Protein AF-K0KQI5-F1 (afdb_monomer_lite)

pLDDT: mean 74.64, std 18.95, range [25.69, 97.88]

Organism: Wickerhamomyces ciferrii (strain ATCC 14091 / BCRC 22168 / CBS 111 / JCM 3599 / NBRC 0793 / NRRL Y-1031 F-60-10) (NCBI:txid1206466)

Structure (mmCIF, N/CA/C/O backbone):
data_AF-K0KQI5-F1
#
_entry.id   AF-K0KQI5-F1
#
loop_
_atom_site.group_PDB
_atom_site.id
_atom_site.type_symbol
_atom_site.label_atom_id
_atom_site.label_alt_id
_atom_site.label_comp_id
_atom_site.label_asym_id
_atom_site.label_entity_id
_atom_site.label_seq_id
_atom_site.pdbx_PDB_ins_code
_atom_site.Cartn_x
_atom_site.Cartn_y
_atom_site.Cartn_z
_atom_site.occupancy
_atom_site.B_iso_or_equiv
_atom_site.auth_seq_id
_atom_site.auth_comp_id
_atom_site.auth_asym_id
_atom_site.auth_atom_id
_atom_site.pdbx_PDB_model_num
ATOM 1 N N . MET A 1 1 ? 21.329 -12.337 -22.657 1.00 80.62 1 MET A N 1
ATOM 2 C CA . MET A 1 1 ? 21.300 -11.059 -23.400 1.00 80.62 1 MET A CA 1
ATOM 3 C C . MET A 1 1 ? 20.382 -11.202 -24.608 1.00 80.62 1 MET A C 1
ATOM 5 O O . MET A 1 1 ? 20.432 -12.248 -25.248 1.00 80.62 1 MET A O 1
ATOM 9 N N . LEU A 1 2 ? 19.557 -10.192 -24.900 1.00 85.31 2 LEU A N 1
ATOM 10 C CA . LEU A 1 2 ? 18.741 -10.097 -26.122 1.00 85.31 2 LEU A CA 1
ATOM 11 C C . LEU A 1 2 ? 19.102 -8.796 -26.853 1.00 85.31 2 LEU A C 1
ATOM 13 O O . LEU A 1 2 ? 19.052 -7.725 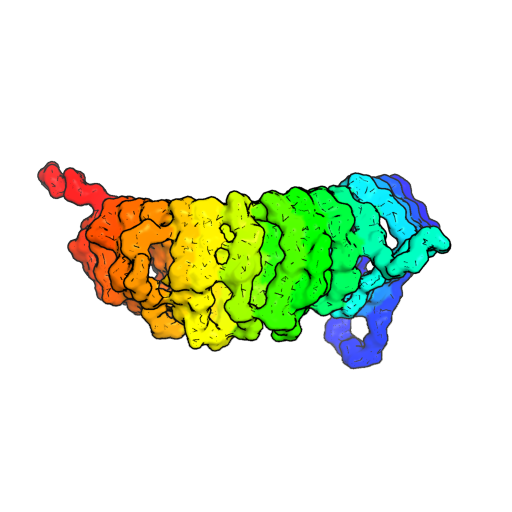-26.250 1.00 85.31 2 LEU A O 1
ATOM 17 N N . TYR A 1 3 ? 19.455 -8.895 -28.136 1.00 90.94 3 TYR A N 1
ATOM 18 C CA . TYR A 1 3 ? 19.877 -7.760 -28.963 1.00 90.94 3 TYR A CA 1
ATOM 19 C C . TYR A 1 3 ? 19.106 -7.734 -30.280 1.00 90.94 3 TYR A C 1
ATOM 21 O O . TYR A 1 3 ? 19.050 -8.755 -30.964 1.00 90.94 3 TYR A O 1
ATOM 29 N N . ASN A 1 4 ? 18.572 -6.567 -30.649 1.00 90.69 4 ASN A N 1
ATOM 30 C CA . ASN A 1 4 ? 17.959 -6.281 -31.951 1.00 90.69 4 ASN A CA 1
ATOM 31 C C . ASN A 1 4 ? 16.928 -7.340 -32.370 1.00 90.69 4 ASN A C 1
ATOM 33 O O . ASN A 1 4 ? 16.960 -7.860 -33.485 1.00 90.69 4 ASN A O 1
ATOM 37 N N . CYS A 1 5 ? 16.061 -7.717 -31.431 1.00 90.81 5 CYS A N 1
ATOM 38 C CA . CYS A 1 5 ? 15.052 -8.746 -31.638 1.00 90.81 5 CYS A CA 1
ATOM 39 C C . CYS A 1 5 ? 13.711 -8.105 -32.009 1.00 90.81 5 CYS A C 1
ATOM 41 O O . CYS A 1 5 ? 13.226 -7.229 -31.291 1.00 90.81 5 CYS A O 1
ATOM 43 N N . ASP A 1 6 ? 13.093 -8.594 -33.082 1.00 93.38 6 ASP A N 1
ATOM 44 C CA . ASP A 1 6 ? 11.724 -8.244 -33.465 1.00 93.38 6 ASP A CA 1
ATOM 45 C C . ASP A 1 6 ? 10.772 -9.392 -33.109 1.00 93.38 6 ASP A C 1
ATOM 47 O O . ASP A 1 6 ? 10.950 -10.543 -33.522 1.00 93.38 6 ASP A O 1
ATOM 51 N N . PHE A 1 7 ? 9.761 -9.075 -32.309 1.00 94.62 7 PHE A N 1
ATOM 52 C CA . PHE A 1 7 ? 8.798 -10.017 -31.766 1.00 94.62 7 PHE A CA 1
ATOM 53 C C . PHE A 1 7 ? 7.360 -9.562 -32.058 1.00 94.62 7 PHE A C 1
ATOM 55 O O . PHE A 1 7 ? 6.587 -9.278 -31.134 1.00 94.62 7 PHE A O 1
ATOM 62 N N . PRO A 1 8 ? 6.928 -9.556 -33.331 1.00 92.81 8 PRO A N 1
ATOM 63 C CA . PRO A 1 8 ? 5.664 -8.945 -33.735 1.00 92.81 8 PRO A CA 1
ATOM 64 C C . PRO A 1 8 ? 4.437 -9.657 -33.162 1.00 92.81 8 PRO A C 1
ATOM 66 O O . PRO A 1 8 ? 3.370 -9.066 -33.084 1.00 92.81 8 PRO A O 1
ATOM 69 N N . GLN A 1 9 ? 4.557 -10.924 -32.760 1.00 95.62 9 GLN A N 1
ATOM 70 C CA . GLN A 1 9 ? 3.447 -11.724 -32.223 1.00 95.62 9 GLN A CA 1
ATOM 71 C C . GLN A 1 9 ? 3.570 -12.008 -30.719 1.00 95.62 9 GLN A C 1
ATOM 73 O O . GLN A 1 9 ? 2.685 -12.643 -30.138 1.00 95.62 9 GLN A O 1
ATOM 78 N N . LEU A 1 10 ? 4.659 -11.575 -30.075 1.00 96.06 10 LEU A N 1
ATOM 79 C CA . LEU A 1 10 ? 4.901 -11.871 -28.667 1.00 96.06 10 LEU A CA 1
ATOM 80 C C . LEU A 1 10 ? 3.955 -11.054 -27.794 1.00 96.06 10 LEU A C 1
ATOM 82 O O . LEU A 1 10 ? 3.946 -9.832 -27.852 1.00 96.06 10 LEU A O 1
ATOM 86 N N . LYS A 1 11 ? 3.167 -11.746 -26.969 1.00 95.56 11 LYS A N 1
ATOM 87 C CA . LYS A 1 11 ? 2.224 -11.118 -26.030 1.00 95.56 11 LYS A CA 1
ATOM 88 C C . LYS A 1 11 ? 2.758 -11.034 -24.606 1.00 95.56 11 LYS A C 1
ATOM 90 O O . LYS A 1 11 ? 2.354 -10.146 -23.864 1.00 95.56 11 LYS A O 1
ATOM 95 N N . ASN A 1 12 ? 3.646 -11.951 -24.228 1.00 96.38 12 ASN A N 1
ATOM 96 C CA . ASN A 1 12 ? 4.212 -12.037 -22.887 1.00 96.38 12 ASN A CA 1
ATOM 97 C C . ASN A 1 12 ? 5.703 -12.339 -22.992 1.00 96.38 12 ASN A C 1
ATOM 99 O O . ASN A 1 12 ? 6.075 -13.291 -23.678 1.00 96.38 12 ASN A O 1
ATOM 103 N N . LEU A 1 13 ? 6.527 -11.579 -22.281 1.00 95.69 13 LEU A N 1
ATOM 104 C CA . LEU A 1 13 ? 7.951 -11.841 -22.130 1.00 95.69 13 LEU A CA 1
ATOM 105 C C . LEU A 1 13 ? 8.237 -12.040 -20.646 1.00 95.69 13 LEU A C 1
ATOM 107 O O . LEU A 1 13 ? 8.020 -11.131 -19.850 1.00 95.69 13 LEU A O 1
ATOM 111 N N . HIS A 1 14 ? 8.693 -13.237 -20.286 1.00 96.25 14 HIS A N 1
ATOM 112 C CA . HIS A 1 14 ? 9.141 -13.553 -18.936 1.00 96.25 14 HIS A CA 1
ATOM 113 C C . HIS A 1 14 ? 10.588 -14.034 -19.004 1.00 96.25 14 HIS A C 1
ATOM 115 O O . HIS A 1 14 ? 10.876 -15.052 -19.634 1.00 96.25 14 HIS A O 1
ATOM 121 N N . ILE A 1 15 ? 11.486 -13.281 -18.376 1.00 93.75 15 ILE A N 1
ATOM 122 C CA . ILE A 1 15 ? 12.903 -13.608 -18.253 1.00 93.75 15 ILE A CA 1
ATOM 123 C C . ILE A 1 15 ? 13.170 -13.883 -16.777 1.00 93.75 15 ILE A C 1
ATOM 125 O O . ILE A 1 15 ? 13.011 -12.997 -15.942 1.00 93.75 15 ILE A O 1
ATOM 129 N N . ALA A 1 16 ? 13.560 -15.115 -16.470 1.00 90.75 16 ALA A N 1
ATOM 130 C CA . ALA A 1 16 ? 13.915 -15.531 -15.124 1.00 90.75 16 ALA A CA 1
ATOM 131 C C . ALA A 1 16 ? 15.237 -16.290 -15.164 1.00 90.75 16 ALA A C 1
ATOM 133 O O . ALA A 1 16 ? 15.430 -17.167 -16.014 1.00 90.75 16 ALA A O 1
ATOM 134 N N . PHE A 1 17 ? 16.133 -15.968 -14.239 1.00 85.00 17 PHE A N 1
ATOM 135 C CA . PHE A 1 17 ? 17.366 -16.716 -14.040 1.00 85.00 17 PHE A CA 1
ATOM 136 C C . PHE A 1 17 ? 17.173 -17.648 -12.844 1.00 85.00 17 PHE A C 1
ATOM 138 O O . PHE A 1 17 ? 16.642 -17.254 -11.811 1.00 85.00 17 PHE A O 1
ATOM 145 N N . LYS A 1 18 ? 17.536 -18.924 -13.005 1.00 70.94 18 LYS A N 1
ATOM 146 C CA . LYS A 1 18 ? 17.545 -19.861 -11.879 1.00 70.94 18 LYS A CA 1
ATOM 147 C C . LYS A 1 18 ? 18.780 -19.577 -11.040 1.00 70.94 18 LYS A C 1
ATOM 149 O O . LYS A 1 18 ? 19.892 -19.741 -11.535 1.00 70.94 18 LYS A O 1
ATOM 154 N N . GLU A 1 19 ? 18.573 -19.207 -9.789 1.00 64.44 19 GLU A N 1
ATOM 155 C CA . GLU A 1 19 ? 19.636 -19.183 -8.792 1.00 64.44 19 GLU A CA 1
ATOM 156 C C . GLU A 1 19 ? 19.971 -20.618 -8.370 1.00 64.44 19 GLU A C 1
ATOM 158 O O . GLU A 1 19 ? 19.076 -21.406 -8.050 1.00 64.44 19 GLU A O 1
ATOM 163 N N . ASP A 1 20 ? 21.262 -20.962 -8.377 1.00 58.38 20 ASP A N 1
ATOM 164 C CA . ASP A 1 20 ? 21.764 -22.072 -7.570 1.00 58.38 20 ASP A CA 1
ATOM 165 C C . ASP A 1 20 ? 22.256 -21.475 -6.239 1.00 58.38 20 ASP A C 1
ATOM 167 O O . ASP A 1 20 ? 23.271 -20.774 -6.220 1.00 58.38 20 ASP A O 1
ATOM 171 N N . PRO A 1 21 ? 21.540 -21.684 -5.119 1.00 56.09 21 PRO A N 1
ATOM 172 C CA . PRO A 1 21 ? 21.794 -20.989 -3.855 1.00 56.09 21 PRO A CA 1
ATOM 173 C C . PRO A 1 21 ? 23.129 -21.353 -3.177 1.00 56.09 21 PRO A C 1
ATOM 175 O O . PRO A 1 21 ? 23.386 -20.906 -2.060 1.00 56.09 21 PRO A O 1
ATOM 178 N N . LYS A 1 22 ? 23.969 -22.196 -3.792 1.00 55.78 22 LYS A N 1
ATOM 179 C CA . LYS A 1 22 ? 25.185 -22.739 -3.169 1.00 55.78 22 LYS A CA 1
ATOM 180 C C . LYS A 1 22 ? 26.499 -22.067 -3.572 1.00 55.78 22 LYS A C 1
ATOM 182 O O . LYS A 1 22 ? 27.476 -22.275 -2.859 1.00 55.78 22 LYS A O 1
ATOM 187 N N . ASP A 1 23 ? 26.530 -21.243 -4.620 1.00 54.12 23 ASP A N 1
ATOM 188 C CA . ASP A 1 23 ? 27.807 -20.880 -5.264 1.00 54.12 23 ASP A CA 1
ATOM 189 C C . ASP A 1 23 ? 28.241 -19.408 -5.167 1.00 54.12 23 ASP A C 1
ATOM 191 O O . ASP A 1 23 ? 29.262 -19.039 -5.744 1.00 54.12 23 ASP A O 1
ATOM 195 N N . ARG A 1 24 ? 27.553 -18.534 -4.420 1.00 54.69 24 ARG A N 1
ATOM 196 C CA . ARG A 1 24 ? 27.853 -17.089 -4.489 1.00 54.69 24 ARG A CA 1
ATOM 197 C C . ARG A 1 24 ? 28.018 -16.412 -3.142 1.00 54.69 24 ARG A C 1
ATOM 199 O O . ARG A 1 24 ? 27.103 -15.799 -2.613 1.00 54.69 24 ARG A O 1
ATOM 206 N N . LEU A 1 25 ? 29.239 -16.466 -2.619 1.00 52.59 25 LEU A N 1
ATOM 207 C CA . LEU A 1 25 ? 29.689 -15.507 -1.604 1.00 52.59 25 LEU A CA 1
ATOM 208 C C . LEU A 1 25 ? 30.563 -14.383 -2.184 1.00 52.59 25 LEU A C 1
ATOM 210 O O . LEU A 1 25 ? 30.793 -13.409 -1.476 1.00 52.59 25 LEU A O 1
ATOM 214 N N . HIS A 1 26 ? 31.018 -14.461 -3.446 1.00 55.00 26 HIS A N 1
ATOM 215 C CA . HIS A 1 26 ? 32.008 -13.508 -3.982 1.00 55.00 26 HIS A CA 1
ATOM 216 C C . HIS A 1 26 ? 31.935 -13.205 -5.494 1.00 55.00 26 HIS A C 1
ATOM 218 O O . HIS A 1 26 ? 32.860 -12.578 -6.011 1.00 55.00 26 HIS A O 1
ATOM 224 N N . GLU A 1 27 ? 30.894 -13.617 -6.226 1.00 59.34 27 GLU A N 1
ATOM 225 C CA . GLU A 1 27 ? 30.776 -13.240 -7.645 1.00 59.34 27 GLU A CA 1
ATOM 226 C C . GLU A 1 27 ? 30.089 -11.873 -7.795 1.00 59.34 27 GLU A C 1
ATOM 228 O O . GLU A 1 27 ? 29.104 -11.622 -7.098 1.00 59.34 27 GLU A O 1
ATOM 233 N N . PRO A 1 28 ? 30.591 -10.978 -8.669 1.00 62.09 28 PRO A N 1
ATOM 234 C CA . PRO A 1 28 ? 29.908 -9.725 -8.980 1.00 62.09 28 PRO A CA 1
ATOM 235 C C . PRO A 1 28 ? 28.519 -9.998 -9.569 1.00 62.09 28 PRO A C 1
ATOM 237 O O . PRO A 1 28 ? 28.312 -11.029 -10.217 1.00 62.09 28 PRO A O 1
ATOM 240 N N . ALA A 1 29 ? 27.584 -9.063 -9.356 1.00 69.88 29 ALA A N 1
ATOM 241 C CA . ALA A 1 29 ? 26.243 -9.141 -9.924 1.00 69.88 29 ALA A CA 1
ATOM 242 C C . ALA A 1 29 ? 26.323 -9.415 -11.432 1.00 69.88 29 ALA A C 1
ATOM 244 O O . ALA A 1 29 ? 27.127 -8.833 -12.165 1.00 69.88 29 ALA A O 1
ATOM 245 N N . SER A 1 30 ? 25.509 -10.364 -11.885 1.00 84.56 30 SER A N 1
ATOM 246 C CA . SER A 1 30 ? 25.433 -10.695 -13.307 1.00 84.56 30 SER A CA 1
ATOM 247 C C . SER A 1 30 ? 24.710 -9.576 -14.052 1.00 84.56 30 SER A C 1
ATOM 249 O O . SER A 1 30 ? 23.766 -9.005 -13.527 1.00 84.56 30 SER A O 1
ATOM 251 N N . GLU A 1 31 ? 25.105 -9.261 -15.281 1.00 90.12 31 GLU A N 1
ATOM 252 C CA . GLU A 1 31 ? 24.413 -8.236 -16.069 1.00 90.12 31 GLU A CA 1
ATOM 253 C C . GLU A 1 31 ? 23.538 -8.885 -17.151 1.00 90.12 31 GLU A C 1
ATOM 255 O O . GLU A 1 31 ? 23.978 -9.759 -17.908 1.00 90.12 31 GLU A O 1
ATOM 260 N N . CYS A 1 32 ? 22.280 -8.452 -17.251 1.00 92.56 32 CYS A N 1
ATOM 261 C CA . CYS A 1 32 ? 21.373 -8.810 -18.331 1.00 92.56 32 CYS A CA 1
ATOM 262 C C . CYS A 1 32 ? 21.036 -7.580 -19.173 1.00 92.56 32 CYS A C 1
ATOM 264 O O . CYS A 1 32 ? 20.224 -6.741 -18.790 1.00 92.56 32 CYS A O 1
ATOM 266 N N . MET A 1 33 ? 21.593 -7.536 -20.383 1.00 93.19 33 MET A N 1
ATOM 267 C CA . MET A 1 33 ? 21.261 -6.513 -21.370 1.00 93.19 33 MET A CA 1
ATOM 268 C C . MET A 1 33 ? 20.100 -6.932 -22.285 1.00 93.19 33 MET A C 1
ATOM 270 O O . MET A 1 33 ? 20.133 -8.004 -22.911 1.00 93.19 33 MET A O 1
ATOM 274 N N . LEU A 1 34 ? 19.109 -6.043 -22.394 1.00 93.00 34 LEU A N 1
ATOM 275 C CA . LEU A 1 34 ? 18.017 -6.045 -23.365 1.00 93.00 34 LEU A CA 1
ATOM 276 C C . LEU A 1 34 ? 18.125 -4.781 -24.219 1.00 93.00 34 LEU A C 1
ATOM 278 O O . LEU A 1 34 ? 17.942 -3.674 -23.716 1.00 93.00 34 LEU A O 1
ATOM 282 N N . ARG A 1 35 ? 18.423 -4.928 -25.511 1.00 92.31 35 ARG A N 1
ATOM 283 C CA . ARG A 1 35 ? 18.643 -3.772 -26.386 1.00 92.31 35 ARG A CA 1
ATOM 284 C C . ARG A 1 35 ? 17.970 -3.927 -27.740 1.00 92.31 35 ARG A C 1
ATOM 286 O O . ARG A 1 35 ? 18.116 -4.971 -28.372 1.00 92.31 35 ARG A O 1
ATOM 293 N N . GLY A 1 36 ? 17.303 -2.871 -28.204 1.00 89.56 36 GLY A N 1
ATOM 294 C CA . GLY A 1 36 ? 16.703 -2.826 -29.540 1.00 89.56 36 GLY A CA 1
ATOM 295 C C . GLY A 1 36 ? 15.584 -3.852 -29.705 1.00 89.56 36 GLY A C 1
ATOM 296 O O . GLY A 1 36 ? 15.560 -4.586 -30.689 1.00 89.56 36 GLY A O 1
ATOM 297 N N . ILE A 1 37 ? 14.709 -3.979 -28.707 1.00 91.81 37 ILE A N 1
ATOM 298 C CA . ILE A 1 37 ? 13.589 -4.924 -28.766 1.00 91.81 37 ILE A CA 1
ATOM 299 C C . ILE A 1 37 ? 12.375 -4.199 -29.336 1.00 91.81 37 ILE A C 1
ATOM 301 O O . ILE A 1 37 ? 11.927 -3.214 -28.759 1.00 91.81 37 ILE A O 1
ATOM 305 N N . THR A 1 38 ? 11.821 -4.717 -30.431 1.00 94.25 38 THR A N 1
ATOM 306 C CA . THR A 1 38 ? 10.535 -4.271 -30.986 1.00 94.25 38 THR A CA 1
ATOM 307 C C . THR A 1 38 ? 9.494 -5.350 -30.726 1.00 94.25 38 THR A C 1
ATOM 309 O O . THR A 1 38 ? 9.626 -6.483 -31.185 1.00 94.25 38 THR A O 1
ATOM 312 N N . ALA A 1 39 ? 8.477 -5.038 -29.929 1.00 94.81 39 ALA A N 1
ATOM 313 C CA . ALA A 1 39 ? 7.448 -5.991 -29.531 1.00 94.81 39 ALA A CA 1
ATOM 314 C C . ALA A 1 39 ? 6.072 -5.297 -29.467 1.00 94.81 39 ALA A C 1
ATOM 316 O O . ALA A 1 39 ? 5.507 -5.117 -28.385 1.00 94.81 39 ALA A O 1
ATOM 317 N N . PRO A 1 40 ? 5.486 -4.921 -30.623 1.00 94.88 40 PRO A N 1
ATOM 318 C CA . PRO A 1 40 ? 4.298 -4.064 -30.700 1.00 94.88 40 PRO A CA 1
ATOM 319 C C . PRO A 1 40 ? 3.054 -4.650 -30.031 1.00 94.88 40 PRO A C 1
ATOM 321 O O . PRO A 1 40 ? 2.162 -3.906 -29.636 1.00 94.88 40 PRO A O 1
ATOM 324 N N . ASN A 1 41 ? 2.992 -5.977 -29.889 1.00 96.19 41 ASN A N 1
ATOM 325 C CA . ASN A 1 41 ? 1.877 -6.704 -29.279 1.00 96.19 41 ASN A CA 1
ATOM 326 C C . ASN A 1 41 ? 2.170 -7.197 -27.851 1.00 96.19 41 ASN A C 1
ATOM 328 O O . ASN A 1 41 ? 1.340 -7.914 -27.276 1.00 96.19 41 ASN A O 1
ATOM 332 N N . LEU A 1 42 ? 3.324 -6.834 -27.280 1.00 96.94 42 LEU A N 1
ATOM 333 C CA . LEU A 1 42 ? 3.702 -7.222 -25.927 1.00 96.94 42 LEU A CA 1
ATOM 334 C C . LEU A 1 42 ? 2.767 -6.546 -24.930 1.00 96.94 42 LEU A C 1
ATOM 336 O O . LEU A 1 42 ? 2.691 -5.328 -24.892 1.00 96.94 42 LEU A O 1
ATOM 340 N N . LYS A 1 43 ? 2.068 -7.343 -24.120 1.00 97.44 43 LYS A N 1
ATOM 341 C CA . LYS A 1 43 ? 1.149 -6.863 -23.079 1.00 97.44 43 LYS A CA 1
ATOM 342 C C . LYS A 1 43 ? 1.730 -6.974 -21.680 1.00 97.44 43 LYS A C 1
ATOM 344 O O . LYS A 1 43 ? 1.387 -6.174 -20.816 1.00 97.44 43 LYS A O 1
ATOM 349 N N . ARG A 1 44 ? 2.579 -7.977 -21.439 1.00 97.88 44 ARG A N 1
ATOM 350 C CA . ARG A 1 44 ? 3.166 -8.246 -20.121 1.00 97.88 44 ARG A CA 1
ATOM 351 C C . ARG A 1 44 ? 4.665 -8.469 -20.243 1.00 97.88 44 ARG A C 1
ATOM 353 O O . ARG A 1 44 ? 5.091 -9.346 -20.998 1.00 97.88 44 ARG A O 1
ATOM 360 N N . PHE A 1 45 ? 5.430 -7.727 -19.457 1.00 97.19 45 PHE A N 1
ATOM 361 C CA . PHE A 1 45 ? 6.864 -7.912 -19.291 1.00 97.19 45 PHE A CA 1
ATOM 362 C C . PHE A 1 45 ? 7.155 -8.243 -17.831 1.00 97.19 45 PHE A C 1
ATOM 364 O O . PHE A 1 45 ? 6.719 -7.522 -16.935 1.00 97.19 45 PHE A O 1
ATOM 371 N N . ILE A 1 46 ? 7.878 -9.337 -17.607 1.00 97.50 46 ILE A N 1
ATOM 372 C CA . ILE A 1 46 ? 8.311 -9.776 -16.283 1.00 97.50 46 ILE A CA 1
ATOM 373 C C . ILE A 1 46 ? 9.797 -10.113 -16.351 1.00 97.50 46 ILE A C 1
ATOM 375 O O . ILE A 1 46 ? 10.213 -10.972 -17.133 1.00 97.50 46 ILE A O 1
ATOM 379 N N . PHE A 1 47 ? 10.579 -9.468 -15.496 1.00 96.56 47 PHE A N 1
ATOM 380 C CA . PHE A 1 47 ? 11.962 -9.832 -15.227 1.00 96.56 47 PHE A CA 1
ATOM 381 C C . PHE A 1 47 ? 12.111 -10.253 -13.765 1.00 96.56 47 PHE A C 1
ATOM 383 O O . PHE A 1 47 ? 11.609 -9.563 -12.880 1.00 96.56 47 PHE A O 1
ATOM 390 N N . SER A 1 48 ? 12.779 -11.381 -13.512 1.00 95.19 48 SER A N 1
ATOM 391 C CA . SER A 1 48 ? 12.933 -11.926 -12.161 1.00 95.19 48 SER A CA 1
ATOM 392 C C . SER A 1 48 ? 14.324 -12.521 -11.936 1.00 95.19 48 SER A C 1
ATOM 394 O O . SER A 1 48 ? 14.611 -13.636 -12.378 1.00 95.19 48 SER A O 1
ATOM 396 N N . SER A 1 49 ? 15.194 -11.748 -11.282 1.00 92.75 49 SER A N 1
ATOM 397 C CA . SER A 1 49 ? 16.505 -12.182 -10.791 1.00 92.75 49 SER A CA 1
ATOM 398 C C . SER A 1 49 ? 17.094 -11.148 -9.829 1.00 92.75 49 SER A C 1
ATOM 400 O O . SER A 1 49 ? 17.516 -10.082 -10.273 1.00 92.75 49 SER A O 1
ATOM 402 N N . ILE A 1 50 ? 17.145 -11.444 -8.528 1.00 88.88 50 ILE A N 1
ATOM 403 C CA . ILE A 1 50 ? 17.609 -10.478 -7.511 1.00 88.88 50 ILE A CA 1
ATOM 404 C C . ILE A 1 50 ? 19.109 -10.182 -7.587 1.00 88.88 50 ILE A C 1
ATOM 406 O O . ILE A 1 50 ? 19.522 -9.122 -7.136 1.00 88.88 50 ILE A O 1
ATOM 410 N N . ASP A 1 51 ? 19.891 -11.066 -8.211 1.00 88.94 51 ASP A N 1
ATOM 411 C CA . ASP A 1 51 ? 21.351 -10.955 -8.352 1.00 88.94 51 ASP A CA 1
ATOM 412 C C . ASP A 1 51 ? 21.782 -10.464 -9.750 1.00 88.94 51 ASP A C 1
ATOM 414 O O . ASP A 1 51 ? 22.935 -10.646 -10.177 1.00 88.94 51 ASP A O 1
ATOM 418 N N . THR A 1 52 ? 20.840 -9.922 -10.527 1.00 91.56 52 THR A N 1
ATOM 419 C CA . THR A 1 52 ? 21.105 -9.461 -11.891 1.00 91.56 52 THR A CA 1
ATOM 420 C C . THR A 1 52 ? 20.787 -7.987 -12.060 1.00 91.56 52 THR A C 1
ATOM 422 O O . THR A 1 52 ? 19.672 -7.548 -11.780 1.00 91.56 52 THR A O 1
ATOM 425 N N . ASP A 1 53 ? 21.749 -7.242 -12.596 1.00 92.12 53 ASP A N 1
ATOM 426 C CA . ASP A 1 53 ? 21.539 -5.887 -13.089 1.00 92.12 53 ASP A CA 1
ATOM 427 C C . ASP A 1 53 ? 20.822 -5.957 -14.442 1.00 92.12 53 ASP A C 1
ATOM 429 O O . ASP A 1 53 ? 21.293 -6.596 -15.389 1.00 92.12 53 ASP A O 1
ATOM 433 N N . LEU A 1 54 ? 19.659 -5.316 -14.539 1.00 94.06 54 LEU A N 1
ATOM 434 C CA . LEU A 1 54 ? 18.882 -5.239 -15.768 1.00 94.06 54 LEU A CA 1
ATOM 435 C C . LEU A 1 54 ? 19.169 -3.919 -16.482 1.00 94.06 54 LEU A C 1
ATOM 437 O O . LEU A 1 54 ? 18.830 -2.846 -15.984 1.00 94.06 54 LEU A O 1
ATOM 441 N N . VAL A 1 55 ? 19.724 -4.013 -17.690 1.00 92.81 55 VAL A N 1
ATOM 442 C CA . VAL A 1 55 ? 19.932 -2.867 -18.581 1.00 92.81 55 VAL A CA 1
ATOM 443 C C . VAL A 1 55 ? 18.972 -2.974 -19.758 1.00 92.81 55 VAL A C 1
ATOM 445 O O . VAL A 1 55 ? 19.057 -3.909 -20.556 1.00 92.81 55 VAL A O 1
ATOM 448 N N . MET A 1 56 ? 18.060 -2.013 -19.878 1.00 91.88 56 MET A N 1
ATOM 449 C CA . MET A 1 56 ? 17.090 -1.917 -20.966 1.00 91.88 56 MET A CA 1
ATOM 450 C C . MET A 1 56 ? 17.400 -0.693 -21.819 1.00 91.88 56 MET A C 1
ATOM 452 O O . MET A 1 56 ? 17.535 0.410 -21.299 1.00 91.88 56 MET A O 1
ATOM 456 N N . THR A 1 57 ? 17.530 -0.870 -23.132 1.00 90.00 57 THR A N 1
ATOM 457 C CA . THR A 1 57 ? 17.831 0.231 -24.057 1.00 90.00 57 THR A CA 1
ATOM 458 C C . THR A 1 57 ? 17.027 0.107 -25.346 1.00 90.00 57 THR A C 1
ATOM 460 O O . THR A 1 57 ? 17.047 -0.952 -25.975 1.00 90.00 57 THR A O 1
ATOM 463 N N . SER A 1 58 ? 16.354 1.180 -25.772 1.00 87.12 58 SER A N 1
ATOM 464 C CA . SER A 1 58 ? 15.601 1.221 -27.040 1.00 87.12 58 SER A CA 1
ATOM 465 C C . SER A 1 58 ? 14.568 0.088 -27.144 1.00 87.12 58 SER A C 1
ATOM 467 O O . SER A 1 58 ? 14.651 -0.781 -28.018 1.00 87.12 58 SER A O 1
ATOM 469 N N . ILE A 1 59 ? 13.633 0.046 -26.196 1.00 89.38 59 ILE A N 1
ATOM 470 C CA . ILE A 1 59 ? 12.565 -0.960 -26.147 1.00 89.38 59 ILE A CA 1
ATOM 471 C C . ILE A 1 59 ? 11.265 -0.320 -26.632 1.00 89.38 59 ILE A C 1
ATOM 473 O O . ILE A 1 59 ? 10.775 0.620 -26.012 1.00 89.38 59 ILE A O 1
ATOM 477 N N . ASP A 1 60 ? 10.707 -0.849 -27.718 1.00 90.88 60 ASP A N 1
ATOM 478 C CA . ASP A 1 60 ? 9.444 -0.408 -28.309 1.00 90.88 60 ASP A CA 1
ATOM 479 C C . ASP A 1 60 ? 8.340 -1.439 -28.029 1.00 90.88 60 ASP A C 1
ATOM 481 O O . ASP A 1 60 ? 8.290 -2.520 -28.627 1.00 90.88 60 ASP A O 1
ATOM 485 N N . ALA A 1 61 ? 7.476 -1.126 -27.062 1.00 93.62 61 ALA A N 1
ATOM 486 C CA . ALA A 1 61 ? 6.390 -1.992 -26.602 1.00 93.62 61 ALA A CA 1
ATOM 487 C C . ALA A 1 61 ? 5.105 -1.181 -26.318 1.00 93.62 61 ALA A C 1
ATOM 489 O O . ALA A 1 61 ? 4.636 -1.133 -25.179 1.00 93.62 61 ALA A O 1
ATOM 490 N N . PRO A 1 62 ? 4.491 -0.551 -27.338 1.00 93.19 62 PRO A N 1
ATOM 491 C CA . PRO A 1 62 ? 3.385 0.397 -27.176 1.00 93.19 62 PRO A CA 1
ATOM 492 C C . PRO A 1 62 ? 2.110 -0.225 -26.596 1.00 93.19 62 PRO A C 1
ATOM 494 O O . PRO A 1 62 ? 1.264 0.497 -26.078 1.00 93.19 62 PRO A O 1
ATOM 497 N N . SER A 1 63 ? 1.960 -1.552 -26.683 1.00 96.06 63 SER A N 1
ATOM 498 C CA . SER A 1 63 ? 0.816 -2.291 -26.132 1.00 96.06 63 SER A CA 1
ATOM 499 C C . SER A 1 63 ? 1.040 -2.810 -24.707 1.00 96.06 63 SER A C 1
ATOM 501 O O . SER A 1 63 ? 0.204 -3.573 -24.213 1.00 96.06 63 SER A O 1
ATOM 503 N N . LEU A 1 64 ? 2.159 -2.467 -24.059 1.00 96.69 64 LEU A N 1
ATOM 504 C CA . LEU A 1 64 ? 2.508 -3.002 -22.745 1.00 96.69 64 LEU A CA 1
ATOM 505 C C . LEU A 1 64 ? 1.547 -2.464 -21.680 1.00 96.69 64 LEU A C 1
ATOM 507 O O . LEU A 1 64 ? 1.389 -1.261 -21.524 1.00 96.69 64 LEU A O 1
ATOM 511 N N . GLN A 1 65 ? 0.912 -3.379 -20.948 1.00 97.12 65 GLN A N 1
ATOM 512 C CA . GLN A 1 65 ? -0.091 -3.088 -19.916 1.00 97.12 65 GLN A CA 1
ATOM 513 C C . GLN A 1 65 ? 0.436 -3.353 -18.504 1.00 97.12 65 GLN A C 1
ATOM 515 O O . GLN A 1 65 ? 0.023 -2.681 -17.563 1.00 97.12 65 GLN A O 1
ATOM 520 N N . TYR A 1 66 ? 1.350 -4.317 -18.359 1.00 97.50 66 TYR A N 1
ATOM 521 C CA . TYR A 1 66 ? 1.918 -4.737 -17.079 1.00 97.50 66 TYR A CA 1
ATOM 522 C C . TYR A 1 66 ? 3.438 -4.850 -17.168 1.00 97.50 66 TYR A C 1
ATOM 524 O O . TYR A 1 66 ? 3.950 -5.594 -18.016 1.00 97.50 66 TYR A O 1
ATOM 532 N N . PHE A 1 67 ? 4.141 -4.157 -16.272 1.00 96.31 67 PHE A N 1
ATOM 533 C CA . PHE A 1 67 ? 5.600 -4.126 -16.239 1.00 96.31 67 PHE A CA 1
ATOM 534 C C . PHE A 1 67 ? 6.139 -4.463 -14.845 1.00 96.31 67 PHE A C 1
ATOM 536 O O . PHE A 1 67 ? 6.043 -3.662 -13.920 1.00 96.31 67 PHE A O 1
ATOM 543 N N . GLN A 1 68 ? 6.727 -5.650 -14.704 1.00 97.50 68 GLN A N 1
ATOM 544 C CA . GLN A 1 68 ? 7.322 -6.108 -13.452 1.00 97.50 68 GLN A CA 1
ATOM 545 C C . GLN A 1 68 ? 8.824 -6.343 -13.595 1.00 97.50 68 GLN A C 1
ATOM 547 O O . GLN A 1 68 ? 9.272 -7.005 -14.537 1.00 97.50 68 GLN A O 1
ATOM 552 N N . VAL A 1 69 ? 9.588 -5.845 -12.625 1.00 95.81 69 VAL A N 1
ATOM 553 C CA . VAL A 1 69 ? 11.035 -6.046 -12.532 1.00 95.81 69 VAL A CA 1
ATOM 554 C C . VAL A 1 69 ? 11.413 -6.370 -11.093 1.00 95.81 69 VAL A C 1
ATOM 556 O O . VAL A 1 69 ? 11.228 -5.545 -10.208 1.00 95.81 69 VAL A O 1
ATOM 559 N N . LEU A 1 70 ? 11.991 -7.550 -10.888 1.00 95.00 70 LEU A N 1
ATOM 560 C CA . LEU A 1 70 ? 12.749 -7.923 -9.697 1.00 95.00 70 LEU A CA 1
ATOM 561 C C . LEU A 1 70 ? 14.220 -8.057 -10.109 1.00 95.00 70 LEU A C 1
ATOM 563 O O . LEU A 1 70 ? 14.543 -8.980 -10.861 1.00 95.00 70 LEU A O 1
ATOM 567 N N . ALA A 1 71 ? 15.072 -7.127 -9.674 1.00 93.81 71 ALA A N 1
ATOM 568 C CA . ALA A 1 71 ? 16.466 -7.005 -10.115 1.00 93.81 71 ALA A CA 1
ATOM 569 C C . ALA A 1 71 ? 17.403 -6.537 -8.986 1.00 93.81 71 ALA A C 1
ATOM 571 O O . ALA A 1 71 ? 16.951 -5.911 -8.024 1.00 93.81 71 ALA A O 1
ATOM 572 N N . ASN A 1 72 ? 18.713 -6.771 -9.133 1.00 91.62 72 ASN A N 1
ATOM 573 C CA . ASN A 1 72 ? 19.711 -6.114 -8.281 1.00 91.62 72 ASN A CA 1
ATOM 574 C C . ASN A 1 72 ? 19.666 -4.598 -8.531 1.00 91.62 72 ASN A C 1
ATOM 576 O O . ASN A 1 72 ? 19.405 -3.809 -7.624 1.00 91.62 72 ASN A O 1
ATOM 580 N N . SER A 1 73 ? 19.787 -4.216 -9.804 1.00 91.06 73 SER A N 1
ATOM 581 C CA . SER A 1 73 ? 19.693 -2.833 -10.278 1.00 91.06 73 SER A CA 1
ATOM 582 C C . SER A 1 73 ? 18.883 -2.743 -11.565 1.00 91.06 73 SER A C 1
ATOM 584 O O . SER A 1 73 ? 18.811 -3.704 -12.334 1.00 91.06 73 SER A O 1
ATOM 586 N N . LEU A 1 74 ? 18.291 -1.577 -11.827 1.00 91.19 74 LEU A N 1
ATOM 587 C CA . LEU A 1 74 ? 17.537 -1.307 -13.051 1.00 91.19 74 LEU A CA 1
ATOM 588 C C . LEU A 1 74 ? 18.041 -0.030 -13.720 1.00 91.19 74 LEU A C 1
ATOM 590 O O . LEU A 1 74 ? 17.926 1.062 -13.165 1.00 91.19 74 LEU A O 1
ATOM 594 N N . LEU A 1 75 ? 18.565 -0.191 -14.933 1.00 88.88 75 LEU A N 1
ATOM 595 C CA . LEU A 1 75 ? 18.998 0.882 -15.816 1.00 88.88 75 LEU A CA 1
ATOM 596 C C . LEU A 1 75 ? 18.115 0.895 -17.064 1.00 88.88 75 LEU A C 1
ATOM 598 O O . LEU A 1 75 ? 18.145 -0.040 -17.864 1.00 88.88 75 LEU A O 1
ATOM 602 N N . ILE A 1 76 ? 17.348 1.965 -17.248 1.00 87.12 76 ILE A N 1
ATOM 603 C CA . ILE A 1 76 ? 16.481 2.151 -18.412 1.00 87.12 76 ILE A CA 1
ATOM 604 C C . ILE A 1 76 ? 16.996 3.332 -19.242 1.00 87.12 76 ILE A C 1
ATOM 606 O O . ILE A 1 76 ? 17.169 4.432 -18.721 1.00 87.12 76 ILE A O 1
ATOM 610 N N . ARG A 1 77 ? 17.216 3.093 -20.538 1.00 85.00 77 ARG A N 1
ATOM 611 C CA . ARG A 1 77 ? 17.651 4.081 -21.533 1.00 85.00 77 ARG A CA 1
ATOM 612 C C . ARG A 1 77 ? 16.725 4.084 -22.740 1.00 85.00 77 ARG A C 1
ATOM 614 O O . ARG A 1 77 ? 16.349 3.010 -23.212 1.00 85.00 77 ARG A O 1
ATOM 621 N N . ASP A 1 78 ? 16.395 5.259 -23.267 1.00 74.62 78 ASP A N 1
ATOM 622 C CA . ASP A 1 78 ? 15.618 5.420 -24.512 1.00 74.62 78 ASP A CA 1
ATOM 623 C C . ASP A 1 78 ? 14.379 4.517 -24.563 1.00 74.62 78 ASP A C 1
ATOM 625 O O . ASP A 1 78 ? 14.152 3.751 -25.505 1.00 74.62 78 ASP A O 1
ATOM 629 N N . PHE A 1 79 ? 13.622 4.516 -23.472 1.00 74.50 79 PHE A N 1
ATOM 630 C CA . PHE A 1 79 ? 12.440 3.682 -23.341 1.00 74.50 79 PHE A CA 1
ATOM 631 C C . PHE A 1 79 ? 11.249 4.454 -23.884 1.00 74.50 79 PHE A C 1
ATOM 633 O O . PHE A 1 79 ? 10.891 5.492 -23.333 1.00 74.50 79 PHE A O 1
ATOM 640 N N . PHE A 1 80 ? 10.683 3.985 -24.995 1.00 74.31 80 PHE A N 1
ATOM 641 C CA . PHE A 1 80 ? 9.634 4.714 -25.698 1.00 74.31 80 PHE A CA 1
ATOM 642 C C . PHE A 1 80 ? 8.352 4.813 -24.862 1.00 74.31 80 PHE A C 1
ATOM 644 O O . PHE A 1 80 ? 8.052 3.952 -24.034 1.00 74.31 80 PHE A O 1
ATOM 651 N N . TYR A 1 81 ? 7.572 5.862 -25.121 1.00 80.50 81 TYR A N 1
ATOM 652 C CA . TYR A 1 81 ? 6.280 6.105 -24.486 1.00 80.50 81 TYR A CA 1
ATOM 653 C C . TYR A 1 81 ? 5.337 4.896 -24.598 1.00 80.50 81 TYR A C 1
ATOM 655 O O . TYR A 1 81 ? 5.083 4.389 -25.693 1.00 80.50 81 TYR A O 1
ATOM 663 N N . ILE A 1 82 ? 4.764 4.478 -23.465 1.00 86.69 82 ILE A N 1
ATOM 664 C CA . ILE A 1 82 ? 3.831 3.348 -23.380 1.00 86.69 82 ILE A CA 1
ATOM 665 C C . ILE A 1 82 ? 2.436 3.872 -23.014 1.00 86.69 82 ILE A C 1
ATOM 667 O O . ILE A 1 82 ? 2.121 4.054 -21.836 1.00 86.69 82 ILE A O 1
ATOM 671 N N . PRO A 1 83 ? 1.561 4.124 -24.004 1.00 86.62 83 PRO A N 1
ATOM 672 C CA . PRO A 1 83 ? 0.280 4.784 -23.763 1.00 86.62 83 PRO A CA 1
ATOM 673 C C . PRO A 1 83 ? -0.685 3.974 -22.892 1.00 86.62 83 PRO A C 1
ATOM 675 O O . PRO A 1 83 ? -1.555 4.554 -22.252 1.00 86.62 83 PRO A O 1
ATOM 678 N N . VAL A 1 84 ? -0.563 2.646 -22.886 1.00 93.88 84 VAL A N 1
ATOM 679 C CA . VAL A 1 84 ? -1.546 1.744 -22.265 1.00 93.88 84 VAL A CA 1
ATOM 680 C C . VAL A 1 84 ? -1.031 1.043 -21.011 1.00 93.88 84 VAL A C 1
ATOM 682 O O . VAL A 1 84 ? -1.654 0.080 -20.571 1.00 93.88 84 VAL A O 1
ATOM 685 N N . LEU A 1 85 ? 0.091 1.493 -20.439 1.00 94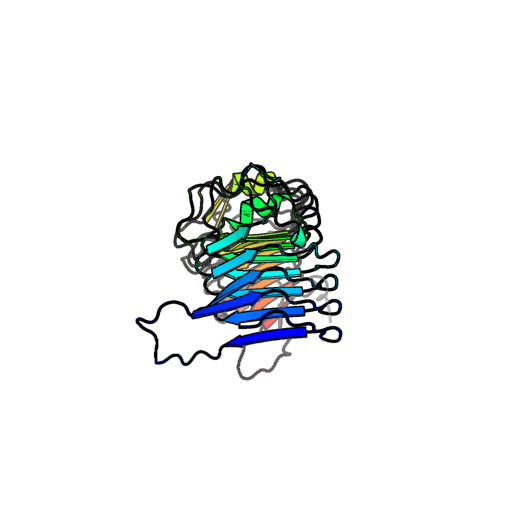.75 85 LEU A N 1
ATOM 686 C CA . LEU A 1 85 ? 0.630 0.888 -19.226 1.00 94.75 85 LEU A CA 1
ATOM 687 C C . LEU A 1 85 ? -0.314 1.151 -18.048 1.00 94.75 85 LEU A C 1
ATOM 689 O O . LEU A 1 85 ? -0.517 2.297 -17.657 1.00 94.75 85 LEU A O 1
ATOM 693 N N . GLU A 1 86 ? -0.891 0.090 -17.487 1.00 96.12 86 GLU A N 1
ATOM 694 C CA . GLU A 1 86 ? -1.868 0.176 -16.397 1.00 96.12 86 GLU A CA 1
ATOM 695 C C . GLU A 1 86 ? -1.206 -0.021 -15.031 1.00 96.12 86 GLU A C 1
ATOM 697 O O . GLU A 1 86 ? -1.574 0.654 -14.064 1.00 96.12 86 GLU A O 1
ATOM 702 N N . GLU A 1 87 ? -0.224 -0.922 -14.955 1.00 97.12 87 GLU A N 1
ATOM 703 C CA . GLU A 1 87 ? 0.394 -1.351 -13.703 1.00 97.12 87 GLU A CA 1
ATOM 704 C C . GLU A 1 87 ? 1.907 -1.569 -13.831 1.00 97.12 87 GLU A C 1
ATOM 706 O O . GLU A 1 87 ? 2.391 -2.139 -14.817 1.00 97.12 87 GLU A O 1
ATOM 711 N N . PHE A 1 88 ? 2.641 -1.162 -12.793 1.00 95.50 88 PHE A N 1
ATOM 712 C CA . PHE A 1 88 ? 4.056 -1.480 -12.626 1.00 95.50 88 PHE A CA 1
ATOM 713 C C . PHE A 1 88 ? 4.379 -2.016 -11.221 1.00 95.50 88 PHE A C 1
ATOM 715 O O . PHE A 1 88 ? 3.773 -1.610 -10.227 1.00 95.50 88 PHE A O 1
ATOM 722 N N . ASP A 1 89 ? 5.364 -2.911 -11.142 1.00 96.56 89 ASP A N 1
ATOM 723 C CA . ASP A 1 89 ? 5.901 -3.465 -9.891 1.00 96.56 89 ASP A CA 1
ATOM 724 C C . ASP A 1 89 ? 7.424 -3.578 -9.989 1.00 96.56 89 ASP A C 1
ATOM 726 O O . ASP A 1 89 ? 7.954 -4.417 -10.722 1.00 96.56 89 ASP A O 1
ATOM 730 N N . PHE A 1 90 ? 8.125 -2.706 -9.273 1.00 94.38 90 PHE A N 1
ATOM 731 C CA . PHE A 1 90 ? 9.580 -2.663 -9.247 1.00 94.38 90 PHE A CA 1
ATOM 732 C C . PHE A 1 90 ? 10.099 -3.060 -7.869 1.00 94.38 90 PHE A C 1
ATOM 734 O O . PHE A 1 90 ? 9.799 -2.404 -6.874 1.00 94.38 90 PHE A O 1
ATOM 741 N N . ASP A 1 91 ? 10.910 -4.109 -7.829 1.00 93.94 91 ASP A N 1
ATOM 742 C CA . ASP A 1 91 ? 11.608 -4.621 -6.655 1.00 93.94 91 ASP A CA 1
ATOM 743 C C . ASP A 1 91 ? 13.116 -4.615 -6.941 1.00 93.94 91 ASP A C 1
ATOM 745 O O . ASP A 1 91 ? 13.648 -5.509 -7.603 1.00 93.94 91 ASP A O 1
ATOM 749 N N . ILE A 1 92 ? 13.776 -3.529 -6.538 1.00 91.19 92 ILE A N 1
ATOM 750 C CA . ILE A 1 92 ? 15.149 -3.177 -6.918 1.00 91.19 92 ILE A CA 1
ATOM 751 C C . ILE A 1 92 ? 16.008 -3.094 -5.658 1.00 91.19 92 ILE A C 1
ATOM 753 O O . ILE A 1 92 ? 15.686 -2.338 -4.744 1.00 91.19 92 ILE A O 1
ATOM 757 N N . GLN A 1 93 ? 17.104 -3.851 -5.594 1.00 87.94 93 GLN A N 1
ATOM 758 C CA . GLN A 1 93 ? 17.908 -3.957 -4.370 1.00 87.94 93 GLN A CA 1
ATOM 759 C C . GLN A 1 93 ? 18.908 -2.809 -4.176 1.00 87.94 93 GLN A C 1
ATOM 761 O O . GLN A 1 93 ? 19.109 -2.379 -3.042 1.00 87.94 93 GLN A O 1
ATOM 766 N N . GLU A 1 94 ? 19.522 -2.286 -5.240 1.00 84.62 94 GLU A N 1
ATOM 767 C CA . GLU A 1 94 ? 20.618 -1.314 -5.122 1.00 84.62 94 GLU A CA 1
ATOM 768 C C . GLU A 1 94 ? 20.302 0.058 -5.718 1.00 84.62 94 GLU A C 1
ATOM 770 O O . GLU A 1 94 ? 20.238 1.052 -4.986 1.00 84.62 94 GLU A O 1
ATOM 775 N N . TYR A 1 95 ? 20.134 0.155 -7.038 1.00 81.56 95 TYR A N 1
ATOM 776 C CA . TYR A 1 95 ? 19.876 1.436 -7.693 1.00 81.56 95 TYR A CA 1
ATOM 777 C C . TYR A 1 95 ? 18.911 1.326 -8.870 1.00 81.56 95 TYR A C 1
ATOM 779 O O . TYR A 1 95 ? 18.882 0.352 -9.623 1.00 81.56 95 TYR A O 1
ATOM 787 N N . PHE A 1 96 ? 18.131 2.391 -9.026 1.00 81.31 96 PHE A N 1
ATOM 788 C CA . PHE A 1 96 ? 17.293 2.654 -10.183 1.00 81.31 96 PHE A CA 1
ATOM 789 C C . PHE A 1 96 ? 17.853 3.885 -10.897 1.00 81.31 96 PHE A C 1
ATOM 791 O O . PHE A 1 96 ? 18.028 4.932 -10.267 1.00 81.31 96 PHE A O 1
ATOM 798 N N . TYR A 1 97 ? 18.135 3.759 -12.191 1.00 80.62 97 TYR A N 1
ATOM 799 C CA . TYR A 1 97 ? 18.593 4.859 -13.030 1.00 80.62 97 TYR A CA 1
ATOM 800 C C . TYR A 1 97 ? 17.806 4.889 -14.336 1.00 80.62 97 TYR A C 1
ATOM 802 O O . TYR A 1 97 ? 17.582 3.861 -14.979 1.00 80.62 97 TYR A O 1
ATOM 810 N N . TYR A 1 98 ? 17.396 6.089 -14.723 1.00 69.44 98 TYR A N 1
ATOM 811 C CA . TYR A 1 98 ? 16.661 6.332 -15.949 1.00 69.44 98 TYR A CA 1
ATOM 812 C C . TYR A 1 98 ? 17.314 7.497 -16.690 1.00 69.44 98 TYR A C 1
ATOM 814 O O . TYR A 1 98 ? 17.529 8.559 -16.110 1.00 69.44 98 TYR A O 1
ATOM 822 N N . GLU A 1 99 ? 17.637 7.278 -17.959 1.00 69.62 99 GLU A N 1
ATOM 823 C CA . GLU A 1 99 ? 18.362 8.220 -18.811 1.00 69.62 99 GLU A CA 1
ATOM 824 C C . GLU A 1 99 ? 17.647 8.323 -20.160 1.00 69.62 99 GLU A C 1
ATOM 826 O O . GLU A 1 99 ? 17.331 7.311 -20.788 1.00 69.62 99 GLU A O 1
ATOM 831 N N . ILE A 1 100 ? 17.384 9.546 -20.613 1.00 59.97 100 ILE A N 1
ATOM 832 C CA . ILE A 1 100 ? 16.952 9.811 -21.987 1.00 59.97 100 ILE A CA 1
ATOM 833 C C . ILE A 1 100 ? 18.197 10.289 -22.723 1.00 59.97 100 ILE A C 1
ATOM 835 O O . ILE A 1 100 ? 18.761 11.317 -22.349 1.00 59.97 100 ILE A O 1
ATOM 839 N N . ILE A 1 101 ? 18.635 9.560 -23.749 1.00 58.97 101 ILE A N 1
ATOM 840 C CA . ILE A 1 101 ? 19.752 9.975 -24.599 1.00 58.97 101 ILE A CA 1
ATOM 841 C C . ILE A 1 101 ? 19.204 10.926 -25.675 1.00 58.97 101 ILE A C 1
ATOM 843 O O . ILE A 1 101 ? 19.265 10.641 -26.865 1.00 58.97 101 ILE A O 1
ATOM 847 N N . ASP A 1 102 ? 18.628 12.052 -25.251 1.00 52.62 102 ASP A N 1
ATOM 848 C CA . ASP A 1 102 ? 18.333 13.190 -26.125 1.00 52.62 102 ASP A CA 1
ATOM 849 C C . ASP A 1 102 ? 18.972 14.441 -25.517 1.00 52.62 102 ASP A C 1
ATOM 851 O O . ASP A 1 102 ? 18.669 14.822 -24.385 1.00 52.62 102 ASP A O 1
ATOM 855 N N . ASP A 1 103 ? 19.821 15.111 -26.301 1.00 45.31 103 ASP A N 1
ATOM 856 C CA . ASP A 1 103 ? 20.629 16.297 -25.951 1.00 45.31 103 ASP A CA 1
ATOM 857 C C . ASP A 1 103 ? 19.805 17.560 -25.569 1.00 45.31 103 ASP A C 1
ATOM 859 O O . ASP A 1 103 ? 20.328 18.674 -25.559 1.00 45.31 103 ASP A O 1
ATOM 863 N N . VAL A 1 104 ? 18.497 17.436 -25.309 1.00 47.97 104 VAL A N 1
ATOM 864 C CA . VAL A 1 104 ? 17.544 18.561 -25.215 1.00 47.97 104 VAL A CA 1
ATOM 865 C C . VAL A 1 104 ? 17.085 18.858 -23.776 1.00 47.97 104 VAL A C 1
ATOM 867 O O . VAL A 1 104 ? 16.567 19.946 -23.523 1.00 47.97 104 VAL A O 1
ATOM 870 N N . TYR A 1 105 ? 17.313 17.959 -22.813 1.00 46.56 105 TYR A N 1
ATOM 871 C CA . TYR A 1 105 ? 16.910 18.157 -21.412 1.00 46.56 105 TYR A CA 1
ATOM 872 C C . TYR A 1 105 ? 18.129 18.320 -20.490 1.00 46.56 105 TYR A C 1
ATOM 874 O O . TYR A 1 105 ? 18.675 17.361 -19.957 1.00 46.56 105 TYR A O 1
ATOM 882 N N . ASP A 1 106 ? 18.544 19.573 -20.305 1.00 43.25 106 ASP A N 1
ATOM 883 C CA . ASP A 1 106 ? 19.759 20.003 -19.588 1.00 43.25 106 ASP A CA 1
ATOM 884 C C . ASP A 1 106 ? 19.623 20.004 -18.041 1.00 43.25 106 ASP A C 1
ATOM 886 O O . ASP A 1 106 ? 20.460 20.579 -17.349 1.00 43.25 106 ASP A O 1
ATOM 890 N N . ASP A 1 107 ? 18.566 19.407 -17.462 1.00 45.41 107 ASP A N 1
ATOM 891 C CA . ASP A 1 107 ? 18.325 19.453 -16.001 1.00 45.41 107 ASP A CA 1
ATOM 892 C C . ASP A 1 107 ? 18.557 18.139 -15.233 1.00 45.41 107 ASP A C 1
ATOM 894 O O . ASP A 1 107 ? 18.526 18.140 -14.003 1.00 45.41 107 ASP A O 1
ATOM 898 N N . GLY A 1 108 ? 18.874 17.036 -15.921 1.00 47.78 108 GLY A N 1
ATOM 899 C CA . GLY A 1 108 ? 19.311 15.788 -15.282 1.00 47.78 108 GLY A CA 1
ATOM 900 C C . GLY A 1 108 ? 18.251 15.050 -14.450 1.00 47.78 108 GLY A C 1
ATOM 901 O O . GLY A 1 108 ? 18.600 14.090 -13.759 1.00 47.78 108 GLY A O 1
ATOM 902 N N . SER A 1 109 ? 16.979 15.452 -14.508 1.00 50.34 109 SER A N 1
ATOM 903 C CA . SER A 1 109 ? 15.897 14.784 -13.776 1.00 50.34 109 SER A CA 1
ATOM 904 C C . SER A 1 109 ? 15.376 13.571 -14.565 1.00 50.34 109 SER A C 1
ATOM 906 O O . SER A 1 109 ? 15.010 13.717 -15.734 1.00 50.34 109 SER A O 1
ATOM 908 N N . PRO A 1 110 ? 15.302 12.361 -13.980 1.00 55.16 110 PRO A N 1
ATOM 909 C CA . PRO A 1 110 ? 14.777 11.188 -14.672 1.00 55.16 110 PRO A CA 1
ATOM 910 C C . PRO A 1 110 ? 13.263 11.314 -14.918 1.00 55.16 110 PRO A C 1
ATOM 912 O O . PRO A 1 110 ? 12.443 11.042 -14.042 1.00 55.16 110 PRO A O 1
ATOM 915 N N . VAL A 1 111 ? 12.883 11.700 -16.137 1.00 64.19 111 VAL A N 1
ATOM 916 C CA . VAL A 1 111 ? 11.484 11.812 -16.583 1.00 64.19 111 VAL A CA 1
ATOM 917 C C . VAL A 1 111 ? 10.915 10.420 -16.893 1.00 64.19 111 VAL A C 1
ATOM 919 O O . VAL A 1 111 ? 11.081 9.893 -17.996 1.00 64.19 111 VAL A O 1
ATOM 922 N N . LEU A 1 112 ? 10.189 9.818 -15.945 1.00 78.69 112 LEU A N 1
ATOM 923 C CA . LEU A 1 112 ? 9.521 8.512 -16.106 1.00 78.69 112 LEU A CA 1
ATOM 924 C C . LEU A 1 112 ? 8.247 8.594 -16.965 1.00 78.69 112 LEU A C 1
ATOM 926 O O . LEU A 1 112 ? 7.190 8.080 -16.596 1.00 78.69 112 LEU A O 1
ATOM 930 N N . HIS A 1 113 ? 8.343 9.217 -18.140 1.00 78.25 113 HIS A N 1
ATOM 931 C CA . HIS A 1 113 ? 7.203 9.509 -19.008 1.00 78.25 113 HIS A CA 1
ATOM 932 C C . HIS A 1 113 ? 6.396 8.257 -19.398 1.00 78.25 113 HIS A C 1
ATOM 934 O O . HIS A 1 113 ? 5.177 8.311 -19.557 1.00 78.25 113 HIS A O 1
ATOM 940 N N . PHE A 1 114 ? 7.051 7.096 -19.499 1.00 84.62 114 PHE A N 1
ATOM 941 C CA . PHE A 1 114 ? 6.395 5.824 -19.810 1.00 84.62 114 PHE A CA 1
ATOM 942 C C . PHE A 1 114 ? 5.442 5.332 -18.705 1.00 84.62 114 PHE A C 1
ATOM 944 O O . PHE A 1 114 ? 4.602 4.473 -18.966 1.00 84.62 114 PHE A O 1
ATOM 951 N N . LEU A 1 115 ? 5.538 5.878 -17.488 1.00 88.56 115 LEU A N 1
ATOM 952 C CA . LEU A 1 115 ? 4.665 5.559 -16.355 1.00 88.56 115 LEU A CA 1
ATOM 953 C C . LEU A 1 115 ? 3.497 6.550 -16.192 1.00 88.56 115 LEU A C 1
ATOM 955 O O . LEU A 1 115 ? 2.633 6.327 -15.345 1.00 88.56 115 LEU A O 1
ATOM 959 N N . GLN A 1 116 ? 3.412 7.618 -16.996 1.00 87.69 116 GLN A N 1
ATOM 960 C CA . GLN A 1 116 ? 2.421 8.701 -16.829 1.00 87.69 116 GLN A CA 1
ATOM 961 C C . GLN A 1 116 ? 0.955 8.228 -16.851 1.00 87.69 116 GLN A C 1
ATOM 963 O O . GLN A 1 116 ? 0.088 8.836 -16.218 1.00 87.69 116 GLN A O 1
ATOM 968 N N . ASN A 1 117 ? 0.661 7.137 -17.562 1.00 90.12 117 ASN A N 1
ATOM 969 C CA . ASN A 1 117 ? -0.692 6.579 -17.680 1.00 90.12 117 ASN A CA 1
ATOM 970 C C . ASN A 1 117 ? -1.008 5.467 -16.672 1.00 90.12 117 ASN A C 1
ATOM 972 O O . ASN A 1 117 ? -2.136 4.969 -16.652 1.00 90.12 117 ASN A O 1
ATOM 976 N N . THR A 1 118 ? -0.045 5.097 -15.826 1.00 94.19 118 THR A N 1
ATOM 977 C CA . THR A 1 118 ? -0.227 4.016 -14.854 1.00 94.19 118 THR A CA 1
ATOM 978 C C . THR A 1 118 ? -1.256 4.382 -13.794 1.00 94.19 118 THR A C 1
ATOM 980 O O . THR A 1 118 ? -1.340 5.522 -13.337 1.00 94.19 118 THR A O 1
ATOM 983 N N . LYS A 1 119 ? -2.053 3.387 -13.396 1.00 96.25 119 LYS A N 1
ATOM 984 C CA . LYS A 1 119 ? -3.068 3.503 -12.340 1.00 96.25 119 LYS A CA 1
ATOM 985 C C . LYS A 1 119 ? -2.622 2.844 -11.046 1.00 96.25 119 LYS A C 1
ATOM 987 O O . LYS A 1 119 ? -3.058 3.262 -9.974 1.00 96.25 119 LYS A O 1
ATOM 992 N N . VAL A 1 120 ? -1.785 1.813 -11.136 1.00 97.44 120 VAL A N 1
ATOM 993 C CA . VAL A 1 120 ? -1.301 1.045 -9.987 1.00 97.44 120 VAL A CA 1
ATOM 994 C C . VAL A 1 120 ? 0.217 0.946 -10.050 1.00 97.44 120 VAL A C 1
ATOM 996 O O . VAL A 1 120 ? 0.774 0.558 -11.072 1.00 97.44 120 VAL A O 1
ATOM 999 N N . GLY A 1 121 ? 0.884 1.291 -8.953 1.00 95.56 121 GLY A N 1
ATOM 1000 C CA . GLY A 1 121 ? 2.338 1.253 -8.860 1.00 95.56 121 GLY A CA 1
ATOM 1001 C C . GLY A 1 121 ? 2.813 0.629 -7.561 1.00 95.56 121 GLY A C 1
ATOM 1002 O O . GLY A 1 121 ? 2.316 0.974 -6.488 1.00 95.56 121 GLY A O 1
ATOM 1003 N N . THR A 1 122 ? 3.798 -0.261 -7.650 1.00 95.56 122 THR A N 1
ATOM 1004 C CA . THR A 1 122 ? 4.540 -0.772 -6.493 1.00 95.56 122 THR A CA 1
ATOM 1005 C C . THR A 1 122 ? 6.029 -0.513 -6.675 1.00 95.56 122 THR A C 1
ATOM 1007 O O . THR A 1 122 ? 6.591 -0.804 -7.727 1.00 95.56 122 THR A O 1
ATOM 1010 N N . ILE A 1 123 ? 6.669 0.034 -5.640 1.00 92.00 123 ILE A N 1
ATOM 1011 C CA . ILE A 1 123 ? 8.117 0.245 -5.582 1.00 92.00 123 ILE A CA 1
ATOM 1012 C C . ILE A 1 123 ? 8.632 -0.327 -4.267 1.00 92.00 123 ILE A C 1
ATOM 1014 O O . ILE A 1 123 ? 8.289 0.156 -3.186 1.00 92.00 123 ILE A O 1
ATOM 1018 N N . LYS A 1 124 ? 9.493 -1.333 -4.359 1.00 91.88 124 LYS A N 1
ATOM 1019 C CA . LYS A 1 124 ? 10.263 -1.899 -3.257 1.00 91.88 124 LYS A CA 1
ATOM 1020 C C . LYS A 1 124 ? 11.721 -1.626 -3.573 1.00 91.88 124 LYS A C 1
ATOM 1022 O O . LYS A 1 124 ? 12.295 -2.217 -4.474 1.00 91.88 124 LYS A O 1
ATOM 1027 N N . SER A 1 125 ? 12.301 -0.664 -2.881 1.00 83.94 125 SER A N 1
ATOM 1028 C CA . SER A 1 125 ? 13.706 -0.333 -3.066 1.00 83.94 125 SER A CA 1
ATOM 1029 C C . SER A 1 125 ? 14.229 0.288 -1.787 1.00 83.94 125 SER A C 1
ATOM 1031 O O . SER A 1 125 ? 13.476 0.995 -1.127 1.00 83.94 125 SER A O 1
ATOM 1033 N N . PRO A 1 126 ? 15.481 0.057 -1.378 1.00 73.06 126 PRO A N 1
ATOM 1034 C CA . PRO A 1 126 ? 16.103 0.859 -0.333 1.00 73.06 126 PRO A CA 1
ATOM 1035 C C . PRO A 1 126 ? 16.588 2.221 -0.863 1.00 73.06 126 PRO A C 1
ATOM 1037 O O . PRO A 1 126 ? 16.846 3.122 -0.062 1.00 73.06 126 PRO A O 1
ATOM 1040 N N . ASN A 1 127 ? 16.702 2.379 -2.188 1.00 73.38 127 ASN A N 1
ATOM 1041 C CA . ASN A 1 127 ? 17.221 3.562 -2.868 1.00 73.38 127 ASN A CA 1
ATOM 1042 C C . ASN A 1 127 ? 16.155 4.200 -3.771 1.00 73.38 127 ASN A C 1
ATOM 1044 O O . ASN A 1 127 ? 15.611 3.575 -4.682 1.00 73.38 127 ASN A O 1
ATOM 1048 N N . PHE A 1 128 ? 15.841 5.461 -3.506 1.00 68.50 128 PHE A N 1
ATOM 1049 C CA . PHE A 1 128 ? 14.612 6.092 -3.969 1.00 68.50 128 PHE A CA 1
ATOM 1050 C C . PHE A 1 128 ? 14.821 7.193 -5.012 1.00 68.50 128 PHE A C 1
ATOM 1052 O O . PHE A 1 128 ? 13.967 8.055 -5.169 1.00 68.50 128 PHE A O 1
ATOM 1059 N N . ASN A 1 129 ? 15.891 7.129 -5.804 1.00 67.88 129 ASN A N 1
ATOM 1060 C CA . ASN A 1 129 ? 16.063 8.030 -6.956 1.00 67.88 129 ASN A CA 1
ATOM 1061 C C . ASN A 1 129 ? 14.894 7.951 -7.966 1.00 67.88 129 ASN A C 1
ATOM 1063 O O . ASN A 1 129 ? 14.689 8.854 -8.764 1.00 67.88 129 ASN A O 1
ATOM 1067 N N . ILE A 1 130 ? 14.090 6.884 -7.911 1.00 69.50 130 ILE A N 1
ATOM 1068 C CA . ILE A 1 130 ? 12.856 6.735 -8.693 1.00 69.50 130 ILE A CA 1
ATOM 1069 C C . ILE A 1 130 ? 11.748 7.737 -8.309 1.00 69.50 130 ILE A C 1
ATOM 1071 O O . ILE A 1 130 ? 10.811 7.940 -9.078 1.00 69.50 130 ILE A O 1
ATOM 1075 N N . LEU A 1 131 ? 11.825 8.359 -7.126 1.00 71.19 131 LEU A N 1
ATOM 1076 C CA . LEU A 1 131 ? 10.782 9.256 -6.620 1.00 71.19 131 LEU A CA 1
ATOM 1077 C C . LEU A 1 131 ? 10.669 10.559 -7.388 1.00 71.19 131 LEU A C 1
ATOM 1079 O O . LEU A 1 131 ? 9.556 11.053 -7.548 1.00 71.19 131 LEU A O 1
ATOM 1083 N N . ASP A 1 132 ? 11.787 11.091 -7.874 1.00 67.31 132 ASP A N 1
ATOM 1084 C CA . ASP A 1 132 ? 11.787 12.346 -8.626 1.00 67.31 132 ASP A CA 1
ATOM 1085 C C . ASP A 1 132 ? 10.904 12.209 -9.881 1.00 67.31 132 ASP A C 1
ATOM 1087 O O . ASP A 1 132 ? 10.122 13.104 -10.210 1.00 67.31 132 ASP A O 1
ATOM 1091 N N . GLY A 1 133 ? 10.902 11.016 -10.487 1.00 69.56 133 GLY A N 1
ATOM 1092 C CA . GLY A 1 133 ? 10.035 10.661 -11.609 1.00 69.56 133 GLY A CA 1
ATOM 1093 C C . GLY A 1 133 ? 8.579 10.324 -11.245 1.00 69.56 133 GLY A C 1
ATOM 1094 O O . GLY A 1 133 ? 7.751 10.204 -12.147 1.00 69.56 133 GLY A O 1
ATOM 1095 N N . LEU A 1 134 ? 8.214 10.188 -9.959 1.00 78.00 134 LEU A N 1
ATOM 1096 C CA . LEU A 1 134 ? 6.810 9.983 -9.551 1.00 78.00 134 LEU A CA 1
ATOM 1097 C C . LEU A 1 134 ? 5.949 11.236 -9.761 1.00 78.00 134 LEU A C 1
ATOM 1099 O O . LEU A 1 134 ? 4.727 11.121 -9.858 1.00 78.00 134 LEU A O 1
ATOM 1103 N N . THR A 1 135 ? 6.563 12.422 -9.824 1.00 72.50 135 THR A N 1
ATOM 1104 C CA . THR A 1 135 ? 5.871 13.713 -9.987 1.00 72.50 135 THR A CA 1
ATOM 1105 C C . THR A 1 135 ? 4.987 13.779 -11.236 1.00 72.50 135 THR A C 1
ATOM 1107 O O . THR A 1 135 ? 4.001 14.517 -11.252 1.00 72.50 135 THR A O 1
ATOM 1110 N N . GLU A 1 136 ? 5.284 12.971 -12.253 1.00 73.06 136 GLU A N 1
ATOM 1111 C CA . GLU A 1 136 ? 4.553 12.939 -13.521 1.00 73.06 136 GLU A CA 1
ATOM 1112 C C . GLU A 1 136 ? 3.444 11.880 -13.585 1.00 73.06 136 GLU A C 1
ATOM 1114 O O . GLU A 1 136 ? 2.687 11.827 -14.556 1.00 73.06 136 GLU A O 1
ATOM 1119 N N . MET A 1 137 ? 3.293 11.042 -12.554 1.00 85.06 137 MET A N 1
ATOM 1120 C CA . MET A 1 137 ? 2.292 9.967 -12.517 1.00 85.06 137 MET A CA 1
ATOM 1121 C C . MET A 1 137 ? 0.902 10.496 -12.147 1.00 85.06 137 MET A C 1
ATOM 1123 O O . MET A 1 137 ? 0.282 10.092 -11.162 1.00 85.06 137 MET A O 1
ATOM 1127 N N . GLY A 1 138 ? 0.390 11.421 -12.960 1.00 85.25 138 GLY A N 1
ATOM 1128 C CA . GLY A 1 138 ? -0.881 12.098 -12.725 1.00 85.25 138 GLY A CA 1
ATOM 1129 C C . GLY A 1 138 ? -2.085 11.153 -12.668 1.00 85.25 138 GLY A C 1
ATOM 1130 O O . GLY A 1 138 ? -3.068 11.474 -12.008 1.00 85.25 138 GLY A O 1
ATOM 1131 N N . ASN A 1 139 ? -2.022 9.985 -13.311 1.00 92.94 139 ASN A N 1
ATOM 1132 C CA . ASN A 1 139 ? -3.127 9.019 -13.374 1.00 92.94 139 ASN A CA 1
ATOM 1133 C C . ASN A 1 139 ? -3.112 7.956 -12.265 1.00 92.94 139 ASN A C 1
ATOM 1135 O O . ASN A 1 139 ? -4.022 7.128 -12.205 1.00 92.94 139 ASN A O 1
ATOM 1139 N N . LEU A 1 140 ? -2.116 7.988 -11.379 1.00 95.12 140 LEU A N 1
ATOM 1140 C CA . LEU A 1 140 ? -1.929 6.970 -10.355 1.00 95.12 140 LEU A CA 1
ATOM 1141 C C . LEU A 1 140 ? -3.089 6.980 -9.349 1.00 95.12 140 LEU A C 1
ATOM 1143 O O . LEU A 1 140 ? -3.339 7.986 -8.688 1.00 95.12 140 LEU A O 1
ATOM 1147 N N . GLU A 1 141 ? -3.786 5.850 -9.213 1.00 96.75 141 GLU A N 1
ATOM 1148 C CA . GLU A 1 141 ? -4.905 5.653 -8.283 1.00 96.75 141 GLU A CA 1
ATOM 1149 C C . GLU A 1 141 ? -4.486 4.879 -7.022 1.00 96.75 141 GLU A C 1
ATOM 1151 O O . GLU A 1 141 ? -5.028 5.122 -5.937 1.00 96.75 141 GLU A O 1
ATOM 1156 N N . LYS A 1 142 ? -3.514 3.965 -7.149 1.00 97.44 142 LYS A N 1
ATOM 1157 C CA . LYS A 1 142 ? -2.931 3.192 -6.046 1.00 97.44 142 LYS A CA 1
ATOM 1158 C C . LYS A 1 142 ? -1.403 3.203 -6.113 1.00 97.44 142 LYS A C 1
ATOM 1160 O O . LYS A 1 142 ? -0.832 2.881 -7.151 1.00 97.44 142 LYS A O 1
ATOM 1165 N N . LEU A 1 143 ? -0.764 3.484 -4.980 1.00 94.88 143 LEU A N 1
ATOM 1166 C CA . LEU A 1 143 ? 0.688 3.434 -4.826 1.00 94.88 143 LEU A CA 1
ATOM 1167 C C . LEU A 1 143 ? 1.077 2.646 -3.573 1.00 94.88 143 LEU A C 1
ATOM 1169 O O . LEU A 1 143 ? 0.577 2.926 -2.482 1.00 94.88 143 LEU A O 1
ATOM 1173 N N . THR A 1 144 ? 2.007 1.709 -3.727 1.00 95.00 144 THR A N 1
ATOM 1174 C CA . THR A 1 144 ? 2.638 0.978 -2.626 1.00 95.00 144 THR A CA 1
ATOM 1175 C C . THR A 1 144 ? 4.144 1.237 -2.642 1.00 95.00 144 THR A C 1
ATOM 1177 O O . THR A 1 144 ? 4.820 0.945 -3.625 1.00 95.00 144 THR A O 1
ATOM 1180 N N . LEU A 1 145 ? 4.684 1.778 -1.547 1.00 91.25 145 LEU A N 1
ATOM 1181 C CA . LEU A 1 145 ? 6.116 2.041 -1.370 1.00 91.25 145 LEU A CA 1
ATOM 1182 C C . LEU A 1 145 ? 6.656 1.224 -0.200 1.00 91.25 145 LEU A C 1
ATOM 1184 O O . LEU A 1 145 ? 6.163 1.333 0.924 1.00 91.25 145 LEU A O 1
ATOM 1188 N N . VAL A 1 146 ? 7.700 0.438 -0.440 1.00 90.38 146 VAL A N 1
ATOM 1189 C CA . VAL A 1 146 ? 8.275 -0.490 0.538 1.00 90.38 146 VAL A CA 1
ATOM 1190 C C . VAL A 1 146 ? 9.748 -0.184 0.766 1.00 90.38 146 VAL A C 1
ATOM 1192 O O . VAL A 1 146 ? 10.482 0.079 -0.178 1.00 90.38 146 VAL A O 1
ATOM 1195 N N . HIS A 1 147 ? 10.173 -0.256 2.032 1.00 84.12 147 HIS A N 1
ATOM 1196 C CA . HIS A 1 147 ? 11.512 0.117 2.508 1.00 84.12 147 HIS A CA 1
ATOM 1197 C C . HIS A 1 147 ? 11.816 1.616 2.402 1.00 84.12 147 HIS A C 1
ATOM 1199 O O . HIS A 1 147 ? 12.968 2.024 2.301 1.00 84.12 147 HIS A O 1
ATOM 1205 N N . PHE A 1 148 ? 10.783 2.442 2.549 1.00 76.00 148 PHE A N 1
ATOM 1206 C CA . PHE A 1 148 ? 10.832 3.883 2.346 1.00 76.00 148 PHE A CA 1
ATOM 1207 C C . PHE A 1 148 ? 11.664 4.651 3.408 1.00 76.00 148 PHE A C 1
ATOM 1209 O O . PHE A 1 148 ? 11.304 4.615 4.585 1.00 76.00 148 PHE A O 1
ATOM 1216 N N . PRO A 1 149 ? 12.754 5.375 3.065 1.00 68.44 149 PRO A N 1
ATOM 1217 C CA . PRO A 1 149 ? 13.673 5.999 4.023 1.00 68.44 149 PRO A CA 1
ATOM 1218 C C . PRO A 1 149 ? 13.129 7.252 4.728 1.00 68.44 149 PRO A C 1
ATOM 1220 O O . PRO A 1 149 ? 13.796 7.765 5.627 1.00 68.44 149 PRO A O 1
ATOM 1223 N N . GLY A 1 150 ? 11.927 7.738 4.396 1.00 65.75 150 GLY A N 1
ATOM 1224 C CA . GLY A 1 150 ? 11.407 8.986 4.974 1.00 65.75 150 GLY A CA 1
ATOM 1225 C C . GLY A 1 150 ? 12.112 10.241 4.436 1.00 65.75 150 GLY A C 1
ATOM 1226 O O . GLY A 1 150 ? 13.049 10.152 3.648 1.00 65.75 150 GLY A O 1
ATOM 1227 N N . GLY A 1 151 ? 11.708 11.422 4.917 1.00 65.31 151 GLY A N 1
ATOM 1228 C CA . GLY A 1 151 ? 12.448 12.684 4.733 1.00 65.31 151 GLY A CA 1
ATOM 1229 C C . GLY A 1 151 ? 12.038 13.568 3.552 1.00 65.31 151 GLY A C 1
ATOM 1230 O O . GLY A 1 151 ? 10.954 13.425 2.989 1.00 65.31 151 GLY A O 1
ATOM 1231 N N . ASP A 1 152 ? 12.929 14.507 3.211 1.00 62.16 152 ASP A N 1
ATOM 1232 C CA . ASP A 1 152 ? 12.703 15.590 2.238 1.00 62.16 152 ASP A CA 1
ATOM 1233 C C . ASP A 1 152 ? 12.562 15.118 0.780 1.00 62.16 152 ASP A C 1
ATOM 1235 O O . ASP A 1 152 ? 12.140 15.899 -0.067 1.00 62.16 152 ASP A O 1
ATOM 1239 N N . ALA A 1 153 ? 12.832 13.840 0.489 1.00 60.56 153 ALA A N 1
ATOM 1240 C CA . ALA A 1 153 ? 12.764 13.251 -0.856 1.00 60.56 153 ALA A CA 1
ATOM 1241 C C . ALA A 1 153 ? 11.359 13.267 -1.498 1.00 60.56 153 ALA A C 1
ATOM 1243 O O . ALA A 1 153 ? 11.203 12.895 -2.650 1.00 60.56 153 ALA A O 1
ATOM 1244 N N . PHE A 1 154 ? 10.324 13.660 -0.752 1.00 66.44 154 PHE A N 1
ATOM 1245 C CA . PHE A 1 154 ? 8.944 13.763 -1.243 1.00 66.44 154 PHE A CA 1
ATOM 1246 C C . PHE A 1 154 ? 8.413 15.186 -1.322 1.00 66.44 154 PHE A C 1
ATOM 1248 O O . PHE A 1 154 ? 7.228 15.375 -1.603 1.00 66.44 154 PHE A O 1
ATOM 1255 N N . LYS A 1 155 ? 9.241 16.185 -1.019 1.00 65.88 155 LYS A N 1
ATOM 1256 C CA . LYS A 1 155 ? 8.780 17.564 -1.024 1.00 65.88 155 LYS A CA 1
ATOM 1257 C C . LYS A 1 155 ? 8.297 17.918 -2.433 1.00 65.88 155 LYS A C 1
ATOM 1259 O O . LYS A 1 155 ? 8.994 17.677 -3.407 1.00 65.88 155 LYS A O 1
ATOM 1264 N N . ASP A 1 156 ? 7.082 18.450 -2.512 1.00 73.06 156 ASP A N 1
ATOM 1265 C CA . ASP A 1 156 ? 6.452 18.942 -3.743 1.00 73.06 156 ASP A CA 1
ATOM 1266 C C . ASP A 1 156 ? 5.935 17.873 -4.734 1.00 73.06 156 ASP A C 1
ATOM 1268 O O . ASP A 1 156 ? 5.427 18.231 -5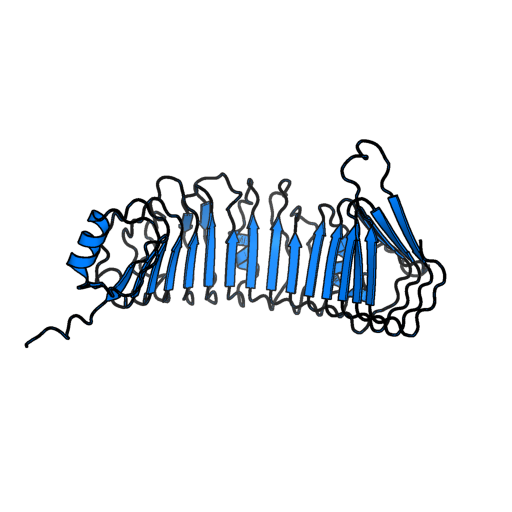.799 1.00 73.06 156 ASP A O 1
ATOM 1272 N N . ILE A 1 157 ? 5.928 16.580 -4.368 1.00 80.62 157 ILE A N 1
ATOM 1273 C CA . ILE A 1 157 ? 5.279 15.537 -5.185 1.00 80.62 157 ILE A CA 1
ATOM 1274 C C . ILE A 1 157 ? 3.751 15.644 -5.080 1.00 80.62 157 ILE A C 1
ATOM 1276 O O . ILE A 1 157 ? 3.189 15.732 -3.982 1.00 80.62 157 ILE A O 1
ATOM 1280 N N . LYS A 1 158 ? 3.072 15.607 -6.232 1.00 86.06 158 LYS A N 1
ATOM 1281 C CA . LYS A 1 158 ? 1.612 15.695 -6.343 1.00 86.06 158 LYS A CA 1
ATOM 1282 C C . LYS A 1 158 ? 1.038 14.444 -6.990 1.00 86.06 158 LYS A C 1
ATOM 1284 O O . LYS A 1 158 ? 1.413 14.087 -8.099 1.00 86.06 158 LYS A O 1
ATOM 1289 N N . PHE A 1 159 ? 0.049 13.854 -6.336 1.00 90.25 159 PHE A N 1
ATOM 1290 C CA . PHE A 1 159 ? -0.726 12.734 -6.844 1.00 90.25 159 PHE A CA 1
ATOM 1291 C C . PHE A 1 159 ? -2.206 13.126 -6.957 1.00 90.25 159 PHE A C 1
ATOM 1293 O O . PHE A 1 159 ? -3.001 12.848 -6.053 1.00 90.25 159 PHE A O 1
ATOM 1300 N N . PRO A 1 160 ? -2.611 13.797 -8.050 1.00 90.12 160 PRO A N 1
ATOM 1301 C CA . PRO A 1 160 ? -3.947 14.381 -8.162 1.00 90.12 160 PRO A CA 1
ATOM 1302 C C . PRO A 1 160 ? -5.069 13.335 -8.151 1.00 90.12 160 PRO A C 1
ATOM 1304 O O . PRO A 1 160 ? -6.174 13.657 -7.723 1.00 90.12 160 PRO A O 1
ATOM 1307 N N . ASN A 1 161 ? -4.788 12.097 -8.577 1.00 94.12 161 ASN A N 1
ATOM 1308 C CA . ASN A 1 161 ? -5.774 11.019 -8.687 1.00 94.12 161 ASN A CA 1
ATOM 1309 C C . ASN A 1 161 ? -5.615 9.886 -7.658 1.00 94.12 161 ASN A C 1
ATOM 1311 O O . ASN A 1 161 ? -6.402 8.936 -7.674 1.00 94.12 161 ASN A O 1
ATOM 1315 N N . LEU A 1 162 ? -4.648 9.983 -6.739 1.00 94.62 162 LEU A N 1
ATOM 1316 C CA . LEU A 1 162 ? -4.326 8.893 -5.819 1.00 94.62 162 LEU A CA 1
ATOM 1317 C C . LEU A 1 162 ? -5.415 8.709 -4.764 1.00 94.62 162 LEU A C 1
ATOM 1319 O O . LEU A 1 162 ? -5.711 9.621 -3.995 1.00 94.62 162 LEU A O 1
ATOM 1323 N N . LYS A 1 163 ? -5.979 7.499 -4.719 1.00 95.75 163 LYS A N 1
ATOM 1324 C CA . LYS A 1 163 ? -7.043 7.083 -3.794 1.00 95.75 163 LYS A CA 1
ATOM 1325 C C . LYS A 1 163 ? -6.516 6.193 -2.677 1.00 95.75 163 LYS A C 1
ATOM 1327 O O . LYS A 1 163 ? -7.038 6.249 -1.565 1.00 95.75 163 LYS A O 1
ATOM 1332 N N . THR A 1 164 ? -5.508 5.369 -2.964 1.00 96.81 164 THR A N 1
ATOM 1333 C CA . THR A 1 164 ? -4.939 4.405 -2.011 1.00 96.81 164 THR A CA 1
ATOM 1334 C C . THR A 1 164 ? -3.429 4.550 -1.928 1.00 96.81 164 THR A C 1
ATOM 1336 O O . THR A 1 164 ? -2.749 4.491 -2.949 1.00 96.81 164 THR A O 1
ATOM 1339 N N . LEU A 1 165 ? -2.911 4.678 -0.708 1.00 94.06 165 LEU A N 1
ATOM 1340 C CA . LEU A 1 165 ? -1.480 4.720 -0.442 1.00 94.06 165 LEU A CA 1
ATOM 1341 C C . LEU A 1 165 ? -1.089 3.716 0.641 1.00 94.06 165 LEU A C 1
ATOM 1343 O O . LEU A 1 165 ? -1.643 3.731 1.739 1.00 94.06 165 LEU A O 1
ATOM 1347 N N . GLU A 1 166 ? -0.083 2.902 0.350 1.00 94.25 166 GLU A N 1
ATOM 1348 C CA . GLU A 1 166 ? 0.540 1.981 1.297 1.00 94.25 166 GLU A CA 1
ATOM 1349 C C . GLU A 1 166 ? 2.023 2.357 1.448 1.00 94.25 166 GLU A C 1
ATOM 1351 O O . GLU A 1 166 ? 2.772 2.359 0.471 1.00 94.25 166 GLU A O 1
ATOM 1356 N N . LEU A 1 167 ? 2.459 2.695 2.663 1.00 90.00 167 LEU A N 1
ATOM 1357 C CA . LEU A 1 167 ? 3.844 3.058 2.968 1.00 90.00 167 LEU A CA 1
ATOM 1358 C C . LEU A 1 167 ? 4.425 2.104 4.010 1.00 90.00 167 LEU A C 1
ATOM 1360 O O . LEU A 1 167 ? 4.042 2.145 5.178 1.00 90.00 167 LEU A O 1
ATOM 1364 N N . GLN A 1 168 ? 5.417 1.308 3.623 1.00 88.94 168 GLN A N 1
ATOM 1365 C CA . GLN A 1 168 ? 6.287 0.592 4.548 1.00 88.94 168 GLN A CA 1
ATOM 1366 C C . GLN A 1 168 ? 7.612 1.334 4.671 1.00 88.94 168 GLN A C 1
ATOM 1368 O O . GLN A 1 168 ? 8.449 1.310 3.767 1.00 88.94 168 GLN A O 1
ATOM 1373 N N . LEU A 1 169 ? 7.822 1.961 5.824 1.00 80.56 169 LEU A N 1
ATOM 1374 C CA . LEU A 1 169 ? 9.020 2.748 6.078 1.00 80.56 169 LEU A CA 1
ATOM 1375 C C . LEU A 1 169 ? 10.226 1.850 6.419 1.00 80.56 169 LEU A C 1
ATOM 1377 O O . LEU A 1 169 ? 10.093 0.753 6.970 1.00 80.56 169 LEU A O 1
ATOM 1381 N N . SER A 1 170 ? 11.425 2.325 6.097 1.00 77.25 170 SER A N 1
ATOM 1382 C CA . SER A 1 170 ? 12.697 1.656 6.370 1.00 77.25 170 SER A CA 1
ATOM 1383 C C . SER A 1 170 ? 13.094 1.769 7.851 1.00 77.25 170 SER A C 1
ATOM 1385 O O . SER A 1 170 ? 12.517 2.521 8.630 1.00 77.25 170 SER A O 1
ATOM 1387 N N . LEU A 1 171 ? 14.106 1.020 8.291 1.00 67.75 171 LEU A N 1
ATOM 1388 C CA . LEU A 1 171 ? 14.605 1.132 9.671 1.00 67.75 171 LEU A CA 1
ATOM 1389 C C . LEU A 1 171 ? 15.425 2.409 9.913 1.00 67.75 171 LEU A C 1
ATOM 1391 O O . LEU A 1 171 ? 15.546 2.855 11.054 1.00 67.75 171 LEU A O 1
ATOM 1395 N N . LYS A 1 172 ? 15.984 2.997 8.848 1.00 64.94 172 LYS A N 1
ATOM 1396 C CA . LYS A 1 172 ? 16.869 4.174 8.891 1.00 64.94 172 LYS A CA 1
ATOM 1397 C C . LYS A 1 172 ? 16.099 5.488 8.719 1.00 64.94 172 LYS A C 1
ATOM 1399 O O . LYS A 1 172 ? 16.664 6.469 8.245 1.00 64.94 172 LYS A O 1
ATOM 1404 N N . VAL A 1 173 ? 14.811 5.492 9.050 1.00 59.91 173 VAL A N 1
ATOM 1405 C CA . VAL A 1 173 ? 13.918 6.603 8.720 1.00 59.91 173 VAL A CA 1
ATOM 1406 C C . VAL A 1 173 ? 14.350 7.896 9.396 1.00 59.91 173 VAL A C 1
ATOM 1408 O O . VAL A 1 173 ? 14.646 7.934 10.595 1.00 59.91 173 VAL A O 1
ATOM 1411 N N . SER A 1 174 ? 14.392 8.956 8.590 1.00 55.94 174 SER A N 1
ATOM 1412 C CA . SER A 1 174 ? 14.532 10.330 9.061 1.00 55.94 174 SER A CA 1
ATOM 1413 C C . SER A 1 174 ? 13.386 10.684 10.024 1.00 55.94 174 SER A C 1
ATOM 1415 O O . SER A 1 174 ? 12.380 9.988 10.126 1.00 55.94 174 SER A O 1
ATOM 1417 N N . LYS A 1 175 ? 13.523 11.759 10.802 1.00 60.22 175 LYS A N 1
ATOM 1418 C CA . LYS A 1 175 ? 12.567 12.075 11.881 1.00 60.22 175 LYS A CA 1
ATOM 1419 C C . LYS A 1 175 ? 11.133 12.347 11.399 1.00 60.22 175 LYS A C 1
ATOM 1421 O O . LYS A 1 175 ? 10.231 12.324 12.239 1.00 60.22 175 LYS A O 1
ATOM 1426 N N . ASP A 1 176 ? 10.933 12.561 10.099 1.00 63.28 176 ASP A N 1
ATOM 1427 C CA . ASP A 1 176 ? 9.687 13.039 9.514 1.00 63.28 176 ASP A CA 1
ATOM 1428 C C . ASP A 1 176 ? 9.205 12.142 8.361 1.00 63.28 176 ASP A C 1
ATOM 1430 O O . ASP A 1 176 ? 9.977 11.618 7.553 1.00 63.28 176 ASP A O 1
ATOM 1434 N N . LEU A 1 177 ? 7.885 11.958 8.304 1.00 69.19 177 LEU A N 1
ATOM 1435 C CA . LEU A 1 177 ? 7.211 11.303 7.185 1.00 69.19 177 LEU A CA 1
ATOM 1436 C C . LEU A 1 177 ? 7.265 12.192 5.927 1.00 69.19 177 LEU A C 1
ATOM 1438 O O . LEU A 1 177 ? 7.334 13.418 6.049 1.00 69.19 177 LEU A O 1
ATOM 1442 N N . PRO A 1 178 ? 7.176 11.591 4.728 1.00 69.12 178 PRO A N 1
ATOM 1443 C CA . PRO A 1 178 ? 7.200 12.328 3.469 1.00 69.12 178 PRO A CA 1
ATOM 1444 C C . PRO A 1 178 ? 6.011 13.295 3.370 1.00 69.12 178 PRO A C 1
ATOM 1446 O O . PRO A 1 178 ? 4.907 12.992 3.828 1.00 69.12 178 PRO A O 1
ATOM 1449 N N . SER A 1 179 ? 6.231 14.460 2.757 1.00 73.25 179 SER A N 1
ATOM 1450 C CA . SER A 1 179 ? 5.191 15.472 2.546 1.00 73.25 179 SER A CA 1
ATOM 1451 C C . SER A 1 179 ? 4.817 15.562 1.070 1.00 73.25 179 SER A C 1
ATOM 1453 O O . SER A 1 179 ? 5.451 16.312 0.345 1.00 73.25 179 SER A O 1
ATOM 1455 N N . PHE A 1 180 ? 3.757 14.869 0.664 1.00 80.69 180 PHE A N 1
ATOM 1456 C CA . PHE A 1 180 ? 3.182 14.931 -0.685 1.00 80.69 180 PHE A CA 1
ATOM 1457 C C . PHE A 1 180 ? 1.747 15.471 -0.654 1.00 80.69 180 PHE A C 1
ATOM 1459 O O . PHE A 1 180 ? 1.105 15.499 0.400 1.00 80.69 180 PHE A O 1
ATOM 1466 N N . ASP A 1 181 ? 1.244 15.885 -1.814 1.00 84.88 181 ASP A N 1
ATOM 1467 C CA . ASP A 1 181 ? -0.140 16.318 -2.011 1.00 84.88 181 ASP A CA 1
ATOM 1468 C C . ASP A 1 181 ? -0.945 15.216 -2.715 1.00 84.88 181 ASP A C 1
ATOM 1470 O O . ASP A 1 181 ? -0.593 14.787 -3.810 1.00 84.88 181 ASP A O 1
ATOM 1474 N N . ALA A 1 182 ? -2.015 14.739 -2.082 1.00 90.44 182 ALA A N 1
ATOM 1475 C CA . ALA A 1 182 ? -2.903 13.706 -2.621 1.00 90.44 182 ALA A CA 1
ATOM 1476 C C . ALA A 1 182 ? -4.364 14.039 -2.259 1.00 90.44 182 ALA A C 1
ATOM 1478 O O . ALA A 1 182 ? -4.920 13.478 -1.308 1.00 90.44 182 ALA A O 1
ATOM 1479 N N . PRO A 1 183 ? -5.012 14.976 -2.977 1.00 89.38 183 PRO A N 1
ATOM 1480 C CA . PRO A 1 183 ? -6.303 15.546 -2.579 1.00 89.38 183 PRO A CA 1
ATOM 1481 C C . PRO A 1 183 ? -7.480 14.564 -2.672 1.00 89.38 183 PRO A C 1
ATOM 1483 O O . PRO A 1 183 ? -8.564 14.853 -2.155 1.00 89.38 183 PRO A O 1
ATOM 1486 N N . LEU A 1 184 ? -7.300 13.427 -3.353 1.00 92.94 184 LEU A N 1
ATOM 1487 C CA . LEU A 1 184 ? -8.301 12.369 -3.507 1.00 92.94 184 LEU A CA 1
ATOM 1488 C C . LEU A 1 184 ? -8.046 11.144 -2.618 1.00 92.94 184 LEU A C 1
ATOM 1490 O O . LEU A 1 184 ? -8.754 10.152 -2.766 1.00 92.94 184 LEU A O 1
ATOM 1494 N N . LEU A 1 185 ? -7.084 11.203 -1.691 1.00 94.00 185 LEU A N 1
ATOM 1495 C CA . LEU A 1 185 ? -6.705 10.045 -0.886 1.00 94.00 185 LEU A CA 1
ATOM 1496 C C . LEU A 1 185 ? -7.848 9.602 0.044 1.00 94.00 185 LEU A C 1
ATOM 1498 O O . LEU A 1 185 ? -8.275 10.344 0.929 1.00 94.00 185 LEU A O 1
ATOM 1502 N N . GLU A 1 186 ? -8.323 8.369 -0.143 1.00 96.00 186 GLU A N 1
ATOM 1503 C CA . GLU A 1 186 ? -9.416 7.763 0.628 1.00 96.00 186 GLU A CA 1
ATOM 1504 C C . GLU A 1 186 ? -8.920 6.692 1.609 1.00 96.00 186 GLU A C 1
ATOM 1506 O O . GLU A 1 186 ? -9.556 6.467 2.643 1.00 96.00 186 GLU A O 1
ATOM 1511 N N . SER A 1 187 ? -7.797 6.036 1.305 1.00 96.69 187 SER A N 1
ATOM 1512 C CA . SER A 1 187 ? -7.234 4.939 2.096 1.00 96.69 187 SER A CA 1
ATOM 1513 C C . SER A 1 187 ? -5.727 5.094 2.275 1.00 96.69 187 SER A C 1
ATOM 1515 O O . SER A 1 187 ? -4.998 5.243 1.294 1.00 96.69 187 SER A O 1
ATOM 1517 N N . MET A 1 188 ? -5.261 5.005 3.521 1.00 94.19 188 MET A N 1
ATOM 1518 C CA . MET A 1 188 ? -3.840 5.047 3.867 1.00 94.19 188 MET A CA 1
ATOM 1519 C C . MET A 1 188 ? -3.465 3.886 4.793 1.00 94.19 188 MET A C 1
ATOM 1521 O O . MET A 1 188 ? -4.098 3.684 5.830 1.00 94.19 188 MET A O 1
ATOM 1525 N N . GLU A 1 189 ? -2.398 3.171 4.448 1.00 94.00 189 GLU A N 1
ATOM 1526 C CA . GLU A 1 189 ? -1.747 2.176 5.299 1.00 94.00 189 GLU A CA 1
ATOM 1527 C C . GLU A 1 189 ? -0.301 2.590 5.578 1.00 94.00 189 GLU A C 1
ATOM 1529 O O . GLU A 1 189 ? 0.467 2.853 4.655 1.00 94.00 189 GLU A O 1
ATOM 1534 N N . LEU A 1 190 ? 0.069 2.645 6.857 1.00 89.94 190 LEU A N 1
ATOM 1535 C CA . LEU A 1 190 ? 1.418 2.970 7.309 1.00 89.94 190 LEU A CA 1
ATOM 1536 C C . LEU A 1 190 ? 1.987 1.797 8.109 1.00 89.94 190 LEU A C 1
ATOM 1538 O O . LEU A 1 190 ? 1.560 1.557 9.238 1.00 89.94 190 LEU A O 1
ATOM 1542 N N . LEU A 1 191 ? 2.985 1.110 7.556 1.00 88.44 191 LEU A N 1
ATOM 1543 C CA . LEU A 1 191 ? 3.806 0.140 8.273 1.00 88.44 191 LEU A CA 1
ATOM 1544 C C . LEU A 1 191 ? 5.056 0.835 8.817 1.00 88.44 191 LEU A C 1
ATOM 1546 O O . LEU A 1 191 ? 5.951 1.261 8.079 1.00 88.44 191 LEU A O 1
ATOM 1550 N N . LEU A 1 192 ? 5.084 0.973 10.138 1.00 82.56 192 LEU A N 1
ATOM 1551 C CA . LEU A 1 192 ? 6.017 1.822 10.862 1.00 82.56 192 LEU A CA 1
ATOM 1552 C C . LEU A 1 192 ? 7.214 1.006 11.379 1.00 82.56 192 LEU A C 1
ATOM 1554 O O . LEU A 1 192 ? 7.062 -0.154 11.770 1.00 82.56 192 LEU A O 1
ATOM 1558 N N . PRO A 1 193 ? 8.421 1.594 11.414 1.00 78.25 193 PRO A N 1
ATOM 1559 C CA . PRO A 1 193 ? 9.611 0.922 11.903 1.00 78.25 193 PRO A CA 1
ATOM 1560 C C . PRO A 1 193 ? 9.686 1.019 13.433 1.00 78.25 193 PRO A C 1
ATOM 1562 O O . PRO A 1 193 ? 8.943 1.776 14.068 1.00 78.25 193 PRO A O 1
ATOM 1565 N N . VAL A 1 194 ? 10.672 0.326 14.013 1.00 71.44 194 VAL A N 1
ATOM 1566 C CA . VAL A 1 194 ? 10.986 0.335 15.457 1.00 71.44 194 VAL A CA 1
ATOM 1567 C C . VAL A 1 194 ? 11.055 1.756 16.025 1.00 71.44 194 VAL A C 1
ATOM 1569 O O . VAL A 1 194 ? 10.517 2.066 17.089 1.00 71.44 194 VAL A O 1
ATOM 1572 N N . ASN A 1 195 ? 11.671 2.666 15.271 1.00 70.62 195 ASN A N 1
ATOM 1573 C CA . ASN A 1 195 ? 11.843 4.064 15.645 1.00 70.62 195 ASN A CA 1
ATOM 1574 C C . ASN A 1 195 ? 10.762 4.954 15.025 1.00 70.62 195 ASN A C 1
ATOM 1576 O O . ASN A 1 195 ? 11.058 5.844 14.236 1.00 70.62 195 ASN A O 1
ATOM 1580 N N . THR A 1 196 ? 9.508 4.727 15.413 1.00 66.75 196 THR A N 1
ATOM 1581 C CA . THR A 1 196 ? 8.351 5.497 14.932 1.00 66.75 196 THR A CA 1
ATOM 1582 C C . THR A 1 196 ? 8.581 7.026 15.009 1.00 66.75 196 THR A C 1
ATOM 1584 O O . THR A 1 196 ? 8.986 7.518 16.077 1.00 66.75 196 THR A O 1
ATOM 1587 N N . PRO A 1 197 ? 8.293 7.782 13.925 1.00 64.88 197 PRO A N 1
ATOM 1588 C CA . PRO A 1 197 ? 8.313 9.246 13.912 1.00 64.88 197 PRO A CA 1
ATOM 1589 C C . PRO A 1 197 ? 7.380 9.841 14.973 1.00 64.88 197 PRO A C 1
ATOM 1591 O O . PRO A 1 197 ? 6.243 9.403 15.131 1.00 64.88 197 PRO A O 1
ATOM 1594 N N . LYS A 1 198 ? 7.824 10.882 15.689 1.00 65.31 198 LYS A N 1
ATOM 1595 C CA . LYS A 1 198 ? 7.009 11.533 16.739 1.00 65.31 198 LYS A CA 1
ATOM 1596 C C . LYS A 1 198 ? 5.799 12.306 16.191 1.00 65.31 198 LYS A C 1
ATOM 1598 O O . LYS A 1 198 ? 4.917 12.658 16.965 1.00 65.31 198 LYS A O 1
ATOM 1603 N N . ASN A 1 199 ? 5.772 12.569 14.885 1.00 67.75 199 ASN A N 1
ATOM 1604 C CA . ASN A 1 199 ? 4.860 13.513 14.239 1.00 67.75 199 ASN A CA 1
ATOM 1605 C C . ASN A 1 199 ? 3.836 12.837 13.306 1.00 67.75 199 ASN A C 1
ATOM 1607 O O . ASN A 1 199 ? 3.312 13.502 12.414 1.00 67.75 199 ASN A O 1
ATOM 1611 N N . ILE A 1 200 ? 3.541 11.539 13.477 1.00 76.44 200 ILE A N 1
ATOM 1612 C CA . ILE A 1 200 ? 2.567 10.820 12.624 1.00 76.44 200 ILE A CA 1
ATOM 1613 C C . ILE A 1 200 ? 1.243 11.575 12.545 1.00 76.44 200 ILE A C 1
ATOM 1615 O O . ILE A 1 200 ? 0.720 11.778 11.453 1.00 76.44 200 ILE A O 1
ATOM 1619 N N . ASP A 1 201 ? 0.758 12.069 13.683 1.00 76.12 201 ASP A N 1
ATOM 1620 C CA . ASP A 1 201 ? -0.513 12.782 13.743 1.00 76.12 201 ASP A CA 1
ATOM 1621 C C . ASP A 1 201 ? -0.522 14.036 12.859 1.00 76.12 201 ASP A C 1
ATOM 1623 O O . ASP A 1 201 ? -1.502 14.313 12.173 1.00 76.12 201 ASP A O 1
ATOM 1627 N N . GLN A 1 202 ? 0.592 14.776 12.810 1.00 74.38 202 GLN A N 1
ATOM 1628 C CA . GLN A 1 202 ? 0.711 15.980 11.981 1.00 74.38 202 GLN A CA 1
ATOM 1629 C C . GLN A 1 202 ? 0.653 15.657 10.490 1.00 74.38 202 GLN A C 1
ATOM 1631 O O . GLN A 1 202 ? 0.115 16.441 9.714 1.00 74.38 202 GLN A O 1
ATOM 1636 N N . VAL A 1 203 ? 1.215 14.519 10.090 1.00 73.69 203 VAL A N 1
ATOM 1637 C CA . VAL A 1 203 ? 1.270 14.108 8.686 1.00 73.69 203 VAL A CA 1
ATOM 1638 C C . VAL A 1 203 ? -0.071 13.551 8.248 1.00 73.69 203 VAL A C 1
ATOM 1640 O O . VAL A 1 203 ? -0.607 13.993 7.239 1.00 73.69 203 VAL A O 1
ATOM 1643 N N . VAL A 1 204 ? -0.659 12.655 9.040 1.00 80.69 204 VAL A N 1
ATOM 1644 C CA . VAL A 1 204 ? -1.977 12.081 8.750 1.00 80.69 204 VAL A CA 1
ATOM 1645 C C . VAL A 1 204 ? -3.045 13.180 8.668 1.00 80.69 204 VAL A C 1
ATOM 1647 O O . VAL A 1 204 ? -3.866 13.170 7.752 1.00 80.69 204 VAL A O 1
ATOM 1650 N N . ASN A 1 205 ? -2.978 14.191 9.542 1.00 81.00 205 ASN A N 1
ATOM 1651 C CA . ASN A 1 205 ? -3.886 15.341 9.517 1.00 81.00 205 ASN A CA 1
ATOM 1652 C C . ASN A 1 205 ? -3.788 16.201 8.238 1.00 81.00 205 ASN A C 1
ATOM 1654 O O . ASN A 1 205 ? -4.674 17.019 8.013 1.00 81.00 205 ASN A O 1
ATOM 1658 N N . LYS A 1 206 ? -2.760 16.056 7.386 1.00 75.19 206 LYS A N 1
ATOM 1659 C CA . LYS A 1 206 ? -2.702 16.771 6.094 1.00 75.19 206 LYS A CA 1
ATOM 1660 C C . LYS A 1 206 ? -3.659 16.187 5.051 1.00 75.19 206 LYS A C 1
ATOM 1662 O O . LYS A 1 206 ? -4.132 16.919 4.191 1.00 75.19 206 LYS A O 1
ATOM 1667 N N . PHE A 1 207 ? -3.999 14.901 5.145 1.00 72.25 207 PHE A N 1
ATOM 1668 C CA . PHE A 1 207 ? -4.817 14.182 4.149 1.00 72.25 207 PHE A CA 1
ATOM 1669 C C . PHE A 1 207 ? -6.327 14.227 4.457 1.00 72.25 207 PHE A C 1
ATOM 1671 O O . PHE A 1 207 ? -7.127 13.423 3.980 1.00 72.25 207 PHE A O 1
ATOM 1678 N N . HIS A 1 208 ? -6.718 15.176 5.302 1.00 62.59 208 HIS A N 1
ATOM 1679 C CA . HIS A 1 208 ? -7.916 15.146 6.132 1.00 62.59 208 HIS A CA 1
ATOM 1680 C C . HIS A 1 208 ? -9.285 15.085 5.455 1.00 62.59 208 HIS A C 1
ATOM 1682 O O . HIS A 1 208 ? -10.139 14.357 5.964 1.00 62.59 208 HIS A O 1
ATOM 1688 N N . PRO A 1 209 ? -9.588 15.823 4.370 1.00 71.81 209 PRO A N 1
ATOM 1689 C CA . PRO A 1 209 ? -10.990 15.976 4.016 1.00 71.81 209 PRO A CA 1
ATOM 1690 C C . PRO A 1 209 ? -11.584 14.716 3.382 1.00 71.81 209 PRO A C 1
ATOM 1692 O O . PRO A 1 209 ? -12.802 14.576 3.390 1.00 71.81 209 PRO A O 1
ATOM 1695 N N . LYS A 1 210 ? -10.780 13.792 2.843 1.00 86.62 210 LYS A N 1
ATOM 1696 C CA . LYS A 1 210 ? -11.298 12.608 2.135 1.00 86.62 210 LYS A CA 1
ATOM 1697 C C . LYS A 1 210 ? -10.865 11.268 2.709 1.00 86.62 210 LYS A C 1
ATOM 1699 O O . LYS A 1 210 ? -11.421 10.259 2.288 1.00 86.62 210 LYS A O 1
ATOM 1704 N N . LEU A 1 211 ? -9.957 11.234 3.684 1.00 93.00 211 LEU A N 1
ATOM 1705 C CA . LEU A 1 211 ? -9.484 9.976 4.252 1.00 93.00 211 LEU A CA 1
ATOM 1706 C C . LEU A 1 211 ? -10.623 9.234 4.975 1.00 93.00 211 LEU A C 1
ATOM 1708 O O . LEU A 1 211 ? -11.150 9.705 5.984 1.00 93.00 211 LEU A O 1
ATOM 1712 N N . ARG A 1 212 ? -10.995 8.056 4.458 1.00 95.81 212 ARG A N 1
ATOM 1713 C CA . ARG A 1 212 ? -12.063 7.186 4.987 1.00 95.81 212 ARG A CA 1
ATOM 1714 C C . ARG A 1 212 ? -11.509 5.968 5.713 1.00 95.81 212 ARG A C 1
ATOM 1716 O O . ARG A 1 212 ? -12.186 5.447 6.598 1.00 95.81 212 ARG A O 1
ATOM 1723 N N . LYS A 1 213 ? -10.312 5.509 5.349 1.00 96.75 213 LYS A N 1
ATOM 1724 C CA . LYS A 1 213 ? -9.659 4.346 5.955 1.00 96.75 213 LYS A CA 1
ATOM 1725 C C . LYS A 1 213 ? -8.228 4.674 6.348 1.00 96.75 213 LYS A C 1
ATOM 1727 O O . LYS A 1 213 ? -7.464 5.183 5.530 1.00 96.75 213 LYS A O 1
ATOM 1732 N N . LEU A 1 214 ? -7.875 4.348 7.585 1.00 94.56 214 LEU A N 1
ATOM 1733 C CA . LEU A 1 214 ? -6.524 4.496 8.104 1.00 94.56 214 LEU A CA 1
ATOM 1734 C C . LEU A 1 214 ? -6.101 3.204 8.794 1.00 94.56 214 LEU A C 1
ATOM 1736 O O . LEU A 1 214 ? -6.762 2.754 9.730 1.00 94.56 214 LEU A O 1
ATOM 1740 N N . LYS A 1 215 ? -4.974 2.646 8.357 1.00 94.06 215 LYS A N 1
ATOM 1741 C CA . LYS A 1 215 ? -4.320 1.510 8.998 1.00 94.06 215 LYS A CA 1
ATOM 1742 C C . LYS A 1 215 ? -2.929 1.908 9.470 1.00 94.06 215 LYS A C 1
ATOM 1744 O O . LYS A 1 215 ? -2.115 2.398 8.690 1.00 94.06 215 LYS A O 1
ATOM 1749 N N . LEU A 1 216 ? -2.668 1.696 10.754 1.00 90.38 216 LEU A N 1
ATOM 1750 C CA . LEU A 1 216 ? -1.392 1.980 11.400 1.00 90.38 216 LEU A CA 1
ATOM 1751 C C . LEU A 1 216 ? -0.814 0.679 11.948 1.00 90.38 216 LEU A C 1
ATOM 1753 O O . LEU A 1 216 ? -1.362 0.093 12.881 1.00 90.38 216 LEU A O 1
ATOM 1757 N N . ASP A 1 217 ? 0.296 0.228 11.378 1.00 88.38 217 ASP A N 1
ATOM 1758 C CA . ASP A 1 217 ? 0.956 -1.007 11.773 1.00 88.38 217 ASP A CA 1
ATOM 1759 C C . ASP A 1 217 ? 2.261 -0.716 12.530 1.00 88.38 217 ASP A C 1
ATOM 1761 O O . ASP A 1 217 ? 3.287 -0.331 11.970 1.00 88.38 217 ASP A O 1
ATOM 1765 N N . TYR A 1 218 ? 2.184 -0.910 13.843 1.00 82.50 218 TYR A N 1
ATOM 1766 C CA . TYR A 1 218 ? 3.243 -0.827 14.844 1.00 82.50 218 TYR A CA 1
ATOM 1767 C C . TYR A 1 218 ? 3.801 -2.206 15.214 1.00 82.50 218 TYR A C 1
ATOM 1769 O O . TYR A 1 218 ? 4.405 -2.352 16.276 1.00 82.50 218 TYR A O 1
ATOM 1777 N N . SER A 1 219 ? 3.609 -3.241 14.391 1.00 78.88 219 SER A N 1
ATOM 1778 C CA . SER A 1 219 ? 4.073 -4.600 14.710 1.00 78.88 219 SER A CA 1
ATOM 1779 C C . SER A 1 219 ? 5.589 -4.720 14.872 1.00 78.88 219 SER A C 1
ATOM 1781 O O . SER A 1 219 ? 6.070 -5.680 15.469 1.00 78.88 219 SER A O 1
ATOM 1783 N N . ARG A 1 220 ? 6.340 -3.740 14.361 1.00 76.06 220 ARG A N 1
ATOM 1784 C CA . ARG A 1 220 ? 7.796 -3.633 14.500 1.00 76.06 220 ARG A CA 1
ATOM 1785 C C . ARG A 1 220 ? 8.224 -2.595 15.537 1.00 76.06 220 ARG A C 1
ATOM 1787 O O . ARG A 1 220 ? 9.408 -2.320 15.631 1.00 76.06 220 ARG A O 1
ATOM 1794 N N . CYS A 1 221 ? 7.295 -1.957 16.248 1.00 72.38 221 CYS A N 1
ATOM 1795 C CA . CYS A 1 221 ? 7.597 -0.896 17.204 1.00 72.38 221 CYS A CA 1
ATOM 1796 C C . CYS A 1 221 ? 7.760 -1.458 18.615 1.00 72.38 221 CYS A C 1
ATOM 1798 O O . CYS A 1 221 ? 6.792 -1.937 19.193 1.00 72.38 221 CYS A O 1
ATOM 1800 N N . ASP A 1 222 ? 8.949 -1.297 19.197 1.00 68.00 222 ASP A N 1
ATOM 1801 C CA . ASP A 1 222 ? 9.239 -1.718 20.578 1.00 68.00 222 ASP A CA 1
ATOM 1802 C C . ASP A 1 222 ? 8.911 -0.629 21.622 1.00 68.00 222 ASP A C 1
ATOM 1804 O O . ASP A 1 222 ? 9.184 -0.786 22.813 1.00 68.00 222 ASP A O 1
ATOM 1808 N N . LYS A 1 223 ? 8.372 0.523 21.191 1.00 62.78 223 LYS A N 1
ATOM 1809 C CA . LYS A 1 223 ? 8.030 1.637 22.087 1.00 62.78 223 LYS A CA 1
ATOM 1810 C C . LYS A 1 223 ? 6.635 1.471 22.687 1.00 62.78 223 LYS A C 1
ATOM 1812 O O . LYS A 1 223 ? 5.638 1.724 22.014 1.00 62.78 223 LYS A O 1
ATOM 1817 N N . ASP A 1 224 ? 6.596 1.220 23.990 1.00 66.75 224 ASP A N 1
ATOM 1818 C CA . ASP A 1 224 ? 5.389 1.284 24.815 1.00 66.75 224 ASP A CA 1
ATOM 1819 C C . ASP A 1 224 ? 5.383 2.590 25.647 1.00 66.75 224 ASP A C 1
ATOM 1821 O O . ASP A 1 224 ? 6.378 2.879 26.326 1.00 66.75 224 ASP A O 1
ATOM 1825 N N . PRO A 1 225 ? 4.317 3.422 25.631 1.00 67.56 225 PRO A N 1
ATOM 1826 C CA . PRO A 1 225 ? 3.071 3.317 24.859 1.00 67.56 225 PRO A CA 1
ATOM 1827 C C . PRO A 1 225 ? 3.110 3.986 23.473 1.00 67.56 225 PRO A C 1
ATOM 1829 O O . PRO A 1 225 ? 3.749 5.025 23.282 1.00 67.56 225 PRO A O 1
ATOM 1832 N N . VAL A 1 226 ? 2.303 3.466 22.541 1.00 72.94 226 VAL A N 1
ATOM 1833 C CA . VAL A 1 226 ? 1.954 4.132 21.274 1.00 72.94 226 VAL A CA 1
ATOM 1834 C C . VAL A 1 226 ? 0.901 5.199 21.567 1.00 72.94 226 VAL A C 1
ATOM 1836 O O . VAL A 1 226 ? -0.227 4.892 21.949 1.00 72.94 226 VAL A O 1
ATOM 1839 N N . ILE A 1 227 ? 1.262 6.471 21.405 1.00 74.50 227 ILE A N 1
ATOM 1840 C CA . ILE A 1 227 ? 0.366 7.605 21.662 1.00 74.50 227 ILE A CA 1
ATOM 1841 C C . ILE A 1 227 ? 0.011 8.260 20.329 1.00 74.50 227 ILE A C 1
ATOM 1843 O O . ILE A 1 227 ? 0.882 8.850 19.699 1.00 74.50 227 ILE A O 1
ATOM 1847 N N . LEU A 1 228 ? -1.267 8.205 19.959 1.00 77.62 228 LEU A N 1
ATOM 1848 C CA . LEU A 1 228 ? -1.850 9.003 18.881 1.00 77.62 228 LEU A CA 1
ATOM 1849 C C . LEU A 1 228 ? -2.507 10.232 19.503 1.00 77.62 228 LEU A C 1
ATOM 1851 O O . LEU A 1 228 ? -3.334 10.106 20.414 1.00 77.62 228 LEU A O 1
ATOM 1855 N N . ASN A 1 229 ? -2.107 11.424 19.077 1.00 78.56 229 ASN A N 1
ATOM 1856 C CA . ASN A 1 229 ? -2.497 12.674 19.712 1.00 78.56 229 ASN A CA 1
ATOM 1857 C C . ASN A 1 229 ? -2.986 13.709 18.697 1.00 78.56 229 ASN A C 1
ATOM 1859 O O . ASN A 1 229 ? -2.288 14.063 17.758 1.00 78.56 229 ASN A O 1
ATOM 1863 N N . ASN A 1 230 ? -4.150 14.302 18.950 1.00 81.50 230 ASN A N 1
ATOM 1864 C CA . ASN A 1 230 ? -4.738 15.323 18.081 1.00 81.50 230 ASN A CA 1
ATOM 1865 C C . ASN A 1 230 ? -4.988 14.846 16.634 1.00 81.50 230 ASN A C 1
ATOM 1867 O O . ASN A 1 230 ? -4.931 15.663 15.715 1.00 81.50 230 ASN A O 1
ATOM 1871 N N . LEU A 1 231 ? -5.268 13.556 16.409 1.00 84.31 231 LEU A N 1
ATOM 1872 C CA . LEU A 1 231 ? -5.792 13.104 15.118 1.00 84.31 231 LEU A CA 1
ATOM 1873 C C . LEU A 1 231 ? -7.197 13.657 14.944 1.00 84.31 231 LEU A C 1
ATOM 1875 O O . LEU A 1 231 ? -8.127 13.257 15.638 1.00 84.31 231 LEU A O 1
ATOM 1879 N N . GLN A 1 232 ? -7.345 14.587 14.026 1.00 86.38 232 GLN A N 1
ATOM 1880 C CA . GLN A 1 232 ? -8.634 15.104 13.615 1.00 86.38 232 GLN A CA 1
ATOM 1881 C C . GLN A 1 232 ? -8.918 14.344 12.335 1.00 86.38 232 GLN A C 1
ATOM 1883 O O . GLN A 1 232 ? -8.107 14.469 11.444 1.00 86.38 232 GLN A O 1
ATOM 1888 N N . LEU A 1 233 ? -9.961 13.526 12.214 1.00 89.06 233 LEU A N 1
ATOM 1889 C CA . LEU A 1 233 ? -10.305 12.845 10.954 1.00 89.06 233 LEU A CA 1
ATOM 1890 C C . LEU A 1 233 ? -11.837 12.643 10.892 1.00 89.06 233 LEU A C 1
ATOM 1892 O O . LEU A 1 233 ? -12.338 11.556 11.187 1.00 89.06 233 LEU A O 1
ATOM 1896 N N . PRO A 1 234 ? -12.623 13.681 10.549 1.00 87.38 234 PRO A N 1
ATOM 1897 C CA . PRO A 1 234 ? -14.076 13.701 10.686 1.00 87.38 234 PRO A CA 1
ATOM 1898 C C . PRO A 1 234 ? -14.768 12.739 9.721 1.00 87.38 234 PRO A C 1
ATOM 1900 O O . PRO A 1 234 ? -15.841 12.239 10.048 1.00 87.38 234 PRO A O 1
ATOM 1903 N N . ASN A 1 235 ? -14.146 12.448 8.575 1.00 91.88 235 ASN A N 1
ATOM 1904 C CA . ASN A 1 235 ? -14.679 11.564 7.537 1.00 91.88 235 ASN A CA 1
ATOM 1905 C C . ASN A 1 235 ? -14.131 10.130 7.619 1.00 91.88 235 ASN A C 1
ATOM 1907 O O . ASN A 1 235 ? -14.487 9.294 6.785 1.00 91.88 235 ASN A O 1
ATOM 1911 N N . LEU A 1 236 ? -13.299 9.828 8.623 1.00 93.75 236 LEU A N 1
ATOM 1912 C CA . LEU A 1 236 ? -12.759 8.488 8.829 1.00 93.75 236 LEU A CA 1
ATOM 1913 C C . LEU A 1 236 ? -13.884 7.526 9.205 1.00 93.75 236 LEU A C 1
ATOM 1915 O O . LEU A 1 236 ? -14.624 7.783 10.146 1.00 93.75 236 LEU A O 1
ATOM 1919 N N . ILE A 1 237 ? -13.991 6.416 8.479 1.00 95.38 237 ILE A N 1
ATOM 1920 C CA . ILE A 1 237 ? -14.994 5.361 8.672 1.00 95.38 237 ILE A CA 1
ATOM 1921 C C . ILE A 1 237 ? -14.373 4.138 9.344 1.00 95.38 237 ILE A C 1
ATOM 1923 O O . ILE A 1 237 ? -15.037 3.478 10.146 1.00 95.38 237 ILE A O 1
ATOM 1927 N N . GLU A 1 238 ? -13.116 3.838 9.020 1.00 96.06 238 GLU A N 1
ATOM 1928 C CA . GLU A 1 238 ? -12.400 2.656 9.491 1.00 96.06 238 GLU A CA 1
ATOM 1929 C C . GLU A 1 238 ? -11.007 3.036 10.002 1.00 96.06 238 GLU A C 1
ATOM 1931 O O . GLU A 1 238 ? -10.221 3.659 9.284 1.00 96.06 238 GLU A O 1
ATOM 1936 N N . LEU A 1 239 ? -10.721 2.642 11.243 1.00 92.88 239 LEU A N 1
ATOM 1937 C CA . LEU A 1 239 ? -9.414 2.769 11.878 1.00 92.88 239 LEU A CA 1
ATOM 1938 C C . LEU A 1 239 ? -8.924 1.385 12.298 1.00 92.88 239 LEU A C 1
ATOM 1940 O O . LEU A 1 239 ? -9.556 0.731 13.129 1.00 92.88 239 LEU A O 1
ATOM 1944 N N . GLU A 1 240 ? -7.786 0.968 11.758 1.00 92.88 240 GLU A N 1
ATOM 1945 C CA . GLU A 1 240 ? -7.077 -0.240 12.167 1.00 92.88 240 GLU A CA 1
ATOM 1946 C C . GLU A 1 240 ? -5.739 0.133 12.802 1.00 92.88 240 GLU A C 1
ATOM 1948 O O . GLU A 1 240 ? -4.953 0.887 12.228 1.00 92.88 240 GLU A O 1
ATOM 1953 N N . ILE A 1 241 ? -5.474 -0.400 13.993 1.00 87.19 241 ILE A N 1
ATOM 1954 C CA . ILE A 1 241 ? -4.191 -0.248 14.670 1.00 87.19 241 ILE A CA 1
ATOM 1955 C C . ILE A 1 241 ? -3.667 -1.632 15.035 1.00 87.19 241 ILE A C 1
ATOM 1957 O O . ILE A 1 241 ? -4.243 -2.336 15.865 1.00 87.19 241 ILE A O 1
ATOM 1961 N N . ASN A 1 242 ? -2.540 -2.000 14.443 1.00 84.88 242 ASN A N 1
ATOM 1962 C CA . ASN A 1 242 ? -1.823 -3.227 14.758 1.00 84.88 242 ASN A CA 1
ATOM 1963 C C . ASN A 1 242 ? -0.601 -2.857 15.595 1.00 84.88 242 ASN A C 1
ATOM 1965 O O . ASN A 1 242 ? 0.105 -1.920 15.251 1.00 84.88 242 ASN A O 1
ATOM 1969 N N . GLY A 1 243 ? -0.339 -3.556 16.693 1.00 76.12 243 GLY A N 1
ATOM 1970 C CA . GLY A 1 243 ? 0.859 -3.361 17.514 1.00 76.12 243 GLY A CA 1
ATOM 1971 C C . GLY A 1 243 ? 1.540 -4.682 17.832 1.00 76.12 243 GLY A C 1
ATOM 1972 O O . GLY A 1 243 ? 1.070 -5.733 17.424 1.00 76.12 243 GLY A O 1
ATOM 1973 N N . VAL A 1 244 ? 2.665 -4.636 18.535 1.00 67.25 244 VAL A N 1
ATOM 1974 C CA . VAL A 1 244 ? 3.204 -5.763 19.307 1.00 67.25 244 VAL A CA 1
ATOM 1975 C C . VAL A 1 244 ? 3.627 -5.169 20.647 1.00 67.25 244 VAL A C 1
ATOM 1977 O O . VAL A 1 244 ? 4.297 -4.146 20.661 1.00 67.25 244 VAL A O 1
ATOM 1980 N N . ASN A 1 245 ? 3.204 -5.753 21.771 1.00 59.25 245 ASN A N 1
ATOM 1981 C CA . ASN A 1 245 ? 3.585 -5.324 23.132 1.00 59.25 245 ASN A CA 1
ATOM 1982 C C . ASN A 1 245 ? 3.249 -3.869 23.547 1.00 59.25 245 ASN A C 1
ATOM 1984 O O . ASN A 1 245 ? 3.698 -3.451 24.607 1.00 59.25 245 ASN A O 1
ATOM 1988 N N . ASN A 1 246 ? 2.455 -3.107 22.786 1.00 59.72 246 ASN A N 1
ATOM 1989 C CA . ASN A 1 246 ? 2.266 -1.674 23.054 1.00 59.72 246 ASN A CA 1
ATOM 1990 C C . ASN A 1 246 ? 0.879 -1.338 23.607 1.00 59.72 246 ASN A C 1
ATOM 1992 O O . ASN A 1 246 ? -0.142 -1.660 22.998 1.00 59.72 246 ASN A O 1
ATOM 1996 N N . THR A 1 247 ? 0.832 -0.569 24.694 1.00 65.38 247 THR A N 1
ATOM 1997 C CA . THR A 1 247 ? -0.380 0.143 25.102 1.00 65.38 247 THR A CA 1
ATOM 1998 C C . THR A 1 247 ? -0.676 1.230 24.071 1.00 65.38 247 THR A C 1
ATOM 2000 O O . THR A 1 247 ? 0.131 2.136 23.865 1.00 65.38 247 THR A O 1
ATOM 2003 N N . ILE A 1 248 ? -1.852 1.190 23.448 1.00 69.75 248 ILE A N 1
ATOM 2004 C CA . ILE A 1 248 ? -2.315 2.265 22.559 1.00 69.75 248 ILE A CA 1
ATOM 2005 C C . ILE A 1 248 ? -2.974 3.353 23.409 1.00 69.75 248 ILE A C 1
ATOM 2007 O O . ILE A 1 248 ? -3.721 3.044 24.330 1.00 69.75 248 ILE A O 1
ATOM 2011 N N . GLN A 1 249 ? -2.730 4.631 23.123 1.00 74.06 249 GLN A N 1
ATOM 2012 C CA . GLN A 1 249 ? -3.426 5.767 23.734 1.00 74.06 249 GLN A CA 1
ATOM 2013 C C . GLN A 1 249 ? -3.914 6.730 22.655 1.00 74.06 249 GLN A C 1
ATOM 2015 O O . GLN A 1 249 ? -3.104 7.351 21.977 1.00 74.06 249 GLN A O 1
ATOM 2020 N N . LEU A 1 250 ? -5.233 6.907 22.558 1.00 75.31 250 LEU A N 1
ATOM 2021 C CA . LEU A 1 250 ? -5.862 7.923 21.710 1.00 75.31 250 LEU A CA 1
ATOM 2022 C C . LEU A 1 250 ? -6.133 9.174 22.557 1.00 75.31 250 LEU A C 1
ATOM 2024 O O . LEU A 1 250 ? -6.984 9.156 23.450 1.00 75.31 250 LEU A O 1
ATOM 2028 N N . LYS A 1 251 ? -5.388 10.258 22.325 1.00 73.62 251 LYS A N 1
ATOM 2029 C CA . LYS A 1 251 ? -5.510 11.527 23.061 1.00 73.62 251 LYS A CA 1
ATOM 2030 C C . LYS A 1 251 ? -6.039 12.617 22.142 1.00 73.62 251 LYS A C 1
ATOM 2032 O O . LYS A 1 251 ? -5.471 12.858 21.086 1.00 73.62 251 LYS A O 1
ATOM 2037 N N . ARG A 1 252 ? -7.110 13.304 22.559 1.00 75.62 252 ARG A N 1
ATOM 2038 C CA . ARG A 1 252 ? -7.675 14.460 21.826 1.00 75.62 252 ARG A CA 1
ATOM 2039 C C . ARG A 1 252 ? -7.935 14.170 20.337 1.00 75.62 252 ARG A C 1
ATOM 2041 O O . ARG A 1 252 ? -7.766 15.046 19.498 1.00 75.62 252 ARG A O 1
ATOM 2048 N N . CYS A 1 253 ? -8.258 12.921 20.015 1.00 79.56 253 CYS A N 1
ATOM 2049 C CA . CYS A 1 253 ? -8.563 12.513 18.653 1.00 79.56 253 CYS A CA 1
ATOM 2050 C C . CYS A 1 253 ? -10.063 12.687 18.400 1.00 79.56 253 CYS A C 1
ATOM 2052 O O . CYS A 1 253 ? -10.865 12.376 19.283 1.00 79.56 253 CYS A O 1
ATOM 2054 N N . GLU A 1 254 ? -10.436 13.146 17.212 1.00 81.88 254 GLU A N 1
ATOM 2055 C CA . GLU A 1 254 ? -11.818 13.389 16.804 1.00 81.88 254 GLU A CA 1
ATOM 2056 C C . GLU A 1 254 ? -12.154 12.579 15.555 1.00 81.88 254 GLU A C 1
ATOM 2058 O O . GLU A 1 254 ? -11.605 12.806 14.476 1.00 81.88 254 GLU A O 1
ATOM 2063 N N . PHE A 1 255 ? -13.092 11.644 15.715 1.00 86.69 255 PHE A N 1
ATOM 2064 C CA . PHE A 1 255 ? -13.490 10.698 14.678 1.00 86.69 255 PHE A CA 1
ATOM 2065 C C . PHE A 1 255 ? -15.015 10.680 14.512 1.00 86.69 255 PHE A C 1
ATOM 2067 O O . PHE A 1 255 ? -15.694 9.736 14.909 1.00 86.69 255 PHE A O 1
ATOM 2074 N N . GLN A 1 256 ? -15.577 11.755 13.957 1.00 85.94 256 GLN A N 1
ATOM 2075 C CA . GLN A 1 256 ? -17.033 11.955 13.915 1.00 85.94 256 GLN A CA 1
ATOM 2076 C C . GLN A 1 256 ? -17.772 10.843 13.149 1.00 85.94 256 GLN A C 1
ATOM 2078 O O . GLN A 1 256 ? -18.828 10.398 13.596 1.00 85.94 256 GLN A O 1
ATOM 2083 N N . SER A 1 257 ? -17.199 10.340 12.053 1.00 91.44 257 SER A N 1
ATOM 2084 C CA . SER A 1 257 ? -17.824 9.322 11.189 1.00 91.44 257 SER A CA 1
ATOM 2085 C C . SER A 1 257 ? -17.334 7.887 11.419 1.00 91.44 257 SER A C 1
ATOM 2087 O O . SER A 1 257 ? -17.658 7.005 10.621 1.00 91.44 257 SER A O 1
ATOM 2089 N N . LEU A 1 258 ? -16.545 7.631 12.467 1.00 92.12 258 LEU A N 1
ATOM 2090 C CA . LEU A 1 258 ? -15.872 6.343 12.644 1.00 92.12 258 LEU A CA 1
ATOM 2091 C C . LEU A 1 258 ? -16.860 5.248 13.025 1.00 92.12 258 LEU A C 1
ATOM 2093 O O . LEU A 1 258 ? -17.389 5.237 14.129 1.00 92.12 258 LEU A O 1
ATOM 2097 N N . LYS A 1 259 ? -17.050 4.291 12.115 1.00 94.00 259 LYS A N 1
ATOM 2098 C CA . LYS A 1 259 ? -17.963 3.155 12.291 1.00 94.00 259 LYS A CA 1
ATOM 2099 C C . LYS A 1 259 ? -17.253 1.896 12.762 1.00 94.00 259 LYS A C 1
ATOM 2101 O O . LYS A 1 259 ? -17.850 1.097 13.480 1.00 94.00 259 LYS A O 1
ATOM 2106 N N . LYS A 1 260 ? -16.000 1.696 12.344 1.00 93.94 260 LYS A N 1
ATOM 2107 C CA . LYS A 1 260 ? -15.248 0.462 12.587 1.00 93.94 260 LYS A CA 1
ATOM 2108 C C . LYS A 1 260 ? -13.893 0.758 13.220 1.00 93.94 260 LYS A C 1
ATOM 2110 O O . LYS A 1 260 ? -13.089 1.488 12.646 1.00 93.94 260 LYS A O 1
ATOM 2115 N N . LEU A 1 261 ? -13.642 0.148 14.375 1.00 90.31 261 LEU A N 1
ATOM 2116 C CA . LEU A 1 261 ? -12.362 0.206 15.078 1.00 90.31 261 LEU A CA 1
ATOM 2117 C C . LEU A 1 261 ? -11.786 -1.205 15.218 1.00 90.31 261 LEU A C 1
ATOM 2119 O O . LEU A 1 261 ? -12.423 -2.078 15.805 1.00 90.31 261 LEU A O 1
ATOM 2123 N N . LEU A 1 262 ? -10.581 -1.421 14.700 1.00 89.56 262 LEU A N 1
ATOM 2124 C CA . LEU A 1 262 ? -9.850 -2.677 14.834 1.00 89.56 262 LEU A CA 1
ATOM 2125 C C . LEU A 1 262 ? -8.542 -2.426 15.573 1.00 89.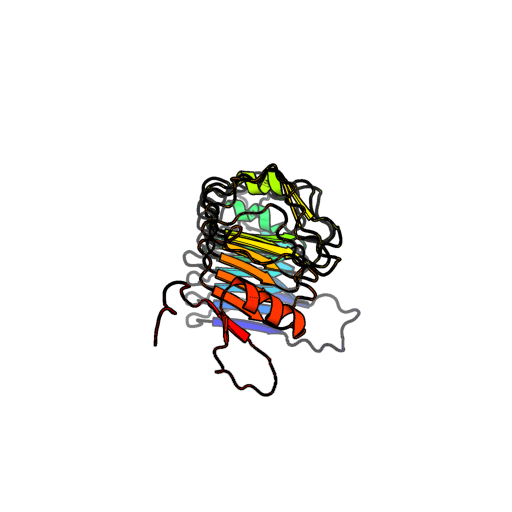56 262 LEU A C 1
ATOM 2127 O O . LEU A 1 262 ? -7.772 -1.543 15.200 1.00 89.56 262 LEU A O 1
ATOM 2131 N N . ILE A 1 263 ? -8.292 -3.205 16.617 1.00 83.75 263 ILE A N 1
ATOM 2132 C CA . ILE A 1 263 ? -7.081 -3.122 17.426 1.00 83.75 263 ILE A CA 1
ATOM 2133 C C . ILE A 1 263 ? -6.517 -4.535 17.589 1.00 83.75 263 ILE A C 1
ATOM 2135 O O . ILE A 1 263 ? -7.157 -5.377 18.217 1.00 83.75 263 ILE A O 1
ATOM 2139 N N . ASN A 1 264 ? -5.321 -4.799 17.054 1.00 80.56 264 ASN A N 1
ATOM 2140 C CA . ASN A 1 264 ? -4.715 -6.136 17.058 1.00 80.56 264 ASN A CA 1
ATOM 2141 C C . ASN A 1 264 ? -3.324 -6.185 17.722 1.00 80.56 264 ASN A C 1
ATOM 2143 O O . ASN A 1 264 ? -2.533 -5.250 17.594 1.00 80.56 264 ASN A O 1
ATOM 2147 N N . ARG A 1 265 ? -2.996 -7.345 18.318 1.00 67.38 265 ARG A N 1
ATOM 2148 C CA . ARG A 1 265 ? -1.674 -7.784 18.814 1.00 67.38 265 ARG A CA 1
ATOM 2149 C C . ARG A 1 265 ? -1.077 -6.909 19.937 1.00 67.38 265 ARG A C 1
ATOM 2151 O O . ARG A 1 265 ? 0.065 -6.472 19.875 1.00 67.38 265 ARG A O 1
ATOM 2158 N N . ILE A 1 266 ? -1.809 -6.713 21.032 1.00 62.97 266 ILE A N 1
ATOM 2159 C CA . ILE A 1 266 ? -1.321 -5.992 22.225 1.00 62.97 266 ILE A CA 1
ATOM 2160 C C . ILE A 1 266 ? -0.984 -6.984 23.346 1.00 62.97 266 ILE A C 1
ATOM 2162 O O . ILE A 1 266 ? -1.859 -7.462 24.066 1.00 62.97 266 ILE A O 1
ATOM 2166 N N . THR A 1 267 ? 0.303 -7.292 23.506 1.00 46.28 267 THR A N 1
ATOM 2167 C CA . THR A 1 267 ? 0.788 -8.383 24.374 1.00 46.28 267 THR A CA 1
ATOM 2168 C C . THR A 1 267 ? 1.305 -7.965 25.756 1.00 46.28 267 THR A C 1
ATOM 2170 O O . THR A 1 267 ? 1.444 -8.827 26.616 1.00 46.28 267 THR A O 1
ATOM 2173 N N . ALA A 1 268 ? 1.519 -6.683 26.062 1.00 37.34 268 ALA A N 1
ATOM 2174 C CA . ALA A 1 268 ? 1.991 -6.273 27.391 1.00 37.34 268 ALA A CA 1
ATOM 2175 C C . ALA A 1 268 ? 0.841 -5.705 28.227 1.00 37.34 268 ALA A C 1
ATOM 2177 O O . ALA A 1 268 ? 0.218 -4.742 27.791 1.00 37.34 268 ALA A O 1
ATOM 2178 N N . LEU A 1 269 ? 0.563 -6.326 29.389 1.00 37.91 269 LEU A N 1
ATOM 2179 C CA . LEU A 1 269 ? -0.287 -5.835 30.494 1.00 37.91 269 LEU A CA 1
ATOM 2180 C C . LEU A 1 269 ? -1.283 -4.756 30.055 1.00 37.91 269 LEU A C 1
ATOM 2182 O O . LEU A 1 269 ? -1.178 -3.589 30.441 1.00 37.91 269 LEU A O 1
ATOM 2186 N N . GLY A 1 270 ? -2.222 -5.170 29.204 1.00 35.38 270 GLY A N 1
ATOM 2187 C CA . GLY A 1 270 ? -3.174 -4.290 28.558 1.00 35.38 270 GLY A CA 1
ATOM 2188 C C . GLY A 1 270 ? -4.123 -3.705 29.589 1.00 35.38 270 GLY A C 1
ATOM 2189 O O . GLY A 1 270 ? -5.245 -4.160 29.779 1.00 35.38 270 GLY A O 1
ATOM 2190 N N . TYR A 1 271 ? -3.733 -2.604 30.220 1.00 34.97 271 TYR A N 1
ATOM 2191 C CA . TYR A 1 271 ? -4.725 -1.557 30.313 1.00 34.97 271 TYR A CA 1
ATOM 2192 C C . TYR A 1 271 ? -5.164 -1.358 28.860 1.00 34.97 271 TYR A C 1
ATOM 2194 O O . TYR A 1 271 ? -4.359 -0.897 28.046 1.00 34.97 271 TYR A O 1
ATOM 2202 N N . ILE A 1 272 ? -6.430 -1.679 28.530 1.00 39.97 272 ILE A N 1
ATOM 2203 C CA . ILE A 1 272 ? -7.103 -0.934 27.453 1.00 39.97 272 ILE A CA 1
ATOM 2204 C C . ILE A 1 272 ? -6.633 0.489 27.622 1.00 39.97 272 ILE A C 1
ATOM 2206 O O . ILE A 1 272 ? -6.561 0.896 28.798 1.00 39.97 272 ILE A O 1
ATOM 2210 N N . PRO A 1 273 ? -6.263 1.192 26.527 1.00 39.97 273 PRO A N 1
ATOM 2211 C CA . PRO A 1 273 ? -5.881 2.584 26.576 1.00 39.97 273 PRO A CA 1
ATOM 2212 C C . PRO A 1 273 ? -6.543 3.190 27.786 1.00 39.97 273 PRO A C 1
ATOM 2214 O O . PRO A 1 273 ? -7.768 3.096 27.913 1.00 39.97 273 PRO A O 1
ATOM 2217 N N . LYS A 1 274 ? -5.784 3.727 28.743 1.00 36.88 274 LYS A N 1
ATOM 2218 C CA . LYS A 1 274 ? -6.399 4.725 29.603 1.00 36.88 274 LYS A CA 1
ATOM 2219 C C . LYS A 1 274 ? -6.859 5.783 28.597 1.00 36.88 274 LYS A C 1
ATOM 2221 O O . LYS A 1 274 ? -6.131 6.737 28.337 1.00 36.88 274 LYS A O 1
ATOM 2226 N N . ILE A 1 275 ? -8.059 5.603 28.026 1.00 39.16 275 ILE A N 1
ATOM 2227 C CA . ILE A 1 275 ? -8.937 6.597 27.454 1.00 39.16 275 ILE A CA 1
ATOM 2228 C C . ILE A 1 275 ? -9.309 7.348 28.719 1.00 39.16 275 ILE A C 1
ATOM 2230 O O . ILE A 1 275 ? -10.353 7.174 29.336 1.00 39.16 275 ILE A O 1
ATOM 2234 N N . ARG A 1 276 ? -8.308 8.053 29.260 1.00 32.81 276 ARG A N 1
ATOM 2235 C CA . ARG A 1 276 ? -8.445 8.923 30.399 1.00 32.81 276 ARG A CA 1
ATOM 2236 C C . ARG A 1 276 ? -9.295 10.010 29.805 1.00 32.81 276 ARG A C 1
ATOM 2238 O O . ARG A 1 276 ? -8.794 10.855 29.071 1.00 32.81 276 ARG A O 1
ATOM 2245 N N . ASN A 1 277 ? -10.591 9.858 30.030 1.00 31.70 277 ASN A N 1
ATOM 2246 C CA . ASN A 1 277 ? -11.600 10.737 29.511 1.00 31.70 277 ASN A CA 1
ATOM 2247 C C . ASN A 1 277 ? -11.183 12.188 29.718 1.00 31.70 277 ASN A C 1
ATOM 2249 O O . ASN A 1 277 ? -11.211 12.700 30.832 1.00 31.70 277 ASN A O 1
ATOM 2253 N N . THR A 1 278 ? -10.874 12.841 28.612 1.00 29.64 278 THR A N 1
ATOM 2254 C CA . THR A 1 278 ? -11.652 14.004 28.181 1.00 29.64 278 THR A CA 1
ATOM 2255 C C . THR A 1 278 ? -12.728 13.628 27.148 1.00 29.64 278 THR A C 1
ATOM 2257 O O . THR A 1 278 ? -13.382 14.498 26.596 1.00 29.64 278 THR A O 1
ATOM 2260 N N . ILE A 1 279 ? -12.954 12.332 26.904 1.00 37.72 279 ILE A N 1
ATOM 2261 C CA . ILE A 1 279 ? -13.723 11.810 25.771 1.00 37.72 279 ILE A CA 1
ATOM 2262 C C . ILE A 1 279 ? -14.944 11.027 26.276 1.00 37.72 279 ILE A C 1
ATOM 2264 O O . ILE A 1 279 ? -14.972 9.804 26.253 1.00 37.72 279 ILE A O 1
ATOM 2268 N N . SER A 1 280 ? -15.974 11.722 26.755 1.00 37.72 280 SER A N 1
ATOM 2269 C CA . SER A 1 280 ? -17.307 11.121 26.935 1.00 37.72 280 SER A CA 1
ATOM 2270 C C . SER A 1 280 ? -18.201 11.278 25.695 1.00 37.72 280 SER A C 1
ATOM 2272 O O . SER A 1 280 ? -19.363 10.898 25.750 1.00 37.72 280 SER A O 1
ATOM 2274 N N . SER A 1 281 ? -17.689 11.835 24.587 1.00 45.84 281 SER A N 1
ATOM 2275 C CA . SER A 1 281 ? -18.501 12.210 23.414 1.00 45.84 281 SER A CA 1
ATOM 2276 C C . SER A 1 281 ? -17.979 11.771 22.035 1.00 45.84 281 SER A C 1
ATOM 2278 O O . SER A 1 281 ? -18.693 11.980 21.064 1.00 45.84 281 SER A O 1
ATOM 2280 N N . HIS A 1 282 ? -16.779 11.184 21.896 1.00 56.47 282 HIS A N 1
ATOM 2281 C CA . HIS A 1 282 ? -16.119 11.107 20.570 1.00 56.47 282 HIS A CA 1
ATOM 2282 C C . HIS A 1 282 ? -16.190 9.741 19.857 1.00 56.47 282 HIS A C 1
ATOM 2284 O O . HIS A 1 282 ? -15.578 9.584 18.808 1.00 56.47 282 HIS A O 1
ATOM 2290 N N . PHE A 1 283 ? -16.926 8.762 20.391 1.00 71.62 283 PHE A N 1
ATOM 2291 C CA . PHE A 1 283 ? -17.109 7.441 19.761 1.00 71.62 283 PHE A CA 1
ATOM 2292 C C . PHE A 1 283 ? -18.586 7.078 19.574 1.00 71.62 283 PHE A C 1
ATOM 2294 O O . PHE A 1 283 ? -18.955 5.906 19.538 1.00 71.62 283 PHE A O 1
ATOM 2301 N N . SER A 1 284 ? -19.453 8.088 19.484 1.00 78.19 284 SER A N 1
ATOM 2302 C CA . SER A 1 284 ? -20.889 7.877 19.311 1.00 78.19 284 SER A CA 1
ATOM 2303 C C . SER A 1 284 ? -21.230 7.166 18.002 1.00 78.19 284 SER A C 1
ATOM 2305 O O . SER A 1 284 ? -22.254 6.507 17.952 1.00 78.19 284 SER A O 1
ATOM 2307 N N . SER A 1 285 ? -20.402 7.256 16.963 1.00 86.25 285 SER A N 1
ATOM 2308 C CA . SER A 1 285 ? -20.651 6.652 15.648 1.00 86.25 285 SER A CA 1
ATOM 2309 C C . SER A 1 285 ? -20.152 5.216 15.484 1.00 86.25 285 SER A C 1
ATOM 2311 O O . SER A 1 285 ? -20.467 4.596 14.470 1.00 86.25 285 SER A O 1
ATOM 2313 N N . ILE A 1 286 ? -19.410 4.668 16.453 1.00 89.19 286 ILE A N 1
ATOM 2314 C CA . ILE A 1 286 ? -18.843 3.321 16.325 1.00 89.19 286 ILE A CA 1
ATOM 2315 C C . ILE A 1 286 ? -19.955 2.273 16.381 1.00 89.19 286 ILE A C 1
ATOM 2317 O O . ILE A 1 286 ? -20.672 2.175 17.373 1.00 89.19 286 ILE A O 1
ATOM 2321 N N . GLU A 1 287 ? -20.016 1.455 15.332 1.00 92.06 287 GLU A N 1
ATOM 2322 C CA . GLU A 1 287 ? -20.950 0.340 15.151 1.00 92.06 287 GLU A CA 1
ATOM 2323 C C . GLU A 1 287 ? -20.255 -1.011 15.386 1.00 92.06 287 GLU A C 1
ATOM 2325 O O . GLU A 1 287 ? -20.886 -1.970 15.828 1.00 92.06 287 GLU A O 1
ATOM 2330 N N . ARG A 1 288 ? -18.947 -1.113 15.104 1.00 89.44 288 ARG A N 1
ATOM 2331 C CA . ARG A 1 288 ? -18.187 -2.368 15.202 1.00 89.44 288 ARG A CA 1
ATOM 2332 C C . ARG A 1 288 ? -16.817 -2.172 15.831 1.00 89.44 288 ARG A C 1
ATOM 2334 O O . ARG A 1 288 ? -16.058 -1.292 15.415 1.00 89.44 288 ARG A O 1
ATOM 2341 N N . VAL A 1 289 ? -16.475 -3.047 16.772 1.00 86.62 289 VAL A N 1
ATOM 2342 C CA . VAL A 1 289 ? -15.158 -3.077 17.418 1.00 86.62 289 VAL A CA 1
ATOM 2343 C C . VAL A 1 289 ? -14.575 -4.482 17.354 1.00 86.62 289 VAL A C 1
ATOM 2345 O O . VAL A 1 289 ? -15.246 -5.450 17.699 1.00 86.62 289 VAL A O 1
ATOM 2348 N N . HIS A 1 290 ? -13.314 -4.582 16.940 1.00 86.06 290 HIS A N 1
ATOM 2349 C CA . HIS A 1 290 ? -12.541 -5.817 16.977 1.00 86.06 290 HIS A CA 1
ATOM 2350 C C . HIS A 1 290 ? -11.289 -5.633 17.836 1.00 86.06 290 HIS A C 1
ATOM 2352 O O . HIS A 1 290 ? -10.480 -4.745 17.567 1.00 86.06 290 HIS A O 1
ATOM 2358 N N . PHE A 1 291 ? -11.114 -6.502 18.826 1.00 81.06 291 PHE A N 1
ATOM 2359 C CA . PHE A 1 291 ? -9.892 -6.640 19.605 1.00 81.06 291 PHE A CA 1
ATOM 2360 C C . PHE A 1 291 ? -9.268 -8.001 19.324 1.00 81.06 291 PHE A C 1
ATOM 2362 O O . PHE A 1 291 ? -9.860 -9.021 19.662 1.00 81.06 291 PHE A O 1
ATOM 2369 N N . GLY A 1 292 ? -8.078 -8.039 18.734 1.00 74.81 292 GLY A N 1
ATOM 2370 C CA . GLY A 1 292 ? -7.366 -9.289 18.490 1.00 74.81 292 GLY A CA 1
ATOM 2371 C C . GLY A 1 292 ? -6.063 -9.394 19.262 1.00 74.81 292 GLY A C 1
ATOM 2372 O O . GLY A 1 292 ? -5.289 -8.444 19.290 1.00 74.81 292 GLY A O 1
ATOM 2373 N N . ARG A 1 293 ? -5.776 -10.561 19.849 1.00 71.44 293 ARG A N 1
ATOM 2374 C CA . ARG A 1 293 ? -4.539 -10.861 20.590 1.00 71.44 293 ARG A CA 1
ATOM 2375 C C . ARG A 1 293 ? -4.243 -9.815 21.669 1.00 71.44 293 ARG A C 1
ATOM 2377 O O . ARG A 1 293 ? -3.243 -9.104 21.570 1.00 71.44 293 ARG A O 1
ATOM 2384 N N . VAL A 1 294 ? -5.140 -9.680 22.645 1.00 64.31 294 VAL A N 1
ATOM 2385 C CA . VAL A 1 294 ? -5.068 -8.669 23.715 1.00 64.31 294 VAL A CA 1
ATOM 2386 C C . VAL A 1 294 ? -4.975 -9.327 25.090 1.00 64.31 294 VAL A C 1
ATOM 2388 O O . VAL A 1 294 ? -5.886 -10.031 25.493 1.00 64.31 294 VAL A O 1
ATOM 2391 N N . SER A 1 295 ? -3.921 -9.067 25.867 1.00 61.16 295 SER A N 1
ATOM 2392 C CA . SER A 1 295 ? -3.778 -9.720 27.185 1.00 61.16 295 SER A CA 1
ATOM 2393 C C . SER A 1 295 ? -4.877 -9.325 28.180 1.00 61.16 295 SER A C 1
ATOM 2395 O O . SER A 1 295 ? -5.329 -10.140 28.979 1.00 61.16 295 SER A O 1
ATOM 2397 N N . ARG A 1 296 ? -5.361 -8.078 28.136 1.00 61.12 296 ARG A N 1
ATOM 2398 C CA . ARG A 1 296 ? -6.417 -7.616 29.042 1.00 61.12 296 ARG A CA 1
ATOM 2399 C C . ARG A 1 296 ? -7.289 -6.517 28.441 1.00 61.12 296 ARG A C 1
ATOM 2401 O O . ARG A 1 296 ? -6.810 -5.622 27.747 1.00 61.12 296 ARG A O 1
ATOM 2408 N N . ILE A 1 297 ? -8.585 -6.584 28.756 1.00 61.28 297 ILE A N 1
ATOM 2409 C CA . ILE A 1 297 ? -9.606 -5.613 28.345 1.00 61.28 297 ILE A CA 1
ATOM 2410 C C . ILE A 1 297 ? -10.171 -4.874 29.587 1.00 61.28 297 ILE A C 1
ATOM 2412 O O . ILE A 1 297 ? -10.649 -5.501 30.537 1.00 61.28 297 ILE A O 1
ATOM 2416 N N . GLU A 1 298 ? -10.114 -3.532 29.595 1.00 60.59 298 GLU A N 1
ATOM 2417 C CA . GLU A 1 298 ? -10.726 -2.620 30.588 1.00 60.59 298 GLU A CA 1
ATOM 2418 C C . GLU A 1 298 ? -11.537 -1.455 29.966 1.00 60.59 298 GLU A C 1
ATOM 2420 O O . GLU A 1 298 ? -10.983 -0.424 29.591 1.00 60.59 298 GLU A O 1
ATOM 2425 N N . PHE A 1 299 ? -12.870 -1.521 29.938 1.00 62.59 299 PHE A N 1
ATOM 2426 C CA . PHE A 1 299 ? -13.713 -0.427 29.414 1.00 62.59 299 PHE A CA 1
ATOM 2427 C C . PHE A 1 299 ? -13.979 0.685 30.446 1.00 62.59 299 PHE A C 1
ATOM 2429 O O . PHE A 1 299 ? -15.114 1.113 30.669 1.00 62.59 299 PHE A O 1
ATOM 2436 N N . LYS A 1 300 ? -12.937 1.181 31.123 1.00 55.28 300 LYS A N 1
ATOM 2437 C CA . LYS A 1 300 ? -13.101 2.210 32.163 1.00 55.28 300 LYS A CA 1
ATOM 2438 C C . LYS A 1 300 ? -13.500 3.554 31.547 1.00 55.28 300 LYS A C 1
ATOM 2440 O O . LYS A 1 300 ? -12.653 4.297 31.062 1.00 55.28 300 LYS A O 1
ATOM 2445 N N . LYS A 1 301 ? -14.782 3.906 31.697 1.00 60.75 301 LYS A N 1
ATOM 2446 C CA . LYS A 1 301 ? -15.402 5.188 31.303 1.00 60.75 301 LYS A CA 1
ATOM 2447 C C . LYS A 1 301 ? -15.596 5.401 29.791 1.00 60.75 301 LYS A C 1
ATOM 2449 O O . LYS A 1 301 ? -15.908 6.520 29.383 1.00 60.75 301 LYS A O 1
ATOM 2454 N N . CYS A 1 302 ? -15.467 4.359 28.978 1.00 62.62 302 CYS A N 1
ATOM 2455 C CA . CYS A 1 302 ? -15.762 4.418 27.547 1.00 62.62 302 CYS A CA 1
ATOM 2456 C C . CYS A 1 302 ? -17.222 4.034 27.312 1.00 62.62 302 CYS A C 1
ATOM 2458 O O . CYS A 1 302 ? -17.669 3.018 27.829 1.00 62.62 302 CYS A O 1
ATOM 2460 N N . LYS A 1 303 ? -17.960 4.833 26.540 1.00 70.12 303 LYS A N 1
ATOM 2461 C CA . LYS A 1 303 ? -19.326 4.501 26.119 1.00 70.12 303 LYS A CA 1
ATOM 2462 C C . LYS A 1 303 ? -19.358 4.399 24.604 1.00 70.12 303 LYS A C 1
ATOM 2464 O O . LYS A 1 303 ? -18.913 5.333 23.937 1.00 70.12 303 LYS A O 1
ATOM 2469 N N . PHE A 1 304 ? -19.912 3.307 24.090 1.00 82.38 304 PHE A N 1
ATOM 2470 C CA . PHE A 1 304 ? -20.139 3.118 22.660 1.00 82.38 304 PHE A CA 1
ATOM 2471 C C . PHE A 1 304 ? -21.643 2.917 22.443 1.00 82.38 304 PHE A C 1
ATOM 2473 O O . PHE A 1 304 ? -22.118 1.785 22.352 1.00 82.38 304 PHE A O 1
ATOM 2480 N N . PRO A 1 305 ? -22.425 4.014 22.440 1.00 82.81 305 PRO A N 1
ATOM 2481 C CA . PRO A 1 305 ? -23.883 3.938 22.457 1.00 82.81 305 PRO A CA 1
ATOM 2482 C C . PRO A 1 305 ? -24.469 3.229 21.231 1.00 82.81 305 PRO A C 1
ATOM 2484 O O . PRO A 1 305 ? -25.521 2.612 21.349 1.00 82.81 305 PRO A O 1
ATOM 2487 N N . ASN A 1 306 ? -23.781 3.274 20.089 1.00 88.88 306 ASN A N 1
ATOM 2488 C CA . ASN A 1 306 ? -24.226 2.670 18.832 1.00 88.88 306 ASN A CA 1
ATOM 2489 C C . ASN A 1 306 ? -23.475 1.376 18.478 1.00 88.88 306 ASN A C 1
ATOM 2491 O O . ASN A 1 306 ? -23.628 0.884 17.365 1.00 88.88 306 ASN A O 1
ATOM 2495 N N . LEU A 1 307 ? -22.675 0.819 19.397 1.00 88.69 307 LEU A N 1
ATOM 2496 C CA . LEU A 1 307 ? -21.942 -0.418 19.132 1.00 88.69 307 LEU A CA 1
ATOM 2497 C C . LEU A 1 307 ? -22.926 -1.564 18.917 1.00 88.69 307 LEU A C 1
ATOM 2499 O O . LEU A 1 307 ? -23.665 -1.890 19.837 1.00 88.69 307 LEU A O 1
ATOM 2503 N N . GLU A 1 308 ? -22.902 -2.182 17.741 1.00 89.94 308 GLU A N 1
ATOM 2504 C CA . GLU A 1 308 ? -23.755 -3.315 17.383 1.00 89.94 308 GLU A CA 1
ATOM 2505 C C . GLU A 1 308 ? -23.020 -4.651 17.514 1.00 89.94 308 GLU A C 1
ATOM 2507 O O . GLU A 1 308 ? -23.625 -5.634 17.942 1.00 89.94 308 GLU A O 1
ATOM 2512 N N . ALA A 1 309 ? -21.726 -4.690 17.176 1.00 87.38 309 ALA A N 1
ATOM 2513 C CA . ALA A 1 309 ? -20.924 -5.912 17.211 1.00 87.38 309 ALA A CA 1
ATOM 2514 C C . ALA A 1 309 ? -19.560 -5.701 17.881 1.00 87.38 309 ALA A C 1
ATOM 2516 O O . ALA A 1 309 ? -18.805 -4.784 17.533 1.00 87.38 309 ALA A O 1
ATOM 2517 N N . LEU A 1 310 ? -19.232 -6.598 18.809 1.00 85.31 310 LEU A N 1
ATOM 2518 C CA . LEU A 1 310 ? -17.946 -6.675 19.492 1.00 85.31 310 LEU A CA 1
ATOM 2519 C C . LEU A 1 310 ? -17.293 -8.023 19.190 1.00 85.31 310 LEU A C 1
ATOM 2521 O O . LEU A 1 310 ? -17.841 -9.067 19.521 1.00 85.31 310 LEU A O 1
ATOM 2525 N N . THR A 1 311 ? -16.102 -8.015 18.605 1.00 83.81 311 THR A N 1
ATOM 2526 C CA . THR A 1 311 ? -15.298 -9.227 18.427 1.00 83.81 311 THR A CA 1
ATOM 2527 C C . THR A 1 311 ? -14.052 -9.151 19.295 1.00 83.81 311 THR A C 1
ATOM 2529 O O . THR A 1 311 ? -13.338 -8.151 19.268 1.00 83.81 311 THR A O 1
ATOM 2532 N N . ILE A 1 312 ? -13.773 -10.213 20.039 1.00 78.12 312 ILE A N 1
ATOM 2533 C CA . ILE A 1 312 ? -12.585 -10.376 20.870 1.00 78.12 312 ILE A CA 1
ATOM 2534 C C . ILE A 1 312 ? -11.910 -11.676 20.444 1.00 78.12 312 ILE A C 1
ATOM 2536 O O . ILE A 1 312 ? -12.565 -12.710 20.363 1.00 78.12 312 ILE A O 1
ATOM 2540 N N . THR A 1 313 ? -10.612 -11.643 20.156 1.00 72.88 313 THR A N 1
ATOM 2541 C CA . THR A 1 313 ? -9.853 -12.846 19.807 1.00 72.88 313 THR A CA 1
ATOM 2542 C C . THR A 1 313 ? -8.570 -12.951 20.619 1.00 72.88 313 THR A C 1
ATOM 2544 O O . THR A 1 313 ? -7.923 -11.927 20.833 1.00 72.88 313 THR A O 1
ATOM 2547 N N . ASN A 1 314 ? -8.158 -14.155 21.030 1.00 68.69 314 ASN A N 1
ATOM 2548 C CA . ASN A 1 314 ? -6.884 -14.422 21.717 1.00 68.69 314 ASN A CA 1
ATOM 2549 C C . ASN A 1 314 ? -6.638 -13.495 22.921 1.00 68.69 314 ASN A C 1
ATOM 2551 O O . ASN A 1 314 ? -5.707 -12.688 22.896 1.00 68.69 314 ASN A O 1
ATOM 2555 N N . PHE A 1 315 ? -7.487 -13.566 23.948 1.00 67.12 315 PHE A N 1
ATOM 2556 C CA . PHE A 1 315 ? -7.362 -12.740 25.155 1.00 67.12 315 PHE A CA 1
ATOM 2557 C C . PHE A 1 315 ? -7.072 -13.563 26.412 1.00 67.12 315 PHE A C 1
ATOM 2559 O O . PHE A 1 315 ? -7.446 -14.729 26.458 1.00 67.12 315 PHE A O 1
ATOM 2566 N N . ASP A 1 316 ? -6.430 -12.950 27.419 1.00 58.66 316 ASP A N 1
ATOM 2567 C CA . ASP A 1 316 ? -6.135 -13.639 28.688 1.00 58.66 316 ASP A CA 1
ATOM 2568 C C . ASP A 1 316 ? -7.155 -13.309 29.793 1.00 58.66 316 ASP A C 1
ATOM 2570 O O . ASP A 1 316 ? -7.491 -14.184 30.585 1.00 58.66 316 ASP A O 1
ATOM 2574 N N . ILE A 1 317 ? -7.608 -12.045 29.909 1.00 57.84 317 ILE A N 1
ATOM 2575 C CA . ILE A 1 317 ? -8.524 -11.598 30.983 1.00 57.84 317 ILE A CA 1
ATOM 2576 C C . ILE A 1 317 ? -9.487 -10.491 30.507 1.00 57.84 317 ILE A C 1
ATOM 2578 O O . ILE A 1 317 ? -9.057 -9.403 30.096 1.00 57.84 317 ILE A O 1
ATOM 2582 N N . ILE A 1 318 ? -10.798 -10.684 30.696 1.00 58.19 318 ILE A N 1
ATOM 2583 C CA . ILE A 1 318 ? -11.792 -9.594 30.652 1.00 58.19 318 ILE A CA 1
ATOM 2584 C C . ILE A 1 318 ? -12.016 -9.096 32.078 1.00 58.19 318 ILE A C 1
ATOM 2586 O O . ILE A 1 318 ? -12.527 -9.801 32.934 1.00 58.19 318 ILE A O 1
ATOM 2590 N N . SER A 1 319 ? -11.631 -7.850 32.357 1.00 57.03 319 SER A N 1
ATOM 2591 C CA . SER A 1 319 ? -11.660 -7.325 33.734 1.00 57.03 319 SER A CA 1
ATOM 2592 C C . SER A 1 319 ? -12.725 -6.258 33.981 1.00 57.03 319 SER A C 1
ATOM 2594 O O . SER A 1 319 ? -12.718 -5.596 35.017 1.00 57.03 319 SER A O 1
ATOM 2596 N N . THR A 1 320 ? -13.620 -6.026 33.020 1.00 61.56 320 THR A N 1
ATOM 2597 C CA . THR A 1 320 ? -14.736 -5.079 33.149 1.00 61.56 320 THR A CA 1
ATOM 2598 C C . THR A 1 320 ? -16.011 -5.744 32.641 1.00 61.56 320 THR A C 1
ATOM 2600 O O . THR A 1 320 ? -15.987 -6.237 31.514 1.00 61.56 320 THR A O 1
ATOM 2603 N N . PRO A 1 321 ? -17.109 -5.745 33.421 1.00 63.56 321 PRO A N 1
ATOM 2604 C CA . PRO A 1 321 ? -18.381 -6.275 32.954 1.00 63.56 321 PRO A CA 1
ATOM 2605 C C . PRO A 1 321 ? -18.839 -5.529 31.713 1.00 63.56 321 PRO A C 1
ATOM 2607 O O . PRO A 1 321 ? -18.850 -4.295 31.665 1.00 63.56 321 PRO A O 1
ATOM 261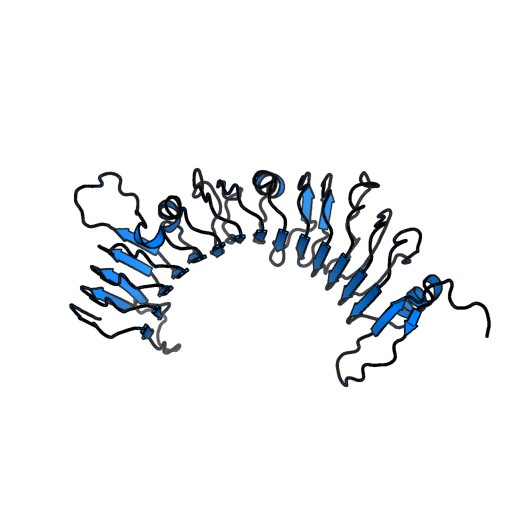0 N N . LEU A 1 322 ? -19.214 -6.302 30.702 1.00 69.75 322 LEU A N 1
ATOM 2611 C CA . LEU A 1 322 ? -19.959 -5.790 29.572 1.00 69.75 322 LEU A CA 1
ATOM 2612 C C . LEU A 1 322 ? -21.361 -5.502 30.119 1.00 69.75 322 LEU A C 1
ATOM 2614 O O . LEU A 1 322 ? -22.083 -6.418 30.493 1.00 69.75 322 LEU A O 1
ATOM 2618 N N . THR A 1 323 ? -21.742 -4.231 30.223 1.00 70.69 323 THR A N 1
ATOM 2619 C CA . THR A 1 323 ? -23.071 -3.841 30.716 1.00 70.69 323 THR A CA 1
ATOM 2620 C C . THR A 1 323 ? -23.822 -3.059 29.650 1.00 70.69 323 THR A C 1
ATOM 2622 O O . THR A 1 323 ? -23.216 -2.346 28.842 1.00 70.69 323 THR A O 1
ATOM 2625 N N . LYS A 1 324 ? -25.158 -3.144 29.670 1.00 72.44 324 LYS A N 1
ATOM 2626 C CA . LYS A 1 324 ? -26.032 -2.366 28.771 1.00 72.44 324 LYS A CA 1
ATOM 2627 C C . LYS A 1 324 ? -25.849 -0.855 28.928 1.00 72.44 324 LYS A C 1
ATOM 2629 O O . LYS A 1 324 ? -26.152 -0.101 28.014 1.00 72.44 324 LYS A O 1
ATOM 2634 N N . GLU A 1 325 ? -25.326 -0.402 30.066 1.00 75.88 325 GLU A N 1
ATOM 2635 C CA . GLU A 1 325 ? -24.989 1.007 30.284 1.00 75.88 325 GLU A CA 1
ATOM 2636 C C . GLU A 1 325 ? -23.809 1.481 29.423 1.00 75.88 325 GLU A C 1
ATOM 2638 O O . GLU A 1 325 ? -23.739 2.660 29.059 1.00 75.88 325 GLU A O 1
ATOM 2643 N N . LEU A 1 326 ? -22.869 0.580 29.114 1.00 72.50 326 LEU A N 1
ATOM 2644 C CA . LEU A 1 326 ? -21.699 0.864 28.280 1.00 72.50 326 LEU A CA 1
ATOM 2645 C C . LEU A 1 326 ? -21.999 0.650 26.790 1.00 72.50 326 LEU A C 1
ATOM 2647 O O . LEU A 1 326 ? -21.489 1.410 25.959 1.00 72.50 326 LEU A O 1
ATOM 2651 N N . PHE A 1 327 ? -22.843 -0.341 26.474 1.00 82.44 327 PHE A N 1
ATOM 2652 C CA . PHE A 1 327 ? -23.138 -0.796 25.111 1.00 82.44 327 PHE A CA 1
ATOM 2653 C C . PHE A 1 327 ? -24.647 -1.055 24.889 1.00 82.44 327 PHE A C 1
ATOM 2655 O O . PHE A 1 327 ? -25.064 -2.196 24.698 1.00 82.44 327 PHE A O 1
ATOM 2662 N N . PRO A 1 328 ? -25.502 -0.018 24.923 1.00 83.50 328 PRO A N 1
ATOM 2663 C CA . PRO A 1 328 ? -26.957 -0.190 24.867 1.00 83.50 328 PRO A CA 1
ATOM 2664 C C . PRO A 1 328 ? -27.477 -0.775 23.545 1.00 83.50 328 PRO A C 1
ATOM 2666 O O . PRO A 1 328 ? -28.551 -1.369 23.543 1.00 83.50 328 PRO A O 1
ATOM 2669 N N . SER A 1 329 ? -26.733 -0.626 22.444 1.00 87.38 329 SER A N 1
ATOM 2670 C CA . SER A 1 329 ? -27.113 -1.128 21.112 1.00 87.38 329 SER A CA 1
ATOM 2671 C C . SER A 1 329 ? -26.454 -2.460 20.735 1.00 87.38 329 SER A C 1
ATOM 2673 O O . SER A 1 329 ? -26.582 -2.890 19.589 1.00 87.38 329 SER A O 1
ATOM 2675 N N . LEU A 1 330 ? -25.738 -3.102 21.666 1.00 84.88 330 LEU A N 1
ATOM 2676 C CA . LEU A 1 330 ? -24.954 -4.304 21.385 1.00 84.88 330 LEU A CA 1
ATOM 2677 C C . LEU A 1 330 ? -25.873 -5.480 21.052 1.00 84.88 330 LEU A C 1
ATOM 2679 O O . LEU A 1 330 ? -26.750 -5.829 21.840 1.00 84.88 330 LEU A O 1
ATOM 2683 N N . LYS A 1 331 ? -25.660 -6.083 19.880 1.00 85.06 331 LYS A N 1
ATOM 2684 C CA . LYS A 1 331 ? -26.435 -7.218 19.349 1.00 85.06 331 LYS A CA 1
ATOM 2685 C C . LYS A 1 331 ? -25.605 -8.498 19.290 1.00 85.06 331 LYS A C 1
ATOM 2687 O O . LYS A 1 331 ? -26.149 -9.587 19.437 1.00 85.06 331 LYS A O 1
ATOM 2692 N N . GLU A 1 332 ? -24.299 -8.370 19.079 1.00 83.56 332 GLU A N 1
ATOM 2693 C CA . GLU A 1 332 ? -23.405 -9.501 18.841 1.00 83.56 332 GLU A CA 1
ATOM 2694 C C . GLU A 1 332 ? -22.106 -9.362 19.639 1.00 83.56 332 GLU A C 1
ATOM 2696 O O . GLU A 1 332 ? -21.451 -8.314 19.607 1.00 83.56 332 GLU A O 1
ATOM 2701 N N . ILE A 1 333 ? -21.720 -10.443 20.323 1.00 81.62 333 ILE A N 1
ATOM 2702 C CA . ILE A 1 333 ? -20.399 -10.591 20.932 1.00 81.62 333 ILE A CA 1
ATOM 2703 C C . ILE A 1 333 ? -19.787 -11.886 20.404 1.00 81.62 333 ILE A C 1
ATOM 2705 O O . ILE A 1 333 ? -20.309 -12.975 20.630 1.00 81.62 333 ILE A O 1
ATOM 2709 N N . LEU A 1 334 ? -18.661 -11.769 19.712 1.00 79.19 334 LEU A N 1
ATOM 2710 C CA . LEU A 1 334 ? -17.914 -12.908 19.200 1.00 79.19 334 LEU A CA 1
ATOM 2711 C C . LEU A 1 334 ? -16.605 -13.045 19.969 1.00 79.19 334 LEU A C 1
ATOM 2713 O O . LEU A 1 334 ? -15.800 -12.114 19.969 1.00 79.19 334 LEU A O 1
ATOM 2717 N N . ILE A 1 335 ? -16.384 -14.198 20.596 1.00 74.56 335 ILE A N 1
ATOM 2718 C CA . ILE A 1 335 ? -15.176 -14.482 21.370 1.00 74.56 335 ILE A CA 1
ATOM 2719 C C . ILE A 1 335 ? -14.469 -15.691 20.742 1.00 74.56 335 ILE A C 1
ATOM 2721 O O . ILE A 1 335 ? -15.011 -16.792 20.735 1.00 74.56 335 ILE A O 1
ATOM 2725 N N . LEU A 1 336 ? -13.270 -15.490 20.186 1.00 71.06 336 LEU A N 1
ATOM 2726 C CA . LEU A 1 336 ? -12.513 -16.527 19.464 1.00 71.06 336 LEU A CA 1
ATOM 2727 C C . LEU A 1 336 ? -11.179 -16.797 20.166 1.00 71.06 336 LEU A C 1
ATOM 2729 O O . LEU A 1 336 ? -10.413 -15.857 20.336 1.00 71.06 336 LEU A O 1
ATOM 2733 N N . ASP A 1 337 ? -10.873 -18.052 20.503 1.00 64.75 337 ASP A N 1
ATOM 2734 C CA . ASP A 1 337 ? -9.619 -18.492 21.144 1.00 64.75 337 ASP A CA 1
ATOM 2735 C C . ASP A 1 337 ? -9.236 -17.708 22.420 1.00 64.75 337 ASP A C 1
ATOM 2737 O O . ASP A 1 337 ? -8.808 -16.564 22.355 1.00 64.75 337 ASP A O 1
ATOM 2741 N N . GLY A 1 338 ? -9.318 -18.313 23.608 1.00 53.34 338 GLY A N 1
ATOM 2742 C CA . GLY A 1 338 ? -8.793 -17.684 24.838 1.00 53.34 338 GLY A CA 1
ATOM 2743 C C . GLY A 1 338 ? -9.652 -17.809 26.087 1.00 53.34 338 GLY A C 1
ATOM 2744 O O . GLY A 1 338 ? -9.389 -17.125 27.067 1.00 53.34 338 GLY A O 1
ATOM 2745 N N . VAL A 1 339 ? -10.679 -18.659 26.094 1.00 49.72 339 VAL A N 1
ATOM 2746 C CA . VAL A 1 339 ? -11.613 -18.636 27.216 1.00 49.72 339 VAL A CA 1
ATOM 2747 C C . VAL A 1 339 ? -11.266 -19.650 28.305 1.00 49.72 339 VAL A C 1
ATOM 2749 O O . VAL A 1 339 ? -11.337 -20.861 28.088 1.00 49.72 339 VAL A O 1
ATOM 2752 N N . ASN A 1 340 ? -10.952 -19.154 29.504 1.00 53.03 340 ASN A N 1
ATOM 2753 C CA . ASN A 1 340 ? -11.190 -19.907 30.733 1.00 53.03 340 ASN A CA 1
ATOM 2754 C C . ASN A 1 340 ? -12.691 -19.844 31.053 1.00 53.03 340 ASN A C 1
ATOM 2756 O O . ASN A 1 340 ? -13.298 -18.782 30.962 1.00 53.03 340 ASN A O 1
ATOM 2760 N N . GLN A 1 341 ? -13.284 -20.971 31.461 1.00 52.09 341 GLN A N 1
ATOM 2761 C CA . GLN A 1 341 ? -14.729 -21.131 31.714 1.00 52.09 341 GLN A CA 1
ATOM 2762 C C . GLN A 1 341 ? -15.349 -19.993 32.553 1.00 52.09 341 GLN A C 1
ATOM 2764 O O . GLN A 1 341 ? -16.471 -19.571 32.306 1.00 52.09 341 GLN A O 1
ATOM 2769 N N . THR A 1 342 ? -14.581 -19.449 33.496 1.00 54.97 342 THR A N 1
ATOM 2770 C CA . THR A 1 342 ? -14.986 -18.386 34.425 1.00 54.97 342 THR A CA 1
ATOM 2771 C C . THR A 1 342 ? -15.316 -17.054 33.739 1.00 54.97 342 THR A C 1
ATOM 2773 O O . THR A 1 342 ? -16.141 -16.299 34.245 1.00 54.97 342 THR A O 1
ATOM 2776 N N . ASP A 1 343 ? -14.706 -16.761 32.585 1.00 52.72 343 ASP A N 1
ATOM 2777 C CA . ASP A 1 343 ? -14.976 -15.535 31.822 1.00 52.72 343 ASP A CA 1
ATOM 2778 C C . ASP A 1 343 ? -16.271 -15.642 30.988 1.00 52.72 343 ASP A C 1
ATOM 2780 O O . ASP A 1 343 ? -16.911 -14.623 30.710 1.00 52.72 343 ASP A O 1
ATOM 2784 N N . LEU A 1 344 ? -16.697 -16.865 30.625 1.00 55.69 344 LEU A N 1
ATOM 2785 C CA . LEU A 1 344 ? -17.989 -17.116 29.956 1.00 55.69 344 LEU A CA 1
ATOM 2786 C C . LEU A 1 344 ? -19.146 -16.943 30.921 1.00 55.69 344 LEU A C 1
ATOM 2788 O O . LEU A 1 344 ? -20.106 -16.246 30.594 1.00 55.69 344 LEU A O 1
ATOM 2792 N N . ASP A 1 345 ? -19.018 -17.514 32.118 1.00 53.88 345 ASP A N 1
ATOM 2793 C CA . ASP A 1 345 ? -20.039 -17.430 33.163 1.00 53.88 345 ASP A CA 1
ATOM 2794 C C . ASP A 1 345 ? -20.341 -15.953 33.511 1.00 53.88 345 ASP A C 1
ATOM 2796 O O . ASP A 1 345 ? -21.490 -15.566 33.728 1.00 53.88 345 ASP A O 1
ATOM 2800 N N . PHE A 1 346 ? -19.319 -15.089 33.453 1.00 54.47 346 PHE A N 1
ATOM 2801 C CA . PHE A 1 346 ? -19.452 -13.645 33.662 1.00 54.47 346 PHE A CA 1
ATOM 2802 C C . PHE A 1 346 ? -20.180 -12.913 32.522 1.00 54.47 346 PHE A C 1
ATOM 2804 O O . PHE A 1 346 ? -20.836 -11.899 32.753 1.00 54.47 346 PHE A O 1
ATOM 2811 N N . CYS A 1 347 ? -20.087 -13.397 31.281 1.00 52.19 347 CYS A N 1
ATOM 2812 C CA . CYS A 1 347 ? -20.833 -12.826 30.158 1.00 52.19 347 CYS A CA 1
ATOM 2813 C C . CYS A 1 347 ? -22.307 -13.270 30.182 1.00 52.19 347 CYS A C 1
ATOM 2815 O O . CYS A 1 347 ? -23.198 -12.473 29.869 1.00 52.19 347 CYS A O 1
ATOM 2817 N N . GLU A 1 348 ? -22.569 -14.515 30.591 1.00 54.03 348 GLU A N 1
ATOM 2818 C CA . GLU A 1 348 ? -23.916 -15.089 30.693 1.00 54.03 348 GLU A CA 1
ATOM 2819 C C . GLU A 1 348 ? -24.798 -14.348 31.714 1.00 54.03 348 GLU A C 1
ATOM 2821 O O . GLU A 1 348 ? -25.957 -14.051 31.408 1.00 54.03 348 GLU A O 1
ATOM 2826 N N . GLU A 1 349 ? -24.243 -13.966 32.874 1.00 52.25 349 GLU A N 1
ATOM 2827 C CA . GLU A 1 349 ? -24.980 -13.322 33.978 1.00 52.25 349 GLU A CA 1
ATOM 2828 C C . GLU A 1 349 ? -25.616 -11.967 33.595 1.00 52.25 349 GLU A C 1
ATOM 2830 O O . GLU A 1 349 ? -26.689 -11.616 34.089 1.00 52.25 349 GLU A O 1
ATOM 2835 N N . PHE A 1 350 ? -25.003 -11.202 32.684 1.00 51.34 350 PHE A N 1
ATOM 2836 C CA . PHE A 1 350 ? -25.422 -9.818 32.402 1.00 51.34 350 PHE A CA 1
ATOM 2837 C C . PHE A 1 350 ? -26.284 -9.647 31.150 1.00 51.34 350 PHE A C 1
ATOM 2839 O O . PHE A 1 350 ? -26.997 -8.644 31.020 1.00 51.34 350 PHE A O 1
ATOM 2846 N N . TYR A 1 351 ? -26.224 -10.600 30.223 1.00 48.62 351 TYR A N 1
ATOM 2847 C CA . TYR A 1 351 ? -26.767 -10.414 28.882 1.00 48.62 351 TYR A CA 1
ATOM 2848 C C . TYR A 1 351 ? -27.760 -11.482 28.423 1.00 48.62 351 TYR A C 1
ATOM 2850 O O . TYR A 1 351 ? -28.384 -11.271 27.386 1.00 48.62 351 TYR A O 1
ATOM 2858 N N . GLY A 1 352 ? -27.973 -12.563 29.186 1.00 43.62 352 GLY A N 1
ATOM 2859 C CA . GLY A 1 352 ? -28.914 -13.617 28.787 1.00 43.62 352 GLY A CA 1
ATOM 2860 C C . GLY A 1 352 ? -28.492 -14.235 27.454 1.00 43.62 352 GLY A C 1
ATOM 2861 O O . GLY A 1 352 ? -29.161 -14.080 26.428 1.00 43.62 352 GLY A O 1
ATOM 2862 N N . ILE A 1 353 ? -27.314 -14.850 27.455 1.00 44.56 353 ILE A N 1
ATOM 2863 C CA . ILE A 1 353 ? -26.681 -15.384 26.253 1.00 44.56 353 ILE A CA 1
ATOM 2864 C C . ILE A 1 353 ? -27.268 -16.760 25.931 1.00 44.56 353 ILE A C 1
ATOM 2866 O O . ILE A 1 353 ? -27.324 -17.630 26.796 1.00 44.56 353 ILE A O 1
ATOM 2870 N N . ILE A 1 354 ? -27.675 -16.972 24.677 1.00 41.72 354 ILE A N 1
ATOM 2871 C CA . ILE A 1 354 ? -27.965 -18.314 24.163 1.00 41.72 354 ILE A CA 1
ATOM 2872 C C . ILE A 1 354 ? -26.669 -18.833 23.537 1.00 41.72 354 ILE A C 1
ATOM 2874 O O . ILE A 1 354 ? -26.198 -18.278 22.541 1.00 41.72 354 ILE A O 1
ATOM 2878 N N . LYS A 1 355 ? -26.089 -19.887 24.123 1.00 45.53 355 LYS A N 1
ATOM 2879 C CA . LYS A 1 355 ? -25.041 -20.682 23.472 1.00 45.53 355 LYS A CA 1
ATOM 2880 C C . LYS A 1 355 ? -25.655 -21.350 22.243 1.00 45.53 355 LYS A C 1
ATOM 2882 O O . LYS A 1 355 ? -26.540 -22.190 22.373 1.00 45.53 355 LYS A O 1
ATOM 2887 N N . ASP A 1 356 ? -25.226 -20.950 21.050 1.00 39.53 356 ASP A N 1
ATOM 2888 C CA . ASP A 1 356 ? -25.589 -21.653 19.819 1.00 39.53 356 ASP A CA 1
ATOM 2889 C C . ASP A 1 356 ? -24.672 -22.888 19.730 1.00 39.53 356 ASP A C 1
ATOM 2891 O O . ASP A 1 356 ? -23.506 -22.775 19.357 1.00 39.53 356 ASP A O 1
ATOM 2895 N N . GLU A 1 357 ? -25.158 -24.061 20.159 1.00 40.66 357 GLU A N 1
ATOM 2896 C CA . GLU A 1 357 ? -24.399 -25.330 20.253 1.00 40.66 357 GLU A CA 1
ATOM 2897 C C . GLU A 1 357 ? -23.971 -25.927 18.894 1.00 40.66 357 GLU A C 1
ATOM 2899 O O . GLU A 1 357 ? -23.703 -27.123 18.772 1.00 40.66 357 GLU A O 1
ATOM 2904 N N . THR A 1 358 ? -23.883 -25.132 17.833 1.00 37.53 358 THR A N 1
ATOM 2905 C CA . THR A 1 358 ? -23.553 -25.638 16.502 1.00 37.53 358 THR A CA 1
ATOM 2906 C C . THR A 1 358 ? -22.232 -25.085 15.997 1.00 37.53 358 THR A C 1
ATOM 2908 O O . THR A 1 358 ? -22.219 -24.174 15.189 1.00 37.53 358 THR A O 1
ATOM 2911 N N . TYR A 1 359 ? -21.114 -25.679 16.428 1.00 34.84 359 TYR A N 1
ATOM 2912 C CA . TYR A 1 359 ? -19.953 -25.934 15.559 1.00 34.84 359 TYR A CA 1
ATOM 2913 C C . TYR A 1 359 ? -19.016 -26.968 16.212 1.00 34.84 359 TYR A C 1
ATOM 2915 O O . TYR A 1 359 ? -18.146 -26.648 17.019 1.00 34.84 359 TYR A O 1
ATOM 2923 N N . ASP A 1 360 ? -19.202 -28.241 15.851 1.00 40.53 360 ASP A N 1
ATOM 2924 C CA . ASP A 1 360 ? -18.215 -29.296 16.094 1.00 40.53 360 ASP A CA 1
ATOM 2925 C C . ASP A 1 360 ? -17.011 -29.046 15.182 1.00 40.53 360 ASP A C 1
ATOM 2927 O O . ASP A 1 360 ? -17.101 -29.193 13.962 1.00 40.53 360 ASP A O 1
ATOM 2931 N N . THR A 1 361 ? -15.867 -28.688 15.764 1.00 32.09 361 THR A N 1
ATOM 2932 C CA . THR A 1 361 ? -14.596 -29.058 15.154 1.00 32.09 361 THR A CA 1
ATOM 2933 C C . THR A 1 361 ? -13.688 -29.665 16.206 1.00 32.09 361 THR A C 1
ATOM 2935 O O . THR A 1 361 ? -13.305 -29.047 17.201 1.00 32.09 361 THR A O 1
ATOM 2938 N N . ARG A 1 362 ? -13.239 -30.892 15.949 1.00 36.50 362 ARG A N 1
ATOM 2939 C CA . ARG A 1 362 ? -11.950 -31.351 16.461 1.00 36.50 362 ARG A CA 1
ATOM 2940 C C . ARG A 1 362 ? -10.851 -30.455 15.873 1.00 36.50 362 ARG A C 1
ATOM 2942 O O . ARG A 1 362 ? -10.225 -30.855 14.898 1.00 36.50 362 ARG A O 1
ATOM 2949 N N . LYS A 1 363 ? -10.641 -29.266 16.447 1.00 34.66 363 LYS A N 1
ATOM 2950 C CA . LYS A 1 363 ? -9.344 -28.690 16.855 1.00 34.66 363 LYS A CA 1
ATOM 2951 C C . LYS A 1 363 ? -9.382 -27.198 17.190 1.00 34.66 363 LYS A C 1
ATOM 2953 O O . LYS A 1 363 ? -8.462 -26.787 17.881 1.00 34.66 363 LYS A O 1
ATOM 2958 N N . ASP A 1 364 ? -10.436 -26.457 16.864 1.00 36.75 364 ASP A N 1
ATOM 2959 C CA . ASP A 1 364 ? -10.520 -25.027 17.182 1.00 36.75 364 ASP A CA 1
ATOM 2960 C C . ASP A 1 364 ? -11.844 -24.756 17.924 1.00 36.75 364 ASP A C 1
ATOM 2962 O O . ASP A 1 364 ? -12.935 -25.011 17.409 1.00 36.75 364 ASP A O 1
ATOM 2966 N N . ARG A 1 365 ? -11.762 -24.340 19.196 1.00 41.28 365 ARG A N 1
ATOM 2967 C CA . ARG A 1 365 ? -12.945 -24.071 20.032 1.00 41.28 365 ARG A CA 1
ATOM 2968 C C . ARG A 1 365 ? -13.465 -22.667 19.723 1.00 41.28 365 ARG A C 1
ATOM 2970 O O . ARG A 1 365 ? -12.886 -21.684 20.176 1.00 41.28 365 ARG A O 1
ATOM 2977 N N . PHE A 1 366 ? -14.571 -22.582 18.993 1.00 39.59 366 PHE A N 1
ATOM 2978 C CA . PHE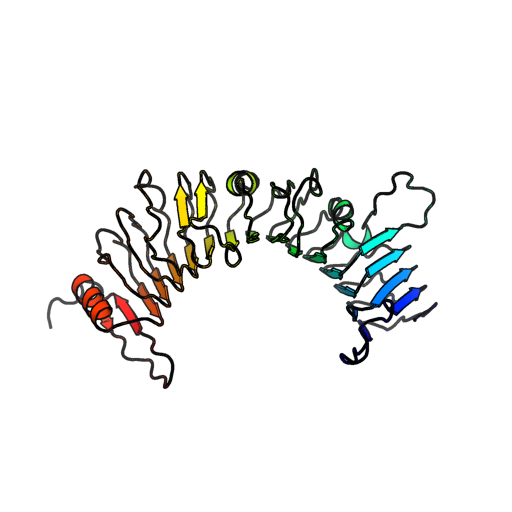 A 1 366 ? -15.292 -21.335 18.739 1.00 39.59 366 PHE A CA 1
ATOM 2979 C C . PHE A 1 366 ? -16.561 -21.281 19.595 1.00 39.59 366 PHE A C 1
ATOM 2981 O O . PHE A 1 366 ? -17.318 -22.247 19.612 1.00 39.59 366 PHE A O 1
ATOM 2988 N N . GLU A 1 367 ? -16.830 -20.151 20.254 1.00 45.91 367 GLU A N 1
ATOM 2989 C CA . GLU A 1 367 ? -18.143 -19.877 20.849 1.00 45.91 367 GLU A CA 1
ATOM 2990 C C . GLU A 1 367 ? -18.727 -18.598 20.235 1.00 45.91 367 GLU A C 1
ATOM 2992 O O . GLU A 1 367 ? -18.162 -17.507 20.338 1.00 45.91 367 GLU A O 1
ATOM 2997 N N . ILE A 1 368 ? -19.870 -18.737 19.558 1.00 43.25 368 ILE A N 1
ATOM 2998 C CA . ILE A 1 368 ? -20.661 -17.608 19.063 1.00 43.25 368 ILE A CA 1
ATOM 2999 C C . ILE A 1 368 ? -21.730 -17.317 20.114 1.00 43.25 368 ILE A C 1
ATOM 3001 O O . ILE A 1 368 ? -22.633 -18.126 20.328 1.00 43.25 368 ILE A O 1
ATOM 3005 N N . LEU A 1 369 ? -21.645 -16.153 20.757 1.00 50.94 369 LEU A N 1
ATOM 3006 C CA . LEU A 1 369 ? -22.609 -15.725 21.764 1.00 50.94 369 LEU A CA 1
ATOM 3007 C C . LEU A 1 369 ? -23.607 -14.761 21.108 1.00 50.94 369 LEU A C 1
ATOM 3009 O O . LEU A 1 369 ? -23.317 -13.584 20.880 1.00 50.94 369 LEU A O 1
ATOM 3013 N N . LYS A 1 370 ? -24.804 -15.263 20.779 1.00 45.19 370 LYS A N 1
ATOM 3014 C CA . LYS A 1 370 ? -25.910 -14.415 20.311 1.00 45.19 370 LYS A CA 1
ATOM 3015 C C . LYS A 1 370 ? -26.694 -13.899 21.512 1.00 45.19 370 LYS A C 1
ATOM 3017 O O . LYS A 1 370 ? -27.140 -14.672 22.363 1.00 45.19 370 LYS A O 1
ATOM 3022 N N . LEU A 1 371 ? -26.870 -12.581 21.569 1.00 44.44 371 LEU A N 1
ATOM 3023 C CA . LEU A 1 371 ? -27.690 -11.935 22.586 1.00 44.44 371 LEU A CA 1
ATOM 3024 C C . LEU A 1 371 ? -29.166 -12.178 22.266 1.00 44.44 371 LEU A C 1
ATOM 3026 O O . LEU A 1 371 ? -29.628 -11.855 21.170 1.00 44.44 371 LEU A O 1
ATOM 3030 N N . SER A 1 372 ? -29.905 -12.762 23.209 1.00 40.44 372 SER A N 1
ATOM 3031 C CA . SER A 1 372 ? -31.359 -12.851 23.096 1.00 40.44 372 SER A CA 1
ATOM 3032 C C . SER A 1 372 ? -31.997 -11.510 23.470 1.00 40.44 372 SER A C 1
ATOM 3034 O O . SER A 1 372 ? -31.500 -10.784 24.333 1.00 40.44 372 SER A O 1
ATOM 3036 N N . ASP A 1 373 ? -33.085 -11.146 22.789 1.00 39.81 373 ASP A N 1
ATOM 3037 C CA . ASP A 1 373 ? -33.843 -9.939 23.115 1.00 39.81 373 ASP A CA 1
ATOM 3038 C C . ASP A 1 373 ? -34.390 -10.071 24.556 1.00 39.81 373 ASP A C 1
ATOM 3040 O O . ASP A 1 373 ? -35.155 -11.005 24.826 1.00 39.81 373 ASP A O 1
ATOM 3044 N N . PRO A 1 374 ? -34.048 -9.170 25.502 1.00 39.44 374 PRO A N 1
ATOM 3045 C CA . PRO A 1 374 ? -34.451 -9.292 26.908 1.00 39.44 374 PRO A CA 1
ATOM 3046 C C . PRO A 1 374 ? -35.970 -9.268 27.122 1.00 39.44 374 PRO A C 1
ATOM 3048 O O . PRO A 1 374 ? -36.442 -9.514 28.231 1.00 39.44 374 PRO A O 1
ATOM 3051 N N . TYR A 1 375 ? -36.736 -8.927 26.083 1.00 32.84 375 TYR A N 1
ATOM 3052 C CA . TYR A 1 375 ? -38.189 -8.834 26.124 1.00 32.84 375 TYR A CA 1
ATOM 3053 C C . TYR A 1 375 ? -38.925 -10.072 25.590 1.00 32.84 375 TYR A C 1
ATOM 3055 O O . TYR A 1 375 ? -40.155 -10.068 25.615 1.00 32.84 375 TYR A O 1
ATOM 3063 N N . LEU A 1 376 ? -38.230 -11.141 25.171 1.00 29.34 376 LEU A N 1
ATOM 3064 C CA . LEU A 1 376 ? -38.882 -12.344 24.622 1.00 29.34 376 LEU A CA 1
ATOM 3065 C C . LEU A 1 376 ? -38.988 -13.555 25.561 1.00 29.34 376 LEU A C 1
ATOM 3067 O O . LEU A 1 376 ? -39.623 -14.538 25.194 1.00 29.34 376 LEU A O 1
ATOM 3071 N N . THR A 1 377 ? -38.513 -13.479 26.804 1.00 31.45 377 THR A N 1
ATOM 3072 C CA . THR A 1 377 ? -38.838 -14.485 27.835 1.00 31.45 377 THR A CA 1
ATOM 3073 C C . THR A 1 377 ? -39.757 -13.901 28.899 1.00 31.45 377 THR A C 1
ATOM 3075 O O . THR A 1 377 ? -39.375 -13.660 30.044 1.00 31.45 377 THR A O 1
ATOM 3078 N N . LYS A 1 378 ? -41.018 -13.692 28.516 1.00 26.66 378 LYS A N 1
ATOM 3079 C CA . LYS A 1 378 ? -42.148 -13.703 29.448 1.00 26.66 378 LYS A CA 1
ATOM 3080 C C . LYS A 1 378 ? -43.182 -14.708 28.942 1.00 26.66 378 LYS A C 1
ATOM 3082 O O . LYS A 1 378 ? -43.877 -14.432 27.974 1.00 26.66 378 LYS A O 1
ATOM 3087 N N . PHE A 1 379 ? -43.276 -15.815 29.679 1.00 25.69 379 PHE A N 1
ATOM 3088 C CA . PHE A 1 379 ? -44.295 -16.871 29.630 1.00 25.69 379 PHE A CA 1
ATOM 3089 C C . PHE A 1 379 ? -44.306 -17.796 28.401 1.00 25.69 379 PHE A C 1
ATOM 3091 O O . PHE A 1 379 ? -44.896 -17.475 27.374 1.00 25.69 379 PHE A O 1
ATOM 3098 N N . ALA A 1 380 ? -43.772 -19.006 28.594 1.00 28.80 380 ALA A N 1
ATOM 3099 C CA . ALA A 1 380 ? -44.507 -20.265 28.430 1.00 28.80 380 ALA A CA 1
ATOM 3100 C C . ALA A 1 380 ? -43.865 -21.331 29.325 1.00 28.80 380 ALA A C 1
ATOM 3102 O O . ALA A 1 380 ? -42.620 -21.451 29.267 1.00 28.80 380 ALA A O 1
#

Secondary structure (DSSP, 8-state):
-EES-B-TT--EEEEEPPP-TTS-SSPPPEEEEEEEEE-TT--EEEEEEEEEEEEEEEEE-TT--EEEEEEEEEEEEEE---TT--EEEEEESS-EEEE---TT-TT-----GGGTT-SEEEEE-S--GGGGGGGG-TT--EEEEEEE--SGGGTT-B-TT--EEEEEE-TT--SS----B-TT--EEEEE--SS--TTHHHHHGGGTTT--EEEEEETT---SSEEEES-B-TT--EEEEEESS--EEEES-B-TT--EEEEEEE-S--------SS-SSTTTT--EEEEEEEEEE--TT---TT--EEEEEEEEEE-S---TTT-TT--EEEEES---HHHHHHHHHHH-EEE------SS--EEEEEEPPTTS-S--

Radius of gyration: 26.3 Å; chains: 1; bounding box: 76×51×68 Å

InterPro domains:
  IPR032675 Leucine-rich repeat domain superfamily [G3DSA:3.80.10.10] (4-353)

Sequence (380 aa):
MLYNCDFPQLKNLHIAFKEDPKDRLHEPASECMLRGITAPNLKRFIFSSIDTDLVMTSIDAPSLQYFQVLANSLLIRDFFYIPVLEEFDFDIQEYFYYEIIDDVYDDGSPVLHFLQNTKVGTIKSPNFNILDGLTEMGNLEKLTLVHFPGGDAFKDIKFPNLKTLELQLSLKVSKDLPSFDAPLLESMELLLPVNTPKNIDQVVNKFHPKLRKLKLDYSRCDKDPVILNNLQLPNLIELEINGVNNTIQLKRCEFQSLKKLLINRITALGYIPKIRNTISSHFSSIERVHFGRVSRIEFKKCKFPNLEALTITNFDIISTPLTKELFPSLKEILILDGVNQTDLDFCEEFYGIIKDETYDTRKDRFEILKLSDPYLTKFA

Foldseek 3Di:
DAEQDEAAPAAEAEAEDDDPPPPDPPDQQAEDEDENYAYQNHAYYEYDDQSYEYAYENHHHQNHAEEEDRYCEYEYEQDDAHQRHAEYAYAYEHYYYADYPDPPDPPRQRQPRNQLQYQYYEDHYCDVSVLSNQLNNQNHQEYEYAQAQADPSQPEREHARHAYYEDHHHQNHDLHHHDYHYQNHAEYAYNAAQPGRPCPLVRQVVNAPRHAYYAYAAQRHPDAEAERECNEHQNHAEYHYEHAQYAYAYYNYAHNNHAEYEYEHHAHPDPNHCVVDVDLDRQQNHQEYEYYQEAEDDCPNAAHANHAEYEYENYADYDDQPACRRYVNYFWYWYFPHDDPVVVVSNCVHFVWDFPPDDDDVPTDTTTTGGDDPPPPDDD